Protein AF-A0A9J6GR61-F1 (afdb_monomer_lite)

Foldseek 3Di:
DPPPDDPFDDFLDDPPDDFPPQDFDPDFPDKWKKKKWKFKFWQDPVRDTHTFAWDDDPRDALATEGEAEAPTWIKIKMKIKTADDPVWAFDWWPWKKKFQKDFDPDRDPPRDSLLIDTFAWDTKDWDDDPPDNITIIMTMTTDDQVSSVDVCSNDFADPPIKIKMKMKIFTDTPPDPGTDIDMDIHIYGYHYNPDDPPPPCPPPRPPPPCVVPVPVPPVVRSIGMDMDMDTDTHRDPPPDVVVVVVVPDPPPCVVPDDPCVVVCVPDDPDPCVVVVVVVVVVVVVVVVVVVVVVVVVVVVCVVVVVPPDDDDDPPPVPPPPDDDDDDDDDDDDDDDDDDDDDDDDDDDDPDDPCCVVPPDDDDPVRVVVVVVVVVVVVVPDPPDDDDDDDDDDDDDDDPPVVVVVVVVVVVVVVVVPD

Organism: Haemaphysalis longicornis (NCBI:txid44386)

Sequence (418 aa):
MFPRTLPISQPVRSPKFDILQCPSTTHIYAKHDVLVWFEICELTPNGEYTPAVVDHSDDAPCRGTYSLHQGIQRRIRLTLVHDQTPNVCWKDVREVVVGRVRSTPECEEEDNDSSVLSLGIFPGSYLEMAGDDRTFYHFEAAWDSSLHSSPLLNRVTPYGERVYMTISAYLEMENSAQPAIITKDLCLIIYGRDARLAPRLSPNARSLRHLFTGAYKNADANHVTGVYEMILKRAADSGSPGVQRRQRRVLDTSSTYVRGEENLHGWQPRGDSLIFDHQWELEKLTRLEEVEKVRHLLLLREKLGLGSGGPPQHQDYLQVGEGGLQPGGPGSGREKAQLPSPAAATPTRGVVDESVYAPWEMTPRERELATRTLGLILSHIPSKPPPTGPGSAKVRFRATAILSVVASMQNIAGLLAK

pLDDT: mean 70.73, std 22.82, range [26.39, 97.94]

Radius of gyration: 34.01 Å; chains: 1; bounding box: 91×70×86 Å

Secondary structure (DSSP, 8-state):
----PPPPPPPPPPSS-------EEEEEEEEEEEEEEEEEEEEPTTS-EEEPPEE--TTSTT--EEEEETT--EEEEEEEEE---TT--EEEEEEEEEEEEESSSSPPTT--GGG-EE-EEEEEEEEP-TT--SEEEEEEEEE-GGGG--HHHHSPPPTT--EEEEEEEEEEETT-SS-EEEEEEEEEEEEPTT--------TT--TTSTTTS----GGGGSSEEEEEEEEEEEEPP---HHHHHHT------TTS--TTGGGGTT-----THHHHHHHHHHHHHHHHHHHHHHHHHHHHHHHTT-TTS-SPPTTGGGSSS--------------------------------GGGGSPP---HHHHHHHHHHHHHHHHHS--------S--------TTHHHHHHHHHHHHHHHS--

InterPro domains:
  IPR022164 Kinesin-like [PF12473] (48-195)

Structure (mmCIF, N/CA/C/O backbone):
data_AF-A0A9J6GR61-F1
#
_entry.id   AF-A0A9J6GR61-F1
#
loop_
_atom_site.group_PDB
_atom_site.id
_atom_site.type_symbol
_atom_site.label_atom_id
_atom_site.label_alt_id
_atom_site.label_comp_id
_atom_site.label_asym_id
_atom_site.label_entity_id
_atom_site.label_seq_id
_atom_site.pdbx_PDB_ins_code
_atom_site.Cartn_x
_atom_site.Cartn_y
_atom_site.Cartn_z
_atom_site.occupancy
_atom_site.B_iso_or_equiv
_atom_site.auth_seq_id
_atom_site.auth_comp_id
_atom_site.auth_asym_id
_atom_site.auth_atom_id
_atom_site.pdbx_PDB_model_num
ATOM 1 N N . MET A 1 1 ? -5.544 -26.024 1.548 1.00 32.97 1 MET A N 1
ATOM 2 C CA . MET A 1 1 ? -4.174 -25.535 1.812 1.00 32.97 1 MET A CA 1
ATOM 3 C C . MET A 1 1 ? -4.239 -24.025 1.679 1.00 32.97 1 MET A C 1
ATOM 5 O O . MET A 1 1 ? -4.499 -23.563 0.578 1.00 32.97 1 MET A O 1
ATOM 9 N N . PHE A 1 2 ? -4.157 -23.271 2.776 1.00 32.00 2 PHE A N 1
ATOM 10 C CA . PHE A 1 2 ? -4.109 -21.809 2.681 1.00 32.00 2 PHE A CA 1
ATOM 11 C C . PHE A 1 2 ? -2.797 -21.406 1.989 1.00 32.00 2 PHE A C 1
ATOM 13 O O . PHE A 1 2 ? -1.770 -22.043 2.259 1.00 32.00 2 PHE A O 1
ATOM 20 N N . PRO A 1 3 ? -2.806 -20.426 1.067 1.00 38.19 3 PRO A N 1
ATOM 21 C CA . PRO A 1 3 ? -1.584 -19.993 0.405 1.00 38.19 3 PRO A CA 1
ATOM 22 C C . PRO A 1 3 ? -0.590 -19.506 1.461 1.00 38.19 3 PRO A C 1
ATOM 24 O O . PRO A 1 3 ? -0.979 -18.870 2.440 1.00 38.19 3 PRO A O 1
ATOM 27 N N . ARG A 1 4 ? 0.701 -19.809 1.276 1.00 40.19 4 ARG A N 1
ATOM 28 C CA . ARG A 1 4 ? 1.770 -19.242 2.106 1.00 40.19 4 ARG A CA 1
ATOM 29 C C . ARG A 1 4 ? 1.772 -17.725 1.896 1.00 40.19 4 ARG A C 1
ATOM 31 O O . ARG A 1 4 ? 2.342 -17.222 0.926 1.00 40.19 4 ARG A O 1
ATOM 38 N N . THR A 1 5 ? 1.077 -16.996 2.762 1.00 50.00 5 THR A N 1
ATOM 39 C CA . THR A 1 5 ? 1.150 -15.539 2.831 1.00 50.00 5 THR A CA 1
ATOM 40 C C . THR A 1 5 ? 2.597 -15.193 3.156 1.00 50.00 5 THR A C 1
ATOM 42 O O . THR A 1 5 ? 3.135 -15.697 4.142 1.00 50.00 5 THR A O 1
ATOM 45 N N . LEU A 1 6 ? 3.257 -14.401 2.304 1.00 51.31 6 LEU A N 1
ATOM 46 C CA . LEU A 1 6 ? 4.533 -13.804 2.691 1.00 51.31 6 LEU A CA 1
ATOM 47 C C . LEU A 1 6 ? 4.279 -13.043 4.003 1.00 51.31 6 LEU A C 1
ATOM 49 O O . LEU A 1 6 ? 3.223 -12.408 4.108 1.00 51.31 6 LEU A O 1
ATOM 53 N N . PRO A 1 7 ? 5.167 -13.148 5.005 1.00 57.25 7 PRO A N 1
ATOM 54 C CA . PRO A 1 7 ? 5.042 -12.337 6.206 1.00 57.25 7 PRO A CA 1
ATOM 55 C C . PRO A 1 7 ? 4.948 -10.867 5.784 1.00 57.25 7 PRO A C 1
ATOM 57 O O . PRO A 1 7 ? 5.700 -10.421 4.919 1.00 57.25 7 PRO A O 1
ATOM 60 N N . ILE A 1 8 ? 3.969 -10.142 6.331 1.00 64.94 8 ILE A N 1
ATOM 61 C CA . ILE A 1 8 ? 3.795 -8.716 6.044 1.00 64.94 8 ILE A CA 1
ATOM 62 C C . ILE A 1 8 ? 5.072 -8.012 6.501 1.00 64.94 8 ILE A C 1
ATOM 64 O O . ILE A 1 8 ? 5.431 -8.099 7.676 1.00 64.94 8 ILE A O 1
ATOM 68 N N . SER A 1 9 ? 5.760 -7.345 5.572 1.00 73.31 9 SER A N 1
ATOM 69 C CA . SER A 1 9 ? 6.937 -6.544 5.897 1.00 73.31 9 SER A CA 1
ATOM 70 C C . SER A 1 9 ? 6.589 -5.525 6.979 1.00 73.31 9 SER A C 1
ATOM 72 O O . SER A 1 9 ? 5.529 -4.895 6.935 1.00 73.31 9 SER A O 1
ATOM 74 N N . GLN A 1 10 ? 7.482 -5.356 7.957 1.00 82.38 10 GLN A N 1
ATOM 75 C CA . GLN A 1 10 ? 7.307 -4.322 8.974 1.00 82.38 10 GLN A CA 1
ATOM 76 C C . GLN A 1 10 ? 7.174 -2.949 8.300 1.00 82.38 10 GLN A C 1
ATOM 78 O O . GLN A 1 10 ? 7.786 -2.729 7.249 1.00 82.38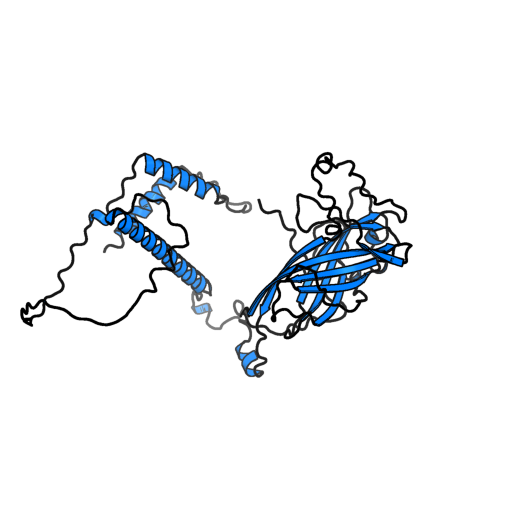 10 GLN A O 1
ATOM 83 N N . PRO A 1 11 ? 6.433 -1.994 8.882 1.00 82.69 11 PRO A N 1
ATOM 84 C CA . PRO A 1 11 ? 6.351 -0.655 8.320 1.00 82.69 11 PRO A CA 1
ATOM 85 C C . PRO A 1 11 ? 7.719 -0.025 8.049 1.00 82.69 11 PRO A C 1
ATOM 87 O O . PRO A 1 11 ? 8.661 -0.192 8.828 1.00 82.69 11 PRO A O 1
ATOM 90 N N . VAL A 1 12 ? 7.854 0.665 6.915 1.00 82.50 12 VAL A N 1
ATOM 91 C CA . VAL A 1 12 ? 9.042 1.475 6.604 1.00 82.50 12 VAL A CA 1
ATOM 92 C C . VAL A 1 12 ? 9.038 2.661 7.550 1.00 82.50 12 VAL A C 1
ATOM 94 O O . VAL A 1 12 ? 8.057 3.397 7.571 1.00 82.50 12 VAL A O 1
ATOM 97 N N . ARG A 1 13 ? 10.104 2.832 8.341 1.00 83.25 13 ARG A N 1
ATOM 98 C CA . ARG A 1 13 ? 10.177 3.914 9.327 1.00 83.25 13 ARG A CA 1
ATOM 99 C C . ARG A 1 13 ? 10.128 5.271 8.628 1.00 83.25 13 ARG A C 1
ATOM 101 O O . ARG A 1 13 ? 10.772 5.472 7.600 1.00 83.25 13 ARG A O 1
ATOM 108 N N . SER A 1 14 ? 9.377 6.193 9.217 1.00 80.25 14 SER A N 1
ATOM 109 C CA . SER A 1 14 ? 9.333 7.583 8.779 1.00 80.25 14 SER A CA 1
ATOM 110 C C . SER A 1 14 ? 10.717 8.235 8.912 1.00 80.25 14 SER A C 1
ATOM 112 O O . SER A 1 14 ? 11.301 8.189 9.996 1.00 80.25 14 SER A O 1
ATOM 114 N N . PRO A 1 15 ? 11.239 8.883 7.856 1.00 75.06 15 PRO A N 1
ATOM 115 C CA . PRO A 1 15 ? 12.428 9.725 7.962 1.00 75.06 15 PRO A CA 1
ATOM 116 C C . PRO A 1 15 ? 12.127 11.115 8.552 1.00 75.06 15 PRO A C 1
ATOM 118 O O . PRO A 1 15 ? 13.057 11.833 8.914 1.00 75.06 15 PRO A O 1
ATOM 121 N N . LYS A 1 16 ? 10.852 11.531 8.613 1.00 74.69 16 LYS A N 1
ATOM 122 C CA . LYS A 1 16 ? 10.443 12.887 9.022 1.00 74.69 16 LYS A CA 1
ATOM 123 C C . LYS A 1 16 ? 9.966 12.971 10.469 1.00 74.69 16 LYS A C 1
ATOM 125 O O . LYS A 1 16 ? 10.110 14.024 11.088 1.00 74.69 16 LYS A O 1
ATOM 130 N N . PHE A 1 17 ? 9.383 11.902 11.001 1.00 68.00 17 PHE A N 1
ATOM 131 C CA . PHE A 1 17 ? 8.716 11.923 12.296 1.00 68.00 17 PHE A CA 1
ATOM 132 C C . PHE A 1 17 ? 9.019 10.659 13.085 1.00 68.00 17 PHE A C 1
ATOM 134 O O . PHE A 1 17 ? 8.868 9.545 12.593 1.00 68.00 17 PHE A O 1
ATOM 141 N N . ASP A 1 18 ? 9.377 10.833 14.351 1.00 62.75 18 ASP A N 1
ATOM 142 C CA . ASP A 1 18 ? 9.447 9.710 15.274 1.00 62.75 18 ASP A CA 1
ATOM 143 C C . ASP A 1 18 ? 8.021 9.339 15.710 1.00 62.75 18 ASP A C 1
ATOM 145 O O . ASP A 1 18 ? 7.206 10.214 16.029 1.00 62.75 18 ASP A O 1
ATOM 149 N N . ILE A 1 19 ? 7.677 8.049 15.691 1.00 57.97 19 ILE A N 1
ATOM 150 C CA . ILE A 1 19 ? 6.323 7.610 16.053 1.00 57.97 19 ILE A CA 1
ATOM 151 C C . ILE A 1 19 ? 6.155 7.821 17.558 1.00 57.97 19 ILE A C 1
ATOM 153 O O . ILE A 1 19 ? 6.687 7.060 18.368 1.00 57.97 19 ILE A O 1
ATOM 157 N N . LEU A 1 20 ? 5.382 8.839 17.944 1.00 54.84 20 LEU A N 1
ATOM 158 C CA . LEU A 1 20 ? 4.975 9.039 19.331 1.00 54.84 20 LEU A CA 1
ATOM 159 C C . LEU A 1 20 ? 4.129 7.841 19.780 1.00 54.84 20 LEU A C 1
ATOM 161 O O . LEU A 1 20 ? 2.928 7.766 19.513 1.00 54.84 20 LEU A O 1
ATOM 165 N N . GLN A 1 21 ? 4.753 6.892 20.478 1.00 59.53 21 GLN A N 1
ATOM 166 C CA . GLN A 1 21 ? 4.041 5.806 21.141 1.00 59.53 21 GLN A CA 1
ATOM 167 C C . GLN A 1 21 ? 3.237 6.380 22.311 1.00 59.53 21 GLN A C 1
ATOM 169 O O . GLN A 1 21 ? 3.721 6.506 23.435 1.00 59.53 21 GLN A O 1
ATOM 174 N N . CYS A 1 22 ? 1.983 6.740 22.045 1.00 61.38 22 CYS A N 1
ATOM 175 C CA . CYS A 1 22 ? 1.019 7.017 23.101 1.00 61.38 22 CYS A CA 1
ATOM 176 C C . CYS A 1 22 ? 0.633 5.689 23.782 1.00 61.38 22 CYS A C 1
ATOM 178 O O . CYS A 1 22 ? 0.224 4.763 23.077 1.00 61.38 22 CYS A O 1
ATOM 180 N N . PRO A 1 23 ? 0.767 5.542 25.111 1.00 65.19 23 PRO A N 1
ATOM 181 C CA . PRO A 1 23 ? 0.370 4.315 25.788 1.00 65.19 23 PRO A CA 1
ATOM 182 C C . PRO A 1 23 ? -1.126 4.052 25.571 1.00 65.19 23 PRO A C 1
ATOM 184 O O . PRO A 1 23 ? -1.973 4.905 25.825 1.00 65.19 23 PRO A O 1
ATOM 187 N N . SER A 1 24 ? -1.457 2.855 25.096 1.00 67.44 24 SER A N 1
ATOM 188 C CA . SER A 1 24 ? -2.833 2.372 24.974 1.00 67.44 24 SER A CA 1
ATOM 189 C C . SER A 1 24 ? -3.108 1.320 26.039 1.00 67.44 24 SER A C 1
ATOM 191 O O . SER A 1 24 ? -2.214 0.561 26.417 1.00 67.44 24 SER A O 1
ATOM 193 N N . THR A 1 25 ? -4.357 1.206 26.474 1.00 72.88 25 THR A N 1
ATOM 194 C CA . THR A 1 25 ? -4.782 0.076 27.309 1.00 72.88 25 THR A CA 1
ATOM 195 C C . THR A 1 25 ? -4.743 -1.242 26.518 1.00 72.88 25 THR A C 1
ATOM 197 O O . THR A 1 25 ? -4.713 -1.248 25.286 1.00 72.88 25 THR A O 1
ATOM 200 N N . THR A 1 26 ? -4.768 -2.383 27.211 1.00 76.38 26 THR A N 1
ATOM 201 C CA . THR A 1 26 ? -4.955 -3.700 26.572 1.00 76.38 26 THR A CA 1
ATOM 202 C C . THR A 1 26 ? -6.375 -3.897 26.033 1.00 76.38 26 THR A C 1
ATOM 204 O O . THR A 1 26 ? -6.607 -4.815 25.249 1.00 76.38 26 THR A O 1
ATOM 207 N N . HIS A 1 27 ? -7.320 -3.034 26.418 1.00 77.44 27 HIS A N 1
ATOM 208 C CA . HIS A 1 27 ? -8.719 -3.127 26.029 1.00 77.44 27 HIS A CA 1
ATOM 209 C C . HIS A 1 27 ? -8.923 -2.709 24.565 1.00 77.44 27 HIS A C 1
ATOM 211 O O . HIS A 1 27 ? -8.758 -1.539 24.197 1.00 77.44 27 HIS A O 1
ATOM 217 N N . ILE A 1 28 ? -9.345 -3.668 23.740 1.00 86.94 28 ILE A N 1
ATOM 218 C CA . ILE A 1 28 ? -9.756 -3.431 22.354 1.00 86.94 28 ILE A CA 1
ATOM 219 C C . ILE A 1 28 ? -11.121 -2.741 22.371 1.00 86.94 28 ILE A C 1
ATOM 221 O O . ILE A 1 28 ? -12.077 -3.256 22.941 1.00 86.94 28 ILE A O 1
ATOM 225 N N . TYR A 1 29 ? -11.197 -1.551 21.784 1.00 87.06 29 TYR A N 1
ATOM 226 C CA . TYR A 1 29 ? -12.439 -0.799 21.641 1.00 87.06 29 TYR A CA 1
ATOM 227 C C . TYR A 1 29 ? -13.251 -1.289 20.440 1.00 87.06 29 TYR A C 1
ATOM 229 O O . TYR A 1 29 ? -14.443 -1.539 20.579 1.00 87.06 29 TYR A O 1
ATOM 237 N N . ALA A 1 30 ? -12.599 -1.448 19.286 1.00 90.06 30 ALA A N 1
ATOM 238 C CA . ALA A 1 30 ? -13.232 -1.923 18.062 1.00 90.06 30 ALA A CA 1
ATOM 239 C C . ALA A 1 30 ? -12.209 -2.575 17.122 1.00 90.06 30 ALA A C 1
ATOM 241 O O . ALA A 1 30 ? -11.002 -2.332 17.224 1.00 90.06 30 ALA A O 1
ATOM 242 N N . LYS A 1 31 ? -12.720 -3.397 16.205 1.00 93.44 31 LYS A N 1
ATOM 243 C CA . LYS A 1 31 ? -11.977 -4.028 15.114 1.00 93.44 31 LYS A CA 1
ATOM 244 C C . LYS A 1 31 ? -12.704 -3.749 13.808 1.00 93.44 31 LYS A C 1
ATOM 246 O O . LYS A 1 31 ? -13.929 -3.842 13.779 1.00 93.44 31 LYS A O 1
ATOM 251 N N . HIS A 1 32 ? -11.959 -3.407 12.767 1.00 93.62 32 HIS A N 1
ATOM 252 C CA . HIS A 1 32 ? -12.509 -3.093 11.454 1.00 93.62 32 HIS A CA 1
ATOM 253 C C . HIS A 1 32 ? -11.644 -3.714 10.365 1.00 93.62 32 HIS A C 1
ATOM 255 O O . HIS A 1 32 ? -10.423 -3.570 10.400 1.00 93.62 32 HIS A O 1
ATOM 261 N N . ASP A 1 33 ? -12.275 -4.360 9.392 1.00 94.75 33 ASP A N 1
ATOM 262 C CA . ASP A 1 33 ? -11.588 -4.809 8.189 1.00 94.75 33 ASP A CA 1
ATOM 263 C C . ASP A 1 33 ? -11.468 -3.640 7.206 1.00 94.75 33 ASP A C 1
ATOM 265 O O . ASP A 1 33 ? -12.429 -2.914 6.945 1.00 94.75 33 ASP A O 1
ATOM 269 N N . VAL A 1 34 ? -10.265 -3.444 6.674 1.00 95.94 34 VAL A N 1
ATOM 270 C CA . VAL A 1 34 ? -9.948 -2.396 5.705 1.00 95.94 34 VAL A CA 1
ATOM 271 C C . VAL A 1 34 ? -9.336 -3.046 4.475 1.00 95.94 34 VAL A C 1
ATOM 273 O O . VAL A 1 34 ? -8.263 -3.651 4.531 1.00 95.94 34 VAL A O 1
ATOM 276 N N . LEU A 1 35 ? -10.016 -2.906 3.343 1.00 95.19 35 LEU A N 1
ATOM 277 C CA . LEU A 1 35 ? -9.493 -3.247 2.030 1.00 95.19 35 LEU A CA 1
ATOM 278 C C . LEU A 1 35 ? -8.764 -2.027 1.466 1.00 95.19 35 LEU A C 1
ATOM 280 O O . LEU A 1 35 ? -9.290 -0.923 1.471 1.00 95.19 35 LEU A O 1
ATOM 284 N N . VAL A 1 36 ? -7.554 -2.218 0.958 1.00 96.19 36 VAL A N 1
ATOM 285 C CA . VAL A 1 36 ? -6.744 -1.145 0.380 1.00 96.19 36 VAL A CA 1
ATOM 286 C C . VAL A 1 36 ? -6.377 -1.513 -1.041 1.00 96.19 36 VAL A C 1
ATOM 288 O O . VAL A 1 36 ? -5.870 -2.610 -1.287 1.00 96.19 36 VAL A O 1
ATOM 291 N N . TRP A 1 37 ? -6.620 -0.601 -1.971 1.00 95.69 37 TRP A N 1
ATOM 292 C CA . TRP A 1 37 ? -6.165 -0.696 -3.352 1.00 95.69 37 TRP A CA 1
ATOM 293 C C . TRP A 1 37 ? -4.891 0.121 -3.501 1.00 95.69 37 TRP A C 1
ATOM 295 O O . TRP A 1 37 ? -4.827 1.265 -3.058 1.00 95.69 37 TRP A O 1
ATOM 305 N N . PHE A 1 38 ? -3.880 -0.479 -4.114 1.00 96.75 38 PHE A N 1
ATOM 306 C CA . PHE A 1 38 ? -2.606 0.143 -4.430 1.00 96.75 38 PHE A CA 1
ATOM 307 C C . PHE A 1 38 ? -2.511 0.273 -5.947 1.00 96.75 38 PHE A C 1
ATOM 309 O O . PHE A 1 38 ? -2.535 -0.722 -6.672 1.00 96.75 38 PHE A O 1
ATOM 316 N N . GLU A 1 39 ? -2.377 1.492 -6.439 1.00 96.25 39 GLU A N 1
ATOM 317 C CA . GLU A 1 39 ? -2.258 1.804 -7.859 1.00 96.25 39 GLU A CA 1
ATOM 318 C C . GLU A 1 39 ? -0.959 2.564 -8.105 1.00 96.25 39 GLU A C 1
ATOM 320 O O . GLU A 1 39 ? -0.602 3.467 -7.351 1.00 96.25 39 GLU A O 1
ATOM 325 N N . ILE A 1 40 ? -0.256 2.221 -9.184 1.00 97.31 40 ILE A N 1
ATOM 326 C CA . ILE A 1 40 ? 0.845 3.033 -9.704 1.00 97.31 40 ILE A CA 1
ATOM 327 C C . ILE A 1 40 ? 0.369 3.593 -11.034 1.00 97.31 40 ILE A C 1
ATOM 329 O O . ILE A 1 40 ? 0.168 2.839 -11.978 1.00 97.31 40 ILE A O 1
ATOM 333 N N . CYS A 1 41 ? 0.182 4.902 -11.109 1.00 96.25 41 CYS A N 1
ATOM 334 C CA . CYS A 1 41 ? -0.274 5.589 -12.305 1.00 96.25 41 CYS A CA 1
ATOM 335 C C . CYS A 1 41 ? 0.914 6.215 -13.038 1.00 96.25 41 CYS A C 1
ATOM 337 O O . CYS A 1 41 ? 1.716 6.922 -12.425 1.00 96.25 41 CYS A O 1
ATOM 339 N N . GLU A 1 42 ? 1.007 6.002 -14.346 1.00 95.50 42 GLU A N 1
ATOM 340 C CA . GLU A 1 42 ? 2.023 6.612 -15.205 1.00 95.50 42 GLU A CA 1
ATOM 341 C C . GLU A 1 42 ? 1.432 7.775 -16.003 1.00 95.50 42 GLU A C 1
ATOM 343 O O . GLU A 1 42 ? 0.274 7.734 -16.426 1.00 95.50 42 GLU A O 1
ATOM 348 N N . LEU A 1 43 ? 2.232 8.825 -16.197 1.00 95.31 43 LEU A N 1
ATOM 349 C CA . LEU A 1 43 ? 1.848 9.973 -17.008 1.00 95.31 43 LEU A CA 1
ATOM 350 C C . LEU A 1 43 ? 1.822 9.593 -18.492 1.00 95.31 43 LEU A C 1
ATOM 352 O O . LEU A 1 43 ? 2.843 9.232 -19.081 1.00 95.31 43 LEU A O 1
ATOM 356 N N . THR A 1 44 ? 0.654 9.725 -19.105 1.00 91.38 44 THR A N 1
ATOM 357 C CA . THR A 1 44 ? 0.459 9.500 -20.537 1.00 91.38 44 THR A CA 1
ATOM 358 C C . THR A 1 44 ? 0.835 10.739 -21.359 1.00 91.38 44 THR A C 1
ATOM 360 O O . THR A 1 44 ? 0.854 11.855 -20.831 1.00 91.38 44 THR A O 1
ATOM 363 N N . PRO A 1 45 ? 1.070 10.599 -22.680 1.00 89.62 45 PRO A N 1
ATOM 364 C CA . PRO A 1 45 ? 1.297 11.741 -23.574 1.00 89.62 45 PRO A CA 1
ATOM 365 C C . PRO A 1 45 ? 0.153 12.765 -23.598 1.00 89.62 45 PRO A C 1
ATOM 367 O O . PRO A 1 45 ? 0.375 13.915 -23.965 1.00 89.62 45 PRO A O 1
ATOM 370 N N . ASN A 1 46 ? -1.052 12.361 -23.185 1.00 91.69 46 ASN A N 1
ATOM 371 C CA . ASN A 1 46 ? -2.223 13.231 -23.098 1.00 91.69 46 ASN A CA 1
ATOM 372 C C . ASN A 1 46 ? -2.204 14.129 -21.846 1.00 91.69 46 ASN A C 1
ATOM 374 O O . ASN A 1 46 ? -3.095 14.954 -21.677 1.00 91.69 46 ASN A O 1
ATOM 378 N N . GLY A 1 47 ? -1.208 13.974 -20.966 1.00 92.50 47 GLY A N 1
ATOM 379 C CA . GLY A 1 47 ? -1.091 14.731 -19.719 1.00 92.50 47 GLY A CA 1
ATOM 380 C C . GLY A 1 47 ? -1.870 14.134 -18.544 1.00 92.50 47 GLY A C 1
ATOM 381 O O . GLY A 1 47 ? -1.885 14.721 -17.464 1.00 92.50 47 GLY A O 1
ATOM 382 N N . GLU A 1 48 ? -2.485 12.965 -18.724 1.00 93.38 48 GLU A N 1
ATOM 383 C CA . GLU A 1 48 ? -3.274 12.285 -17.696 1.00 93.38 48 GLU A CA 1
ATOM 384 C C . GLU A 1 48 ? -2.499 11.126 -17.068 1.00 93.38 48 GLU A C 1
ATOM 386 O O . GLU A 1 48 ? -1.759 10.417 -17.756 1.00 93.38 48 GLU A O 1
ATOM 391 N N . TYR A 1 49 ? -2.690 10.912 -15.766 1.00 94.75 49 TYR A N 1
ATOM 392 C CA . TYR A 1 49 ? -2.121 9.777 -15.040 1.00 94.75 49 TYR A CA 1
ATOM 393 C C . TYR A 1 49 ? -3.061 8.573 -15.115 1.00 94.75 49 TYR A C 1
ATOM 395 O O . TYR A 1 49 ? -4.160 8.612 -14.561 1.00 94.75 49 TYR A O 1
ATOM 403 N N . THR A 1 50 ? -2.613 7.488 -15.745 1.00 92.50 50 THR A N 1
ATOM 404 C CA . THR A 1 50 ? -3.400 6.254 -15.904 1.00 92.50 50 THR A CA 1
ATOM 405 C C . THR A 1 50 ? -2.770 5.088 -15.141 1.00 92.50 50 THR A C 1
ATOM 407 O O . THR A 1 50 ? -1.544 4.951 -15.209 1.00 92.50 50 THR A O 1
ATOM 410 N N . PRO A 1 51 ? -3.554 4.228 -14.459 1.00 93.88 51 PRO A N 1
ATOM 411 C CA . PRO A 1 51 ? -3.031 3.051 -13.765 1.00 93.88 51 PRO A CA 1
ATOM 412 C C . PRO A 1 51 ? -2.212 2.140 -14.687 1.00 93.88 51 PRO A C 1
ATOM 414 O O . PRO A 1 51 ? -2.636 1.816 -15.799 1.00 93.88 51 PRO A O 1
ATOM 417 N N . ALA A 1 52 ? -1.035 1.732 -14.220 1.00 92.50 52 ALA A N 1
ATOM 418 C CA . ALA A 1 52 ? -0.163 0.801 -14.914 1.00 92.50 52 ALA A CA 1
ATOM 419 C C . ALA A 1 52 ? -0.756 -0.611 -14.918 1.00 92.50 52 ALA A C 1
ATOM 421 O O . ALA A 1 52 ? -1.463 -1.013 -13.995 1.00 92.50 52 ALA A O 1
ATOM 422 N N . VAL A 1 53 ? -0.423 -1.385 -15.950 1.00 90.75 53 VAL A N 1
ATOM 423 C CA . VAL A 1 53 ? -0.911 -2.760 -16.097 1.00 90.75 53 VAL A CA 1
ATOM 424 C C . VAL A 1 53 ? -0.360 -3.635 -14.974 1.00 90.75 53 VAL A C 1
ATOM 426 O O . VAL A 1 53 ? 0.853 -3.649 -14.730 1.00 90.75 53 VAL A O 1
ATOM 429 N N . VAL A 1 54 ? -1.245 -4.402 -14.337 1.00 90.12 54 VAL A N 1
ATOM 430 C CA . VAL A 1 54 ? -0.886 -5.381 -13.307 1.00 90.12 54 VAL A CA 1
ATOM 431 C C . VAL A 1 54 ? -1.143 -6.793 -13.825 1.00 90.12 54 VAL A C 1
ATOM 433 O O . VAL A 1 54 ? -2.254 -7.139 -14.215 1.00 90.12 54 VAL A O 1
ATOM 436 N N . ASP A 1 55 ? -0.103 -7.625 -13.822 1.00 87.31 55 ASP A N 1
ATOM 437 C CA . ASP A 1 55 ? -0.228 -9.059 -14.092 1.00 87.31 55 ASP A CA 1
ATOM 438 C C . ASP A 1 55 ? -0.520 -9.805 -12.782 1.00 87.31 55 ASP A C 1
ATOM 440 O O . ASP A 1 55 ? 0.332 -9.865 -11.882 1.00 87.31 55 ASP A O 1
ATOM 444 N N . HIS A 1 56 ? -1.739 -10.330 -12.659 1.00 83.88 56 HIS A N 1
ATOM 445 C CA . HIS A 1 56 ? -2.218 -11.063 -11.490 1.00 83.88 56 HIS A CA 1
ATOM 446 C C . HIS A 1 56 ? -2.049 -12.570 -11.679 1.00 83.88 56 HIS A C 1
ATOM 448 O O . HIS A 1 56 ? -2.450 -13.136 -12.693 1.00 83.88 56 HIS A O 1
ATOM 454 N N . SER A 1 57 ? -1.501 -13.242 -10.667 1.00 72.12 57 SER A N 1
ATOM 455 C CA . SER A 1 57 ? -1.458 -14.704 -10.627 1.00 72.12 57 SER A CA 1
ATOM 456 C C . SER A 1 57 ? -2.716 -15.265 -9.966 1.00 72.12 57 SER A C 1
ATOM 458 O O . SER A 1 57 ? -3.001 -14.899 -8.824 1.00 72.12 57 SER A O 1
ATOM 460 N N . ASP A 1 58 ? -3.379 -16.232 -10.604 1.00 66.94 58 ASP A N 1
ATOM 461 C CA . ASP A 1 58 ? -4.521 -16.958 -10.017 1.00 66.94 58 ASP A CA 1
ATOM 462 C C . ASP A 1 58 ? -4.154 -17.699 -8.713 1.00 66.94 58 ASP A C 1
ATOM 464 O O . ASP A 1 58 ? -5.003 -17.936 -7.855 1.00 66.94 58 ASP A O 1
ATOM 468 N N . ASP A 1 59 ? -2.874 -18.040 -8.539 1.00 66.75 59 ASP A N 1
ATOM 469 C CA . ASP A 1 59 ? -2.385 -18.859 -7.425 1.00 66.75 59 ASP A CA 1
ATOM 470 C C . ASP A 1 59 ? -2.193 -18.081 -6.107 1.00 66.75 59 ASP A C 1
ATOM 472 O O . ASP A 1 59 ? -2.027 -18.689 -5.044 1.00 66.75 59 ASP A O 1
ATOM 476 N N . ALA A 1 60 ? -2.178 -16.743 -6.147 1.00 69.44 60 ALA A N 1
ATOM 477 C CA . ALA A 1 60 ? -1.894 -15.911 -4.978 1.00 69.44 60 ALA A CA 1
ATOM 478 C C . ALA A 1 60 ? -2.749 -14.629 -4.959 1.00 69.44 60 ALA A C 1
ATOM 480 O O . ALA A 1 60 ? -2.392 -13.648 -5.620 1.00 69.44 60 ALA A O 1
ATOM 481 N N . PRO A 1 61 ? -3.840 -14.587 -4.166 1.00 71.56 61 PRO A N 1
ATOM 482 C CA . PRO A 1 61 ? -4.667 -13.391 -4.049 1.00 71.56 61 PRO A CA 1
ATOM 483 C C . PRO A 1 61 ? -3.867 -12.229 -3.451 1.00 71.56 61 PRO A C 1
ATOM 485 O O . PRO A 1 61 ? -2.894 -12.433 -2.716 1.00 71.56 61 PRO A O 1
ATOM 488 N N . CYS A 1 62 ? -4.281 -10.998 -3.766 1.00 79.62 62 CYS A N 1
ATOM 489 C CA . CYS A 1 62 ? -3.640 -9.768 -3.287 1.00 79.62 62 CYS A CA 1
ATOM 490 C C . CYS A 1 62 ? -2.169 -9.614 -3.733 1.00 79.62 62 CYS A C 1
ATOM 492 O O . CYS A 1 62 ? -1.427 -8.802 -3.170 1.00 79.62 62 CYS A O 1
ATOM 494 N N . ARG A 1 63 ? -1.719 -10.395 -4.724 1.00 83.25 63 ARG A N 1
ATOM 495 C CA . ARG A 1 63 ? -0.432 -10.222 -5.403 1.00 83.25 63 ARG A CA 1
ATOM 496 C C . ARG A 1 63 ? -0.664 -9.842 -6.857 1.00 83.25 63 ARG A C 1
ATOM 498 O O . ARG A 1 63 ? -1.622 -10.275 -7.493 1.00 83.25 63 ARG A O 1
ATOM 505 N N . GLY A 1 64 ? 0.241 -9.029 -7.370 1.00 88.50 64 GLY A N 1
ATOM 506 C CA . GLY A 1 64 ? 0.265 -8.619 -8.761 1.00 88.50 64 GLY A CA 1
ATOM 507 C C . GLY A 1 64 ? 1.623 -8.028 -9.097 1.00 88.50 64 GLY A C 1
ATOM 508 O O . GLY A 1 64 ? 2.379 -7.637 -8.203 1.00 88.50 64 GLY A O 1
ATOM 509 N N . THR A 1 65 ? 1.940 -8.022 -10.385 1.00 92.12 65 THR A N 1
ATOM 510 C CA . THR A 1 65 ? 3.207 -7.515 -10.911 1.00 92.12 65 THR A CA 1
ATOM 511 C C . THR A 1 65 ? 2.933 -6.290 -11.759 1.00 92.12 65 THR A C 1
ATOM 513 O O . THR A 1 65 ? 2.349 -6.415 -12.833 1.00 92.12 65 THR A O 1
ATOM 516 N N . TYR A 1 66 ? 3.356 -5.115 -11.301 1.00 94.81 66 TYR A N 1
ATOM 517 C CA . TYR A 1 66 ? 3.225 -3.897 -12.092 1.00 94.81 66 TYR A CA 1
ATOM 518 C C . TYR A 1 66 ? 4.226 -3.908 -13.238 1.00 94.81 66 TYR A C 1
ATOM 520 O O . TYR A 1 66 ? 5.416 -4.166 -13.042 1.00 94.81 66 TYR A O 1
ATOM 528 N N . SER A 1 67 ? 3.743 -3.575 -14.426 1.00 93.75 67 SER A N 1
ATOM 529 C CA . SER A 1 67 ? 4.571 -3.356 -15.606 1.00 93.75 67 SER A CA 1
ATOM 530 C C . SER A 1 67 ? 4.725 -1.852 -15.823 1.00 93.75 67 SER A C 1
ATOM 532 O O . SER A 1 67 ? 3.762 -1.185 -16.189 1.00 93.75 67 SER A O 1
ATOM 534 N N . LEU A 1 68 ? 5.921 -1.320 -15.561 1.00 95.50 68 LEU A N 1
ATOM 535 C CA . LEU A 1 68 ? 6.208 0.120 -15.577 1.00 95.50 68 LEU A CA 1
ATOM 536 C C . LEU A 1 68 ? 7.152 0.487 -16.725 1.00 95.50 68 LEU A C 1
ATOM 538 O O . LEU A 1 68 ? 8.071 -0.270 -17.031 1.00 95.50 68 LEU A O 1
ATOM 542 N N . HIS A 1 69 ? 6.994 1.665 -17.324 1.00 94.56 69 HIS A N 1
ATOM 543 C CA . HIS A 1 69 ? 7.884 2.168 -18.376 1.00 94.56 69 HIS A CA 1
ATOM 544 C C . HIS A 1 69 ? 9.005 3.023 -17.796 1.00 94.56 69 HIS A C 1
ATOM 546 O O . HIS A 1 69 ? 8.757 3.987 -17.077 1.00 94.56 69 HIS A O 1
ATOM 552 N N . GLN A 1 70 ? 10.258 2.734 -18.137 1.00 93.56 70 GLN A N 1
ATOM 553 C CA . GLN A 1 70 ? 11.405 3.504 -17.661 1.00 93.56 70 GLN A CA 1
ATOM 554 C C . GLN A 1 70 ? 11.311 4.996 -18.042 1.00 93.56 70 GLN A C 1
ATOM 556 O O . GLN A 1 70 ? 10.988 5.350 -19.176 1.00 93.56 70 GLN A O 1
ATOM 561 N N . GLY A 1 71 ? 11.665 5.877 -17.100 1.00 91.19 71 GLY A N 1
ATOM 562 C CA . GLY A 1 71 ? 11.773 7.320 -17.347 1.00 91.19 71 GLY A CA 1
ATOM 563 C C . GLY A 1 71 ? 10.439 8.059 -17.501 1.00 91.19 71 GLY A C 1
ATOM 564 O O . GLY A 1 71 ? 10.430 9.164 -18.043 1.00 91.19 71 GLY A O 1
ATOM 565 N N . ILE A 1 72 ? 9.330 7.461 -17.054 1.00 93.31 72 ILE A N 1
ATOM 566 C CA . ILE A 1 72 ? 8.008 8.094 -17.012 1.00 93.31 72 ILE A CA 1
ATOM 567 C C . ILE A 1 72 ? 7.700 8.580 -15.590 1.00 93.31 72 ILE A C 1
ATOM 569 O O . ILE A 1 72 ? 8.029 7.909 -14.611 1.00 93.31 72 ILE A O 1
ATOM 573 N N . GLN A 1 73 ? 7.077 9.759 -15.481 1.00 95.44 73 GLN A N 1
ATOM 574 C CA . GLN A 1 73 ? 6.620 10.320 -14.208 1.00 95.44 73 GLN A CA 1
ATOM 575 C C . GLN A 1 73 ? 5.450 9.505 -13.650 1.00 95.44 73 GLN A C 1
ATOM 577 O O . GLN A 1 73 ? 4.562 9.100 -14.405 1.00 95.44 73 GLN A O 1
ATOM 582 N N . ARG A 1 74 ? 5.428 9.287 -12.328 1.00 96.62 74 ARG A N 1
ATOM 583 C CA . ARG A 1 74 ? 4.439 8.415 -11.686 1.00 96.62 74 ARG A CA 1
ATOM 584 C C . ARG A 1 74 ? 3.778 9.042 -10.472 1.00 96.62 74 ARG A C 1
ATOM 586 O O . ARG A 1 74 ? 4.328 9.926 -9.812 1.00 96.62 74 ARG A O 1
ATOM 593 N N . ARG A 1 75 ? 2.593 8.530 -10.160 1.00 97.38 75 ARG A N 1
ATOM 594 C CA . ARG A 1 75 ? 1.897 8.745 -8.893 1.00 97.38 75 ARG A CA 1
ATOM 595 C C . ARG A 1 75 ? 1.494 7.404 -8.317 1.00 97.38 75 ARG A C 1
ATOM 597 O O . ARG A 1 75 ? 1.099 6.517 -9.063 1.00 97.38 75 ARG A O 1
ATOM 604 N N . ILE A 1 76 ? 1.587 7.261 -7.006 1.00 97.81 76 ILE A N 1
ATOM 605 C CA . ILE A 1 76 ? 1.013 6.123 -6.301 1.00 97.81 76 ILE A CA 1
ATOM 606 C C . ILE A 1 76 ? -0.322 6.582 -5.727 1.00 97.81 76 ILE A C 1
ATOM 608 O O . ILE A 1 76 ? -0.362 7.580 -5.008 1.00 97.81 76 ILE A O 1
ATOM 612 N N . ARG A 1 77 ? -1.404 5.885 -6.064 1.00 97.38 77 ARG A N 1
ATOM 613 C CA . ARG A 1 77 ? -2.748 6.149 -5.547 1.00 97.38 77 ARG A CA 1
ATOM 614 C C . ARG A 1 77 ? -3.147 5.020 -4.607 1.00 97.38 77 ARG A C 1
ATOM 616 O O . ARG A 1 77 ? -2.961 3.847 -4.930 1.00 97.38 77 ARG A O 1
ATOM 623 N N . LEU A 1 78 ? -3.642 5.385 -3.429 1.00 97.56 78 LEU A N 1
ATOM 624 C CA . LEU A 1 78 ? -4.204 4.443 -2.467 1.00 97.56 78 LEU A CA 1
ATOM 625 C C . LEU A 1 78 ? -5.685 4.748 -2.289 1.00 97.56 78 LEU A C 1
ATOM 627 O O . LEU A 1 78 ? -6.049 5.909 -2.110 1.00 97.56 78 LEU A O 1
ATOM 631 N N . THR A 1 79 ? -6.503 3.699 -2.283 1.00 96.94 79 THR A N 1
ATOM 632 C CA . THR A 1 79 ? -7.938 3.780 -1.985 1.00 96.94 79 THR A CA 1
ATOM 633 C C . THR A 1 79 ? -8.248 2.826 -0.844 1.00 96.94 79 THR A C 1
ATOM 635 O O . THR A 1 79 ? -8.043 1.621 -0.965 1.00 96.94 79 THR A O 1
ATOM 638 N N . LEU A 1 80 ? -8.702 3.369 0.278 1.00 97.38 80 LEU A N 1
ATOM 639 C CA . LEU A 1 80 ? -9.074 2.638 1.476 1.00 97.38 80 LEU A CA 1
ATOM 640 C C . LEU A 1 80 ? -10.581 2.453 1.484 1.00 97.38 80 LEU A C 1
ATOM 642 O O . LEU A 1 80 ? -11.325 3.417 1.324 1.00 97.38 80 LEU A O 1
ATOM 646 N N . VAL A 1 81 ? -11.004 1.218 1.700 1.00 96.19 81 VAL A N 1
ATOM 647 C CA . VAL A 1 81 ? -12.395 0.794 1.658 1.00 96.19 81 VAL A CA 1
ATOM 648 C C . VAL A 1 81 ? -12.709 0.067 2.954 1.00 96.19 81 VAL A C 1
ATOM 650 O O . VAL A 1 81 ? -12.033 -0.899 3.311 1.00 96.19 81 VAL A O 1
ATOM 653 N N . HIS A 1 82 ? -13.726 0.531 3.664 1.00 95.62 82 HIS A N 1
ATOM 654 C CA . HIS A 1 82 ? -14.218 -0.108 4.881 1.00 95.62 82 HIS A CA 1
ATOM 655 C C . HIS A 1 82 ? -15.722 0.106 5.019 1.00 95.62 82 HIS A C 1
ATOM 657 O O . HIS A 1 82 ? -16.284 1.020 4.415 1.00 95.62 82 HIS A O 1
ATOM 663 N N . ASP A 1 83 ? -16.369 -0.715 5.840 1.00 95.12 83 ASP A N 1
ATOM 664 C CA . ASP A 1 83 ? -17.790 -0.553 6.145 1.00 95.12 83 ASP A CA 1
ATOM 665 C C . ASP A 1 83 ? -18.060 0.820 6.768 1.00 95.12 83 ASP A C 1
ATOM 667 O O . ASP A 1 83 ? -17.224 1.370 7.497 1.00 95.12 83 ASP A O 1
ATOM 671 N N . GLN A 1 84 ? -19.239 1.380 6.506 1.00 92.25 84 GLN A N 1
ATOM 672 C CA . GLN A 1 84 ? -19.618 2.672 7.059 1.00 92.25 84 GLN A CA 1
ATOM 673 C C . GLN A 1 84 ? -19.718 2.587 8.592 1.00 92.25 84 GLN A C 1
ATOM 675 O O . GLN A 1 84 ? -20.582 1.914 9.151 1.00 92.25 84 GLN A O 1
ATOM 680 N N . THR A 1 85 ? -18.820 3.282 9.293 1.00 92.00 85 THR A N 1
ATOM 681 C CA . THR A 1 85 ? -18.781 3.313 10.761 1.00 92.00 85 THR A CA 1
ATOM 682 C C . THR A 1 85 ? -18.310 4.676 11.272 1.00 92.00 85 THR A C 1
ATOM 684 O O . THR A 1 85 ? -17.391 5.254 10.693 1.00 92.00 85 THR A O 1
ATOM 687 N N . PRO A 1 86 ? -18.867 5.187 12.385 1.00 90.12 86 PRO A N 1
ATOM 688 C CA . PRO A 1 86 ? -18.377 6.412 13.022 1.00 90.12 86 PRO A CA 1
ATOM 689 C C . PRO A 1 86 ? -17.016 6.235 13.721 1.00 90.12 86 PRO A C 1
ATOM 691 O O . PRO A 1 86 ? -16.424 7.214 14.165 1.00 90.12 86 PRO A O 1
ATOM 694 N N . ASN A 1 87 ? -16.523 4.999 13.862 1.00 90.62 87 ASN A N 1
ATOM 695 C CA . ASN A 1 87 ? -15.252 4.717 14.535 1.00 90.62 87 ASN A CA 1
ATOM 696 C C . ASN A 1 87 ? -14.031 4.918 13.625 1.00 90.62 87 ASN A C 1
ATOM 698 O O . ASN A 1 87 ? -12.914 5.041 14.125 1.00 90.62 87 ASN A O 1
ATOM 702 N N . VAL A 1 88 ? -14.228 4.897 12.303 1.00 93.75 88 VAL A N 1
ATOM 703 C CA . VAL A 1 88 ? -13.157 5.006 11.307 1.00 93.75 88 VAL A CA 1
ATOM 704 C C . VAL A 1 88 ? -13.426 6.239 10.456 1.00 93.75 88 VAL A C 1
ATOM 706 O O . VAL A 1 88 ? -14.148 6.185 9.464 1.00 93.75 88 VAL A O 1
ATOM 709 N N . CYS A 1 89 ? -12.821 7.350 10.869 1.00 94.25 89 CYS A N 1
ATOM 710 C CA . CYS A 1 89 ? -12.863 8.619 10.154 1.00 94.25 89 CYS A CA 1
ATOM 711 C C . CYS A 1 89 ? -11.431 9.031 9.804 1.00 94.25 89 CYS A C 1
ATOM 713 O O . CYS A 1 89 ? -10.653 9.421 10.679 1.00 94.25 89 CYS A O 1
ATOM 715 N N . TRP A 1 90 ? -11.068 8.922 8.530 1.00 95.50 90 TRP A N 1
ATOM 716 C CA . TRP A 1 90 ? -9.800 9.411 7.993 1.00 95.50 90 TRP A CA 1
ATOM 717 C C . TRP A 1 90 ? -9.806 10.934 7.947 1.00 95.50 90 TRP A C 1
ATOM 719 O O . TRP A 1 90 ? -10.725 11.542 7.394 1.00 95.50 90 TRP A O 1
ATOM 729 N N . LYS A 1 91 ? -8.778 11.541 8.533 1.00 94.00 91 LYS A N 1
ATOM 730 C CA . LYS A 1 91 ? -8.647 12.993 8.626 1.00 94.00 91 LYS A CA 1
ATOM 731 C C . LYS A 1 91 ? -7.637 13.529 7.622 1.00 94.00 91 LYS A C 1
ATOM 733 O O . LYS A 1 91 ? -7.947 14.466 6.896 1.00 94.00 91 LYS A O 1
ATOM 738 N N . ASP A 1 92 ? -6.439 12.949 7.595 1.00 93.88 92 ASP A N 1
ATOM 739 C CA . ASP A 1 92 ? -5.362 13.389 6.708 1.00 93.88 92 ASP A CA 1
ATOM 740 C C . ASP A 1 92 ? -4.327 12.278 6.473 1.00 93.88 92 ASP A C 1
ATOM 742 O O . ASP A 1 92 ? -4.253 11.296 7.217 1.00 93.88 92 ASP A O 1
ATOM 746 N N . VAL A 1 93 ? -3.488 12.449 5.458 1.00 95.31 93 VAL A N 1
ATOM 747 C CA . VAL A 1 93 ? -2.360 11.570 5.148 1.00 95.31 93 VAL A CA 1
ATOM 748 C C . VAL A 1 93 ? -1.086 12.262 5.613 1.00 95.31 93 VAL A C 1
ATOM 750 O O . VAL A 1 93 ? -0.599 13.193 4.977 1.00 95.31 93 VAL A O 1
ATOM 753 N N . ARG A 1 94 ? -0.518 11.804 6.732 1.00 92.94 94 ARG A N 1
ATOM 754 C CA . ARG A 1 94 ? 0.676 12.433 7.317 1.00 92.94 94 ARG A CA 1
ATOM 755 C C . ARG A 1 94 ? 1.915 12.201 6.476 1.00 92.94 94 ARG A C 1
ATOM 757 O O . ARG A 1 94 ? 2.739 13.098 6.313 1.00 92.94 94 ARG A O 1
ATOM 764 N N . GLU A 1 95 ? 2.077 10.972 6.001 1.00 94.69 95 GLU A N 1
ATOM 765 C CA . GLU A 1 95 ? 3.256 10.592 5.243 1.00 94.69 95 GLU A CA 1
ATOM 766 C C . GLU A 1 95 ? 3.022 9.340 4.402 1.00 94.69 95 GLU A C 1
ATOM 768 O O . GLU A 1 95 ? 2.347 8.405 4.827 1.00 94.69 95 GLU A O 1
ATOM 773 N N . VAL A 1 96 ? 3.643 9.295 3.226 1.00 96.44 96 VAL A N 1
ATOM 774 C CA . VAL A 1 96 ? 3.781 8.078 2.429 1.00 96.44 96 VAL A CA 1
ATOM 775 C C . VAL A 1 96 ? 5.263 7.842 2.218 1.00 96.44 96 VAL A C 1
ATOM 777 O O . VAL A 1 96 ? 5.961 8.700 1.679 1.00 96.44 96 VAL A O 1
ATOM 780 N N . VAL A 1 97 ? 5.737 6.684 2.654 1.00 95.12 97 VAL A N 1
ATOM 781 C CA . VAL A 1 97 ? 7.143 6.304 2.611 1.00 95.12 97 VAL A CA 1
ATOM 782 C C . VAL A 1 97 ? 7.313 5.107 1.691 1.00 95.12 97 VAL A C 1
ATOM 784 O O . VAL A 1 97 ? 6.563 4.137 1.776 1.00 95.12 97 VAL A O 1
ATOM 787 N N . VAL A 1 98 ? 8.314 5.162 0.821 1.00 95.00 98 VAL A N 1
ATOM 788 C CA . VAL A 1 98 ? 8.711 4.051 -0.045 1.00 95.00 98 VAL A CA 1
ATOM 789 C C . VAL A 1 98 ? 10.173 3.722 0.208 1.00 95.00 98 VAL A C 1
ATOM 791 O O . VAL A 1 98 ? 11.003 4.623 0.275 1.00 95.00 98 VAL A O 1
ATOM 794 N N . GLY A 1 99 ? 10.512 2.442 0.314 1.00 91.69 99 GLY A N 1
ATOM 795 C CA . GLY A 1 99 ? 11.894 2.003 0.491 1.00 91.69 99 GLY A CA 1
ATOM 796 C C . GLY A 1 99 ? 12.049 0.492 0.374 1.00 91.69 99 GLY A C 1
ATOM 797 O O . GLY A 1 99 ? 11.179 -0.184 -0.178 1.00 91.69 99 GLY A O 1
ATOM 798 N N . ARG A 1 100 ? 13.162 -0.032 0.904 1.00 89.31 100 ARG A N 1
ATOM 799 C CA . ARG A 1 100 ? 13.506 -1.469 0.891 1.00 89.31 100 ARG A CA 1
ATOM 800 C C . ARG A 1 100 ? 13.444 -2.076 -0.511 1.00 89.31 100 ARG A C 1
ATOM 802 O O . ARG A 1 100 ? 12.779 -3.083 -0.756 1.00 89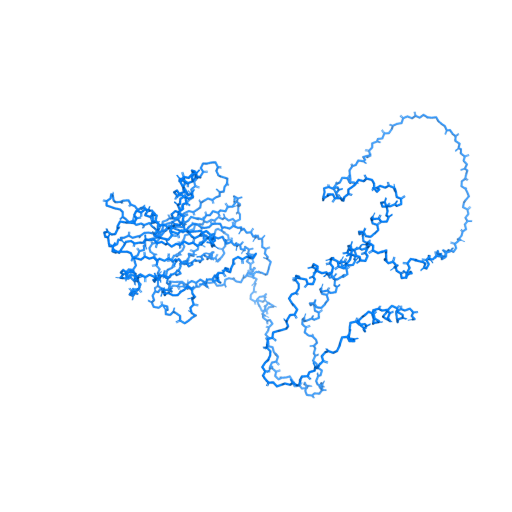.31 100 ARG A O 1
ATOM 809 N N . VAL A 1 101 ? 14.091 -1.392 -1.453 1.00 91.75 101 VAL A N 1
ATOM 810 C CA . VAL A 1 101 ? 14.150 -1.817 -2.852 1.00 91.75 101 VAL A CA 1
ATOM 811 C C . VAL A 1 101 ? 15.074 -3.029 -2.971 1.00 91.75 101 VAL A C 1
ATOM 813 O O . VAL A 1 101 ? 16.253 -2.931 -2.644 1.00 91.75 101 VAL A O 1
ATOM 816 N N . ARG A 1 102 ? 14.555 -4.149 -3.477 1.00 90.94 102 ARG A N 1
ATOM 817 C CA . ARG A 1 102 ? 15.228 -5.459 -3.456 1.00 90.94 102 ARG A CA 1
ATOM 818 C C . ARG A 1 102 ? 14.866 -6.332 -4.660 1.00 90.94 102 ARG A C 1
ATOM 820 O O . ARG A 1 102 ? 13.902 -6.048 -5.368 1.00 90.94 102 ARG A O 1
ATOM 827 N N . SER A 1 103 ? 15.642 -7.389 -4.907 1.00 90.44 103 SER A N 1
ATOM 828 C CA . SER A 1 103 ? 15.440 -8.315 -6.045 1.00 90.44 103 SER A CA 1
ATOM 829 C C . SER A 1 103 ? 14.729 -9.619 -5.665 1.00 90.44 103 SER A C 1
ATOM 831 O O . SER A 1 103 ? 14.214 -10.327 -6.530 1.00 90.44 103 SER A O 1
ATOM 833 N N . THR A 1 104 ? 14.698 -9.955 -4.378 1.00 88.25 104 THR A N 1
ATOM 834 C CA . THR A 1 104 ? 14.045 -11.148 -3.821 1.00 88.25 104 THR A CA 1
ATOM 835 C C . THR A 1 104 ? 12.747 -10.762 -3.113 1.00 88.25 104 THR A C 1
ATOM 837 O O . THR A 1 104 ? 12.630 -9.622 -2.670 1.00 88.25 104 THR A O 1
ATOM 840 N N . PRO A 1 105 ? 11.748 -11.663 -3.018 1.00 82.69 105 PRO A N 1
ATOM 841 C CA . PRO A 1 105 ? 10.486 -11.411 -2.319 1.00 82.69 105 PRO A CA 1
ATOM 842 C C . PRO A 1 105 ? 10.604 -11.448 -0.788 1.00 82.69 105 PRO A C 1
ATOM 844 O O . PRO A 1 105 ? 9.722 -10.907 -0.118 1.00 82.69 105 PRO A O 1
ATOM 847 N N . GLU A 1 106 ? 11.693 -11.961 -0.226 1.00 80.62 106 GLU A N 1
ATOM 848 C CA . GLU A 1 106 ? 12.047 -11.836 1.190 1.00 80.62 106 GLU A CA 1
ATOM 849 C C . GLU A 1 106 ? 12.653 -10.454 1.494 1.00 80.62 106 GLU A C 1
ATOM 851 O O . GLU A 1 106 ? 13.451 -9.942 0.712 1.00 80.62 106 GLU A O 1
ATOM 856 N N . CYS A 1 107 ? 12.241 -9.833 2.603 1.00 67.62 107 CYS A N 1
ATOM 857 C CA . CYS A 1 107 ? 12.859 -8.614 3.129 1.00 67.62 107 CYS A CA 1
ATOM 858 C C . CYS A 1 107 ? 13.899 -9.026 4.174 1.00 67.62 107 CYS A C 1
ATOM 860 O O . CYS A 1 107 ? 13.529 -9.687 5.147 1.00 67.62 107 CYS A O 1
ATOM 862 N N . GLU A 1 108 ? 15.164 -8.656 3.993 1.00 67.06 108 GLU A N 1
ATOM 863 C CA . GLU A 1 108 ? 16.194 -8.883 5.008 1.00 67.06 108 GLU A CA 1
ATOM 864 C C . GLU A 1 108 ? 16.185 -7.691 5.982 1.00 67.06 108 GLU A C 1
ATOM 866 O O . GLU A 1 108 ? 16.024 -6.541 5.577 1.00 67.06 108 GLU A O 1
ATOM 871 N N . GLU A 1 109 ? 16.275 -7.941 7.295 1.00 58.19 109 GLU A N 1
ATOM 872 C CA . GLU A 1 109 ? 16.148 -6.880 8.316 1.00 58.19 109 GLU A CA 1
ATOM 873 C C . GLU A 1 109 ? 17.297 -5.851 8.268 1.00 58.19 109 GLU A C 1
ATOM 875 O O . GLU A 1 109 ? 17.170 -4.763 8.828 1.00 58.19 109 GLU A O 1
ATOM 880 N N . GLU A 1 110 ? 18.392 -6.167 7.569 1.00 55.62 110 GLU A N 1
ATOM 881 C CA . GLU A 1 110 ? 19.573 -5.311 7.398 1.00 55.62 110 GLU A CA 1
ATOM 882 C C . GLU A 1 110 ? 19.510 -4.405 6.146 1.00 55.62 110 GLU A C 1
ATOM 884 O O . GLU A 1 110 ? 20.465 -3.677 5.859 1.00 55.62 110 GLU A O 1
ATOM 889 N N . ASP A 1 111 ? 18.393 -4.402 5.405 1.00 54.31 111 ASP A N 1
ATOM 890 C CA . ASP A 1 111 ? 18.250 -3.668 4.141 1.00 54.31 111 ASP A CA 1
ATOM 891 C C . ASP A 1 111 ? 18.215 -2.134 4.322 1.00 54.31 111 ASP A C 1
ATOM 893 O O . ASP A 1 111 ? 17.170 -1.499 4.441 1.00 54.31 111 ASP A O 1
ATOM 897 N N . ASN A 1 112 ? 19.413 -1.548 4.299 1.00 57.72 112 ASN A N 1
ATOM 898 C CA . ASN A 1 112 ? 19.808 -0.209 3.850 1.00 57.72 112 ASN A CA 1
ATOM 899 C C . ASN A 1 112 ? 18.698 0.876 3.795 1.00 57.72 112 ASN A C 1
ATOM 901 O O . ASN A 1 112 ? 18.165 1.211 2.727 1.00 57.72 112 ASN A O 1
ATOM 905 N N . ASP A 1 113 ? 18.461 1.524 4.944 1.00 65.31 113 ASP A N 1
ATOM 906 C CA . ASP A 1 113 ? 17.594 2.706 5.115 1.00 65.31 113 ASP A CA 1
ATOM 907 C C . ASP A 1 113 ? 17.947 3.887 4.176 1.00 65.31 113 ASP A C 1
ATOM 909 O O . ASP A 1 113 ? 17.154 4.814 4.016 1.00 65.31 113 ASP A O 1
ATOM 913 N N . SER A 1 114 ? 19.107 3.872 3.503 1.00 66.44 114 SER A N 1
ATOM 914 C CA . SER A 1 114 ? 19.540 4.953 2.598 1.00 66.44 114 SER A CA 1
ATOM 915 C C . SER A 1 114 ? 18.674 5.132 1.344 1.00 66.44 114 SER A C 1
ATOM 917 O O . SER A 1 114 ? 18.727 6.188 0.718 1.00 66.44 114 SER A O 1
ATOM 919 N N . SER A 1 115 ? 17.864 4.132 0.980 1.00 79.81 115 SER A N 1
ATOM 920 C CA . SER A 1 115 ? 16.959 4.186 -0.182 1.00 79.81 115 SER A CA 1
ATOM 921 C C . SER A 1 115 ? 15.513 4.554 0.175 1.00 79.81 115 SER A C 1
ATOM 923 O O . SER A 1 115 ? 14.627 4.497 -0.683 1.00 79.81 115 SER A O 1
ATOM 925 N N . VAL A 1 116 ? 15.251 4.913 1.435 1.00 89.50 116 VAL A N 1
ATOM 926 C CA . VAL A 1 116 ? 13.918 5.265 1.931 1.00 89.50 116 VAL A CA 1
ATOM 927 C C . VAL A 1 116 ? 13.588 6.719 1.591 1.00 89.50 116 VAL A C 1
ATOM 929 O O . VAL A 1 116 ? 14.341 7.634 1.912 1.00 89.50 116 VAL A O 1
ATOM 932 N N . LEU A 1 117 ? 12.429 6.945 0.972 1.00 92.19 117 LEU A N 1
ATOM 933 C CA . LEU A 1 117 ? 11.951 8.266 0.577 1.00 92.19 117 LEU A CA 1
ATOM 934 C C . LEU A 1 117 ? 10.554 8.545 1.105 1.00 92.19 117 LEU A C 1
ATOM 936 O O . LEU A 1 117 ? 9.651 7.718 0.996 1.00 92.19 117 LEU A O 1
ATOM 940 N N . SER A 1 118 ? 10.373 9.771 1.583 1.00 94.75 118 SER A N 1
ATOM 941 C CA . SER A 1 118 ? 9.070 10.347 1.896 1.00 94.75 118 SER A CA 1
ATOM 942 C C . SER A 1 118 ? 8.529 11.083 0.673 1.00 94.75 118 SER A C 1
ATOM 944 O O . SER A 1 118 ? 9.174 12.001 0.163 1.00 94.75 118 SER A O 1
ATOM 946 N N . LEU A 1 119 ? 7.360 10.673 0.189 1.00 95.75 119 LEU A N 1
ATOM 947 C CA . LEU A 1 119 ? 6.777 11.172 -1.053 1.00 95.75 119 LEU A CA 1
ATOM 948 C C . LEU A 1 119 ? 6.047 12.510 -0.864 1.00 95.75 119 LEU A C 1
ATOM 950 O O . LEU A 1 119 ? 5.631 12.873 0.238 1.00 95.75 119 LEU A O 1
ATOM 954 N N . GLY A 1 120 ? 5.876 13.248 -1.965 1.00 95.38 120 GLY A N 1
ATOM 955 C CA . GLY A 1 120 ? 5.036 14.446 -2.006 1.00 95.38 120 GLY A CA 1
ATOM 956 C C . GLY A 1 120 ? 3.564 14.061 -2.128 1.00 95.38 120 GLY A C 1
ATOM 957 O O . GLY A 1 120 ? 3.165 13.513 -3.153 1.00 95.38 120 GLY A O 1
ATOM 958 N N . ILE A 1 121 ? 2.773 14.321 -1.090 1.00 96.19 121 ILE A N 1
ATOM 959 C CA . ILE A 1 121 ? 1.380 13.870 -0.983 1.00 96.19 121 ILE A CA 1
ATOM 960 C C . ILE A 1 121 ? 0.426 14.918 -1.567 1.00 96.19 121 ILE A C 1
ATOM 962 O O . ILE A 1 121 ? 0.600 16.118 -1.355 1.00 96.19 121 ILE A O 1
ATOM 966 N N . PHE A 1 122 ? -0.594 14.453 -2.281 1.00 95.75 122 PHE A N 1
ATOM 967 C CA . PHE A 1 122 ? -1.760 15.242 -2.663 1.00 95.75 122 PHE A CA 1
ATOM 968 C C . PHE A 1 122 ? -2.872 15.035 -1.622 1.00 95.75 122 PHE A C 1
ATOM 970 O O . PHE A 1 122 ? -3.010 13.916 -1.123 1.00 95.75 122 PHE A O 1
ATOM 977 N N . PRO A 1 123 ? -3.673 16.068 -1.297 1.00 91.88 123 PRO A N 1
ATOM 978 C CA . PRO A 1 123 ? -4.738 15.952 -0.305 1.00 91.88 123 PRO A CA 1
ATOM 979 C C . PRO A 1 123 ? -5.676 14.777 -0.591 1.00 91.88 123 PRO A C 1
ATOM 981 O O . PRO A 1 123 ? -6.119 14.595 -1.728 1.00 91.88 123 PRO A O 1
ATOM 984 N N . GLY A 1 124 ? -5.966 13.988 0.443 1.00 94.00 124 GLY A N 1
ATOM 985 C CA . GLY A 1 124 ? -6.924 12.893 0.351 1.00 94.00 124 GLY A CA 1
ATOM 986 C C . GLY A 1 124 ? -8.368 13.386 0.350 1.00 94.00 124 GLY A C 1
ATOM 987 O O . GLY A 1 124 ? -8.672 14.461 0.869 1.00 94.00 124 GLY A O 1
ATOM 988 N N . SER A 1 125 ? -9.269 12.593 -0.222 1.00 95.38 125 SER A N 1
ATOM 989 C CA . SER A 1 125 ? -10.697 12.896 -0.241 1.00 95.38 125 SER A CA 1
ATOM 990 C C . SER A 1 125 ? -11.553 11.635 -0.141 1.00 95.38 125 SER A C 1
ATOM 992 O O . SER A 1 125 ? -11.072 10.521 -0.357 1.00 95.38 125 SER A O 1
ATOM 994 N N . TYR A 1 126 ? -12.819 11.808 0.229 1.00 95.00 126 TYR A N 1
ATOM 995 C CA . TYR A 1 126 ? -13.794 10.722 0.236 1.00 95.00 126 TYR A CA 1
ATOM 996 C C . TYR A 1 126 ? -14.449 10.599 -1.138 1.00 95.00 126 TYR A C 1
ATOM 998 O O . TYR A 1 126 ? -14.816 11.606 -1.742 1.00 95.00 126 TYR A O 1
ATOM 1006 N N . LEU A 1 127 ? -14.596 9.365 -1.619 1.00 90.75 127 LEU A N 1
ATOM 1007 C CA . LEU A 1 127 ? -15.289 9.054 -2.866 1.00 90.75 127 LEU A CA 1
ATOM 1008 C C . LEU A 1 127 ? -16.680 8.507 -2.569 1.00 90.75 127 LEU A C 1
ATOM 1010 O O . LEU A 1 127 ? -16.854 7.670 -1.684 1.00 90.75 127 LEU A O 1
ATOM 1014 N N . GLU A 1 128 ? -17.653 8.932 -3.367 1.00 86.81 128 GLU A N 1
ATOM 1015 C CA . GLU A 1 128 ? -18.968 8.302 -3.418 1.00 86.81 128 GLU A CA 1
ATOM 1016 C C . GLU A 1 128 ? -18.982 7.267 -4.545 1.00 86.81 128 GLU A C 1
ATOM 1018 O O . GLU A 1 128 ? -18.799 7.601 -5.718 1.00 86.81 128 GLU A O 1
ATOM 1023 N N . MET A 1 129 ? -19.202 6.001 -4.192 1.00 82.56 129 MET A N 1
ATOM 1024 C CA . MET A 1 129 ? -19.317 4.906 -5.152 1.00 82.56 129 MET A CA 1
ATOM 1025 C C . MET A 1 129 ? -20.789 4.534 -5.313 1.00 82.56 129 MET A C 1
ATOM 1027 O O . MET A 1 129 ? -21.435 4.046 -4.390 1.00 82.56 129 MET A O 1
ATOM 1031 N N . ALA A 1 130 ? -21.347 4.793 -6.496 1.00 80.75 130 ALA A N 1
ATOM 1032 C CA . ALA A 1 130 ? -22.766 4.573 -6.751 1.00 80.75 130 ALA A CA 1
ATOM 1033 C C . ALA A 1 130 ? -23.152 3.094 -6.561 1.00 80.75 130 ALA A C 1
ATOM 1035 O O . ALA A 1 130 ? -22.679 2.223 -7.290 1.00 80.75 130 ALA A O 1
ATOM 1036 N N . GLY A 1 131 ? -24.056 2.829 -5.614 1.00 82.25 131 GLY A N 1
ATOM 1037 C CA . GLY A 1 131 ? -24.546 1.480 -5.314 1.00 82.25 131 GLY A CA 1
ATOM 1038 C C . GLY A 1 131 ? -23.659 0.666 -4.368 1.00 82.25 131 GLY A C 1
ATOM 1039 O O . GLY A 1 131 ? -23.935 -0.517 -4.183 1.00 82.25 131 GLY A O 1
ATOM 1040 N N . ASP A 1 132 ? -22.635 1.281 -3.775 1.00 86.56 132 ASP A N 1
ATOM 1041 C CA . ASP A 1 132 ? -21.807 0.700 -2.720 1.00 86.56 132 ASP A CA 1
ATOM 1042 C C . ASP A 1 132 ? -22.031 1.488 -1.420 1.00 86.56 132 ASP A C 1
ATOM 1044 O O . ASP A 1 132 ? -21.990 2.717 -1.422 1.00 86.56 132 ASP A O 1
ATOM 1048 N N . ASP A 1 133 ? -22.324 0.792 -0.325 1.00 90.50 133 ASP A N 1
ATOM 1049 C CA . ASP A 1 133 ? -22.586 1.375 0.997 1.00 90.50 133 ASP A CA 1
ATOM 1050 C C . ASP A 1 133 ? -21.315 1.530 1.846 1.00 90.50 133 ASP A C 1
ATOM 1052 O O . ASP A 1 133 ? -21.359 2.046 2.965 1.00 90.50 133 ASP A O 1
ATOM 1056 N N . ARG A 1 134 ? -20.165 1.109 1.315 1.00 94.31 134 ARG A N 1
ATOM 1057 C CA . ARG A 1 134 ? -18.869 1.244 1.977 1.00 94.31 134 ARG A CA 1
ATOM 1058 C C . ARG A 1 134 ? -18.316 2.657 1.843 1.00 94.31 134 ARG A C 1
ATOM 1060 O O . ARG A 1 134 ? -18.594 3.393 0.898 1.00 94.31 134 ARG A O 1
ATOM 1067 N N . THR A 1 135 ? -17.455 3.019 2.784 1.00 95.00 135 THR A N 1
ATOM 1068 C CA . THR A 1 135 ? -16.714 4.277 2.760 1.00 95.00 135 THR A CA 1
ATOM 1069 C C . THR A 1 135 ? -15.440 4.112 1.940 1.00 95.00 135 THR A C 1
ATOM 1071 O O . THR A 1 135 ? -14.642 3.215 2.214 1.00 95.00 135 THR A O 1
ATOM 1074 N N . PHE A 1 136 ? -15.216 5.016 0.984 1.00 96.19 136 PHE A N 1
ATOM 1075 C CA . PHE A 1 136 ? -14.005 5.071 0.167 1.00 96.19 136 PHE A CA 1
ATOM 1076 C C . PHE A 1 136 ? -13.221 6.340 0.494 1.00 96.19 136 PHE A C 1
ATOM 1078 O O . PHE A 1 136 ? -13.718 7.445 0.291 1.00 96.19 136 PHE A O 1
ATOM 1085 N N . TYR A 1 137 ? -11.987 6.199 0.971 1.00 97.25 137 TYR A N 1
ATOM 1086 C CA . TYR A 1 137 ? -11.061 7.313 1.176 1.00 97.25 137 TYR A CA 1
ATOM 1087 C C . TYR A 1 137 ? -9.840 7.122 0.287 1.00 97.25 137 TYR A C 1
ATOM 1089 O O . TYR A 1 137 ? -9.169 6.095 0.377 1.00 97.25 137 TYR A O 1
ATOM 1097 N N . HIS A 1 138 ? -9.548 8.084 -0.582 1.00 96.12 138 HIS A N 1
ATOM 1098 C CA . HIS A 1 138 ? -8.458 7.964 -1.544 1.00 96.12 138 HIS A CA 1
ATOM 1099 C C . HIS A 1 138 ? -7.497 9.148 -1.475 1.00 96.12 138 HIS A C 1
ATOM 1101 O O . HIS A 1 138 ? -7.884 10.267 -1.144 1.00 96.12 138 HIS A O 1
ATOM 1107 N N . PHE A 1 139 ? -6.240 8.908 -1.833 1.00 97.88 139 PHE A N 1
ATOM 1108 C CA . PHE A 1 139 ? -5.225 9.948 -1.977 1.00 97.88 139 PHE A CA 1
ATOM 1109 C C . PHE A 1 139 ? -4.149 9.532 -2.979 1.00 97.88 139 PHE A C 1
ATOM 1111 O O . PHE A 1 139 ? -4.026 8.360 -3.343 1.00 97.88 139 PHE A O 1
ATOM 1118 N N . GLU A 1 140 ? -3.346 10.502 -3.414 1.00 97.69 140 GLU A N 1
ATOM 1119 C CA . GLU A 1 140 ? -2.227 10.283 -4.330 1.00 97.69 140 GLU A CA 1
ATOM 1120 C C . GLU A 1 140 ? -0.916 10.787 -3.724 1.00 97.69 140 GLU A C 1
ATOM 1122 O O . GLU A 1 140 ? -0.895 11.730 -2.936 1.00 97.69 140 GLU A O 1
ATOM 1127 N N . ALA A 1 141 ? 0.200 10.203 -4.144 1.00 97.94 141 ALA A N 1
ATOM 1128 C CA . ALA A 1 141 ? 1.536 10.691 -3.838 1.00 97.94 141 ALA A CA 1
ATOM 1129 C C . ALA A 1 141 ? 2.409 10.678 -5.097 1.00 97.94 141 ALA A C 1
ATOM 1131 O O . ALA A 1 141 ? 2.426 9.700 -5.845 1.00 97.94 141 ALA A O 1
ATOM 1132 N N . ALA A 1 142 ? 3.141 11.763 -5.347 1.00 97.50 142 ALA A N 1
ATOM 1133 C CA . ALA A 1 142 ? 4.102 11.846 -6.440 1.00 97.50 142 ALA A CA 1
ATOM 1134 C C . ALA A 1 142 ? 5.286 10.909 -6.167 1.00 97.50 142 ALA A C 1
ATOM 1136 O O . ALA A 1 142 ? 5.912 10.992 -5.108 1.00 97.50 142 ALA A O 1
ATOM 1137 N N . TRP A 1 143 ? 5.606 10.043 -7.131 1.00 96.62 143 TRP A N 1
ATOM 1138 C CA . TRP A 1 143 ? 6.692 9.078 -7.005 1.00 96.62 143 TRP A CA 1
ATOM 1139 C C . TRP A 1 143 ? 7.689 9.202 -8.156 1.00 96.62 143 TRP A C 1
ATOM 1141 O O . TRP A 1 143 ? 7.340 9.064 -9.330 1.00 96.62 143 TRP A O 1
ATOM 1151 N N . ASP A 1 144 ? 8.948 9.433 -7.793 1.00 92.75 144 ASP A N 1
ATOM 1152 C CA . ASP A 1 144 ? 10.087 9.420 -8.702 1.00 92.75 144 ASP A CA 1
ATOM 1153 C C . ASP A 1 144 ? 11.012 8.266 -8.316 1.00 92.75 144 ASP A C 1
ATOM 1155 O O . ASP A 1 144 ? 11.667 8.275 -7.272 1.00 92.75 144 ASP A O 1
ATOM 1159 N N . SER A 1 145 ? 11.056 7.258 -9.185 1.00 91.56 145 SER A N 1
ATOM 1160 C CA . SER A 1 145 ? 11.841 6.051 -8.961 1.00 91.56 145 SER A CA 1
ATOM 1161 C C . SER A 1 145 ? 13.351 6.329 -8.916 1.00 91.56 145 SER A C 1
ATOM 1163 O O . SER A 1 145 ? 14.086 5.570 -8.286 1.00 91.56 145 SER A O 1
ATOM 1165 N N . SER A 1 146 ? 13.814 7.422 -9.539 1.00 89.31 146 SER A N 1
ATOM 1166 C CA . SER A 1 146 ? 15.236 7.772 -9.629 1.00 89.31 146 SER A CA 1
ATOM 1167 C C . SER A 1 146 ? 15.840 8.268 -8.322 1.00 89.31 146 SER A C 1
ATOM 1169 O O . SER A 1 146 ? 17.020 8.021 -8.058 1.00 89.31 146 SER A O 1
ATOM 1171 N N . LEU A 1 147 ? 15.016 8.865 -7.459 1.00 91.38 147 LEU A N 1
ATOM 1172 C CA . LEU A 1 147 ? 15.442 9.401 -6.171 1.00 91.38 147 LEU A CA 1
ATOM 1173 C C . LEU A 1 147 ? 15.858 8.307 -5.179 1.00 91.38 147 LEU A C 1
ATOM 1175 O O . LEU A 1 147 ? 16.608 8.582 -4.246 1.00 91.38 147 LEU A O 1
ATOM 1179 N N . HIS A 1 148 ? 15.418 7.058 -5.378 1.00 89.31 148 HIS A N 1
ATOM 1180 C CA . HIS A 1 148 ? 15.776 5.943 -4.492 1.00 89.31 148 HIS A CA 1
ATOM 1181 C C . HIS A 1 148 ? 17.256 5.554 -4.588 1.00 89.31 148 HIS A C 1
ATOM 1183 O O . HIS A 1 148 ? 17.712 4.715 -3.815 1.00 89.31 148 HIS A O 1
ATOM 1189 N N . SER A 1 149 ? 17.999 6.108 -5.559 1.00 86.50 149 SER A N 1
ATOM 1190 C CA . SER A 1 149 ? 19.413 5.794 -5.814 1.00 86.50 149 SER A CA 1
ATOM 1191 C C . SER A 1 149 ? 19.691 4.291 -5.988 1.00 86.50 149 SER A C 1
ATOM 1193 O O . SER A 1 149 ? 20.819 3.833 -5.823 1.00 86.50 149 SER A O 1
ATOM 1195 N N . SER A 1 150 ? 18.664 3.514 -6.356 1.00 88.94 150 SER A N 1
ATOM 1196 C CA . SER A 1 150 ? 18.761 2.072 -6.562 1.00 88.94 150 SER A CA 1
ATOM 1197 C C . SER A 1 150 ? 18.897 1.750 -8.051 1.00 88.94 150 SER A C 1
ATOM 1199 O O . SER A 1 150 ? 18.037 2.141 -8.849 1.00 88.94 150 SER A O 1
ATOM 1201 N N . PRO A 1 151 ? 19.924 0.984 -8.463 1.00 89.50 151 PRO A N 1
ATOM 1202 C CA . PRO A 1 151 ? 20.075 0.575 -9.856 1.00 89.50 151 PRO A CA 1
ATOM 1203 C C . PRO A 1 151 ? 18.920 -0.316 -10.326 1.00 89.50 151 PRO A C 1
ATOM 1205 O O . PRO A 1 151 ? 18.661 -0.364 -11.524 1.00 89.50 151 PRO A O 1
ATOM 1208 N N . LEU A 1 152 ? 18.209 -0.986 -9.408 1.00 92.12 152 LEU A N 1
ATOM 1209 C CA . LEU A 1 152 ? 17.063 -1.845 -9.722 1.00 92.12 152 LEU A CA 1
ATOM 1210 C C . LEU A 1 152 ? 15.887 -1.054 -10.304 1.00 92.12 152 LEU A C 1
ATOM 1212 O O . LEU A 1 152 ? 15.204 -1.553 -11.192 1.00 92.12 152 LEU A O 1
ATOM 1216 N N . LEU A 1 153 ? 15.685 0.184 -9.842 1.00 92.38 153 LEU A N 1
ATOM 1217 C CA . LEU A 1 153 ? 14.615 1.067 -10.313 1.00 92.38 153 LEU A CA 1
ATOM 1218 C C . LEU A 1 153 ? 15.024 1.946 -11.507 1.00 92.38 153 LEU A C 1
ATOM 1220 O O . LEU A 1 153 ? 14.170 2.502 -12.197 1.00 92.38 153 LEU A O 1
ATOM 1224 N N . ASN A 1 154 ? 16.328 2.065 -11.760 1.00 91.44 154 ASN A N 1
ATOM 1225 C CA . ASN A 1 154 ? 16.891 2.983 -12.753 1.00 91.44 154 ASN A CA 1
ATOM 1226 C C . ASN A 1 154 ? 17.276 2.316 -14.076 1.00 91.44 154 ASN A C 1
ATOM 1228 O O . ASN A 1 154 ? 17.765 2.991 -14.984 1.00 91.44 154 ASN A O 1
ATOM 1232 N N . ARG A 1 155 ? 17.028 1.012 -14.221 1.00 92.56 155 ARG A N 1
ATOM 1233 C CA . ARG A 1 155 ? 17.311 0.240 -15.436 1.00 92.56 155 ARG A CA 1
ATOM 1234 C C . ARG A 1 155 ? 16.123 -0.631 -15.830 1.00 92.56 155 ARG A C 1
ATOM 1236 O O . ARG A 1 155 ? 15.275 -0.942 -15.001 1.00 92.56 155 ARG A O 1
ATOM 1243 N N . VAL A 1 156 ? 16.106 -1.068 -17.087 1.00 95.31 156 VAL A N 1
ATOM 1244 C CA . VAL A 1 156 ? 15.192 -2.124 -17.543 1.00 95.31 156 VAL A CA 1
ATOM 1245 C C . VAL A 1 156 ? 15.476 -3.405 -16.758 1.00 95.31 156 VAL A C 1
ATOM 1247 O O . VAL A 1 156 ? 16.629 -3.829 -16.657 1.00 95.31 156 VAL A O 1
ATOM 1250 N N . THR A 1 157 ? 14.435 -4.014 -16.196 1.00 95.75 157 THR A N 1
ATOM 1251 C CA . THR A 1 157 ? 14.553 -5.254 -15.428 1.00 95.75 157 THR A CA 1
ATOM 1252 C C . THR A 1 157 ? 14.937 -6.407 -16.367 1.00 95.75 157 THR A C 1
ATOM 1254 O O . THR A 1 157 ? 14.253 -6.617 -17.373 1.00 95.75 157 THR A O 1
ATOM 1257 N N . PRO A 1 158 ? 16.021 -7.156 -16.084 1.00 94.31 158 PRO A N 1
ATOM 1258 C CA . PRO A 1 158 ? 16.404 -8.317 -16.881 1.00 94.31 158 PRO A CA 1
ATOM 1259 C C . PRO A 1 158 ? 15.306 -9.383 -16.941 1.00 94.31 158 PRO A C 1
ATOM 1261 O O . PRO A 1 158 ? 14.471 -9.506 -16.045 1.00 94.31 158 PRO A O 1
ATOM 1264 N N . TYR A 1 159 ? 15.315 -10.189 -18.003 1.00 90.31 159 TYR A N 1
ATOM 1265 C CA . TYR A 1 159 ? 14.328 -11.252 -18.173 1.00 90.31 159 TYR A CA 1
ATOM 1266 C C . TYR A 1 159 ? 14.391 -12.268 -17.022 1.00 90.31 159 TYR A C 1
ATOM 1268 O O . TYR A 1 159 ? 15.456 -12.798 -16.716 1.00 90.31 159 TYR A O 1
ATOM 1276 N N . GLY A 1 160 ? 13.238 -12.563 -16.417 1.00 87.19 160 GLY A N 1
ATOM 1277 C CA . GLY A 1 160 ? 13.117 -13.495 -15.290 1.00 87.19 160 GLY A CA 1
ATOM 1278 C C . GLY A 1 160 ? 13.389 -12.876 -13.915 1.00 87.19 160 GLY A C 1
ATOM 1279 O O . GLY A 1 160 ? 13.069 -13.504 -12.908 1.00 87.19 160 GLY A O 1
ATOM 1280 N N . GLU A 1 161 ? 13.904 -11.646 -13.858 1.00 92.56 161 GLU A N 1
ATOM 1281 C CA . GLU A 1 161 ? 14.078 -10.894 -12.616 1.00 92.56 161 GLU A CA 1
ATOM 1282 C C . GLU A 1 161 ? 12.844 -10.040 -12.299 1.00 92.56 161 GLU A C 1
ATOM 1284 O O . GLU A 1 161 ? 12.026 -9.721 -13.166 1.00 92.56 161 GLU A O 1
ATOM 1289 N N . ARG A 1 162 ? 12.702 -9.676 -11.024 1.00 93.44 162 ARG A N 1
ATOM 1290 C CA . ARG A 1 162 ? 11.640 -8.808 -10.508 1.00 93.44 162 ARG A CA 1
ATOM 1291 C C . ARG A 1 162 ? 12.246 -7.853 -9.494 1.00 93.44 162 ARG A C 1
ATOM 1293 O O . ARG A 1 162 ? 13.217 -8.198 -8.826 1.00 93.44 162 ARG A O 1
ATOM 1300 N N . VAL A 1 163 ? 11.656 -6.674 -9.372 1.00 94.44 163 VAL A N 1
ATOM 1301 C CA . VAL A 1 163 ? 12.020 -5.698 -8.345 1.00 94.44 163 VAL A CA 1
ATOM 1302 C C . VAL A 1 163 ? 10.895 -5.646 -7.326 1.00 94.44 163 VAL A C 1
ATOM 1304 O O . VAL A 1 163 ? 9.723 -5.619 -7.691 1.00 94.44 163 VAL A O 1
ATOM 1307 N N . TYR A 1 164 ? 11.241 -5.633 -6.051 1.00 93.69 164 TYR A N 1
ATOM 1308 C CA . TYR A 1 164 ? 10.304 -5.473 -4.954 1.00 93.69 164 TYR A CA 1
ATOM 1309 C C . TYR A 1 164 ? 10.619 -4.182 -4.214 1.00 93.69 164 TYR A C 1
ATOM 1311 O O . TYR A 1 164 ? 11.777 -3.779 -4.117 1.00 93.69 164 TYR A O 1
ATOM 1319 N N . MET A 1 165 ? 9.586 -3.532 -3.698 1.00 93.38 165 MET A N 1
ATOM 1320 C CA . MET A 1 165 ? 9.727 -2.391 -2.799 1.00 93.38 165 MET A CA 1
ATOM 1321 C C . MET A 1 165 ? 8.595 -2.387 -1.783 1.00 93.38 165 MET A C 1
ATOM 1323 O O . MET A 1 165 ? 7.502 -2.881 -2.067 1.00 93.38 165 MET A O 1
ATOM 1327 N N . THR A 1 166 ? 8.838 -1.793 -0.622 1.00 93.88 166 THR A N 1
ATOM 1328 C CA . THR A 1 166 ? 7.831 -1.644 0.425 1.00 93.88 166 THR A CA 1
ATOM 1329 C C . THR A 1 166 ? 7.313 -0.212 0.442 1.00 93.88 166 THR A C 1
ATOM 1331 O O . THR A 1 166 ? 8.092 0.740 0.512 1.00 93.88 166 THR A O 1
ATOM 1334 N N . ILE A 1 167 ? 5.991 -0.057 0.425 1.00 95.44 167 ILE A N 1
ATOM 1335 C CA . ILE A 1 167 ? 5.300 1.206 0.687 1.00 95.44 167 ILE A CA 1
ATOM 1336 C C . ILE A 1 167 ? 4.679 1.173 2.083 1.00 95.44 167 ILE A C 1
ATOM 1338 O O . ILE A 1 167 ? 4.167 0.141 2.516 1.00 95.44 167 ILE A O 1
ATOM 1342 N N . SER A 1 168 ? 4.739 2.285 2.811 1.00 95.44 168 SER A N 1
ATOM 1343 C CA . SER A 1 168 ? 4.057 2.487 4.092 1.00 95.44 168 SER A CA 1
ATOM 1344 C C . SER A 1 168 ? 3.370 3.848 4.126 1.00 95.44 168 SER A C 1
ATOM 1346 O O . SER A 1 168 ? 4.019 4.873 3.946 1.00 95.44 168 SER A O 1
ATOM 1348 N N . ALA A 1 169 ? 2.058 3.857 4.349 1.00 96.31 169 ALA A N 1
ATOM 1349 C CA . ALA A 1 169 ? 1.258 5.066 4.497 1.00 96.31 169 ALA A CA 1
ATOM 1350 C C . ALA A 1 169 ? 0.901 5.285 5.971 1.00 96.31 169 ALA A C 1
ATOM 1352 O O . ALA A 1 169 ? 0.366 4.388 6.620 1.00 96.31 169 ALA A O 1
ATOM 1353 N N . TYR A 1 170 ? 1.194 6.482 6.474 1.00 94.94 170 TYR A N 1
ATOM 1354 C CA . TYR A 1 170 ? 0.892 6.958 7.818 1.00 94.94 170 TYR A CA 1
ATOM 1355 C C . TYR A 1 170 ? -0.322 7.881 7.760 1.00 94.94 170 TYR A C 1
ATOM 1357 O O . TYR A 1 170 ? -0.260 8.980 7.207 1.00 94.94 170 TYR A O 1
ATOM 1365 N N . LEU A 1 171 ? -1.428 7.432 8.339 1.00 94.94 171 LEU A N 1
ATOM 1366 C CA . LEU A 1 171 ? -2.745 8.037 8.183 1.00 94.94 171 LEU A CA 1
ATOM 1367 C C . LEU A 1 171 ? -3.233 8.585 9.515 1.00 94.94 171 LEU A C 1
ATOM 1369 O O . LEU A 1 171 ? -3.231 7.886 10.528 1.00 94.94 171 LEU A O 1
ATOM 1373 N N . GLU A 1 172 ? -3.658 9.840 9.520 1.00 93.50 172 GLU A N 1
ATOM 1374 C CA . GLU A 1 172 ? -4.317 10.446 10.665 1.00 93.50 172 GLU A CA 1
ATOM 1375 C C . GLU A 1 172 ? -5.799 10.084 10.665 1.00 93.50 172 GLU A C 1
ATOM 1377 O O . GLU A 1 172 ? -6.497 10.225 9.660 1.00 93.50 172 GLU A O 1
ATOM 1382 N N . MET A 1 173 ? -6.278 9.647 11.824 1.00 92.81 173 MET A N 1
ATOM 1383 C CA . MET A 1 173 ? -7.684 9.356 12.062 1.00 92.81 173 MET A CA 1
ATOM 1384 C C . MET A 1 173 ? -8.230 10.305 13.118 1.00 92.81 173 MET A C 1
ATOM 1386 O O . MET A 1 173 ? -7.516 10.691 14.049 1.00 92.81 173 MET A O 1
ATOM 1390 N N . GLU A 1 174 ? -9.507 10.653 13.011 1.00 91.25 174 GLU A N 1
ATOM 1391 C CA . GLU A 1 174 ? -10.185 11.357 14.093 1.00 91.25 174 GLU A CA 1
ATOM 1392 C C . GLU A 1 174 ? -10.199 10.499 15.361 1.00 91.25 174 GLU A C 1
ATOM 1394 O O . GLU A 1 174 ? -10.284 9.272 15.310 1.00 91.25 174 GLU A O 1
ATOM 1399 N N . ASN A 1 175 ? -10.105 11.150 16.521 1.00 85.88 175 ASN A N 1
ATOM 1400 C CA . ASN A 1 175 ? -10.132 10.498 17.835 1.00 85.88 175 ASN A CA 1
ATOM 1401 C C . ASN A 1 175 ? -9.024 9.453 18.074 1.00 85.88 175 ASN A C 1
ATOM 1403 O O . ASN A 1 175 ? -9.094 8.696 19.043 1.00 85.88 175 ASN A O 1
ATOM 1407 N N . SER A 1 176 ? -7.971 9.441 17.249 1.00 87.38 176 SER A N 1
ATOM 1408 C CA . SER A 1 176 ? -6.778 8.629 17.473 1.00 87.38 176 SER A CA 1
ATOM 1409 C C . SER A 1 176 ? -5.564 9.502 17.775 1.00 87.38 176 SER A C 1
ATOM 1411 O O . SER A 1 176 ? -5.244 10.437 17.046 1.00 87.38 176 SER A O 1
ATOM 1413 N N . ALA A 1 177 ? -4.845 9.168 18.849 1.00 82.75 177 ALA A N 1
ATOM 1414 C CA . ALA A 1 177 ? -3.575 9.815 19.185 1.00 82.75 177 ALA A CA 1
ATOM 1415 C C . ALA A 1 177 ? -2.404 9.306 18.324 1.00 82.75 177 ALA A C 1
ATOM 1417 O O . ALA A 1 177 ? -1.392 9.994 18.194 1.00 82.75 177 ALA A O 1
ATOM 1418 N N . GLN A 1 178 ? -2.528 8.100 17.757 1.00 84.88 178 GLN A N 1
ATOM 1419 C CA . GLN A 1 178 ? -1.514 7.483 16.901 1.00 84.88 178 GLN A CA 1
ATOM 1420 C C . GLN A 1 178 ? -2.014 7.379 15.453 1.00 84.88 178 GLN A C 1
ATOM 1422 O O . GLN A 1 178 ? -3.199 7.106 15.239 1.00 84.88 178 GLN A O 1
ATOM 1427 N N . PRO A 1 179 ? -1.136 7.559 14.453 1.00 89.56 179 PRO A N 1
ATOM 1428 C CA . PRO A 1 179 ? -1.510 7.319 13.069 1.00 89.56 179 PRO A CA 1
ATOM 1429 C C . PRO A 1 179 ? -1.740 5.823 12.816 1.00 89.56 179 PRO A C 1
ATOM 1431 O O . PRO A 1 179 ? -1.014 4.978 13.342 1.00 89.56 179 PRO A O 1
ATOM 1434 N N . ALA A 1 180 ? -2.715 5.499 11.971 1.00 92.38 180 ALA A N 1
ATOM 1435 C CA . ALA A 1 180 ? -2.835 4.167 11.393 1.00 92.38 180 ALA A CA 1
ATOM 1436 C C . ALA A 1 180 ? -1.747 3.979 10.329 1.00 92.38 180 ALA A C 1
ATOM 1438 O O . ALA A 1 180 ? -1.460 4.898 9.561 1.00 92.38 180 ALA A O 1
ATOM 1439 N N . ILE A 1 181 ? -1.128 2.799 10.289 1.00 93.12 181 ILE A N 1
ATOM 1440 C CA . ILE A 1 181 ? -0.022 2.515 9.372 1.00 93.12 181 ILE A CA 1
ATOM 1441 C C . ILE A 1 181 ? -0.410 1.355 8.467 1.00 93.12 181 ILE A C 1
ATOM 1443 O O . ILE A 1 181 ? -0.715 0.264 8.947 1.00 93.12 181 ILE A O 1
ATOM 1447 N N . ILE A 1 182 ? -0.385 1.595 7.160 1.00 95.00 182 ILE A N 1
ATOM 1448 C CA . ILE A 1 182 ? -0.701 0.597 6.138 1.00 95.00 182 ILE A CA 1
ATOM 1449 C C . ILE A 1 182 ? 0.560 0.307 5.344 1.00 95.00 182 ILE A C 1
ATOM 1451 O O . ILE A 1 182 ? 1.122 1.211 4.731 1.00 95.00 182 ILE A O 1
ATOM 1455 N N . THR A 1 183 ? 0.980 -0.957 5.324 1.00 94.50 183 THR A N 1
ATOM 1456 C CA . THR A 1 183 ? 2.219 -1.386 4.666 1.00 94.50 183 THR A CA 1
ATOM 1457 C C . THR A 1 183 ? 1.952 -2.470 3.638 1.00 94.50 183 THR A C 1
ATOM 1459 O O . THR A 1 183 ? 1.187 -3.407 3.886 1.00 94.50 183 THR A O 1
ATOM 1462 N N . LYS A 1 184 ? 2.594 -2.358 2.475 1.00 94.00 184 LYS A N 1
ATOM 1463 C CA . LYS A 1 184 ? 2.474 -3.326 1.387 1.00 94.00 184 LYS A CA 1
ATOM 1464 C C . LYS A 1 184 ? 3.791 -3.468 0.638 1.00 94.00 184 LYS A C 1
ATOM 1466 O O . LYS A 1 184 ? 4.449 -2.476 0.343 1.00 94.00 184 LYS A O 1
ATOM 1471 N N . ASP A 1 185 ? 4.134 -4.701 0.286 1.00 92.94 185 ASP A N 1
ATOM 1472 C CA . ASP A 1 185 ? 5.187 -4.972 -0.690 1.00 92.94 185 ASP A CA 1
ATOM 1473 C C . ASP A 1 185 ? 4.596 -5.008 -2.099 1.00 92.94 185 ASP A C 1
ATOM 1475 O O . ASP A 1 185 ? 3.617 -5.718 -2.359 1.00 92.94 185 ASP A O 1
ATOM 1479 N N . LEU A 1 186 ? 5.204 -4.247 -3.004 1.00 94.06 186 LEU A N 1
ATOM 1480 C CA . LEU A 1 186 ? 4.841 -4.169 -4.413 1.00 94.06 186 LEU A CA 1
ATOM 1481 C C . LEU A 1 186 ? 5.899 -4.884 -5.253 1.00 94.06 186 LEU A C 1
ATOM 1483 O O . LEU A 1 186 ? 7.093 -4.767 -4.985 1.00 94.06 186 LEU A O 1
ATOM 1487 N N . CYS A 1 187 ? 5.454 -5.620 -6.273 1.00 94.19 187 CYS A N 1
ATOM 1488 C CA . CYS A 1 187 ? 6.315 -6.319 -7.224 1.00 94.19 187 CYS A CA 1
ATOM 1489 C C . CYS A 1 187 ? 6.250 -5.619 -8.581 1.00 94.19 187 CYS A C 1
ATOM 1491 O O . CYS A 1 187 ? 5.162 -5.377 -9.101 1.00 94.19 187 CYS A O 1
ATOM 1493 N N . LEU A 1 188 ? 7.406 -5.301 -9.151 1.00 94.88 188 LEU A N 1
ATOM 1494 C CA . LEU A 1 188 ? 7.557 -4.446 -10.319 1.00 94.88 188 LEU A CA 1
ATOM 1495 C C . LEU A 1 188 ? 8.446 -5.119 -11.373 1.00 94.88 188 LEU A C 1
ATOM 1497 O O . LEU A 1 188 ? 9.416 -5.809 -11.048 1.00 94.88 188 LEU A O 1
ATOM 1501 N N . ILE A 1 189 ? 8.149 -4.840 -12.639 1.00 95.56 189 ILE A N 1
ATOM 1502 C CA . ILE A 1 189 ? 9.030 -5.064 -13.787 1.00 95.56 189 ILE A CA 1
ATOM 1503 C C . ILE A 1 189 ? 9.110 -3.749 -14.562 1.00 95.56 189 ILE A C 1
ATOM 1505 O O . ILE A 1 189 ? 8.086 -3.190 -14.960 1.00 95.56 189 ILE A O 1
ATOM 1509 N N . ILE A 1 190 ? 10.329 -3.255 -14.777 1.00 95.75 190 ILE A N 1
ATOM 1510 C CA . ILE A 1 190 ? 10.592 -2.027 -15.526 1.00 95.75 190 ILE A CA 1
ATOM 1511 C C . ILE A 1 190 ? 10.947 -2.390 -16.958 1.00 95.75 190 ILE A C 1
ATOM 1513 O O . ILE A 1 190 ? 11.956 -3.041 -17.222 1.00 95.75 190 ILE A O 1
ATOM 1517 N N . TYR A 1 191 ? 10.134 -1.924 -17.890 1.00 94.81 191 TYR A N 1
ATOM 1518 C CA . TYR A 1 191 ? 10.341 -2.068 -19.318 1.00 94.81 191 TYR A CA 1
ATOM 1519 C C . TYR A 1 191 ? 10.996 -0.822 -19.908 1.00 94.81 191 TYR A C 1
ATOM 1521 O O . TYR A 1 191 ? 10.979 0.258 -19.316 1.00 94.81 191 TYR A O 1
ATOM 1529 N N . GLY A 1 192 ? 11.564 -0.963 -21.107 1.00 93.50 192 GLY A N 1
ATOM 1530 C CA . GLY A 1 192 ? 12.032 0.191 -21.873 1.00 93.50 192 GLY A CA 1
ATOM 1531 C C . GLY A 1 192 ? 10.897 1.190 -22.124 1.00 93.50 192 GLY A C 1
ATOM 1532 O O . GLY A 1 192 ? 9.732 0.806 -22.205 1.00 93.50 192 GLY A O 1
ATOM 1533 N N . ARG A 1 193 ? 11.244 2.471 -22.264 1.00 90.25 193 ARG A N 1
ATOM 1534 C CA . ARG A 1 193 ? 10.281 3.579 -22.384 1.00 90.25 193 ARG A CA 1
ATOM 1535 C C . ARG A 1 193 ? 9.220 3.376 -23.474 1.00 90.25 193 ARG A C 1
ATOM 1537 O O . ARG A 1 193 ? 8.059 3.682 -23.246 1.00 90.25 193 ARG A O 1
ATOM 1544 N N . ASP A 1 194 ? 9.614 2.822 -24.619 1.00 87.44 194 ASP A N 1
ATOM 1545 C CA . ASP A 1 194 ? 8.737 2.607 -25.781 1.00 87.44 194 ASP A CA 1
ATOM 1546 C C . ASP A 1 194 ? 8.179 1.174 -25.864 1.00 87.44 194 ASP A C 1
ATOM 1548 O O . ASP A 1 194 ? 7.668 0.739 -26.904 1.00 87.44 194 ASP A O 1
ATOM 1552 N N . ALA A 1 195 ? 8.313 0.391 -24.788 1.00 86.81 195 ALA A N 1
ATOM 1553 C CA . ALA A 1 195 ? 7.795 -0.965 -24.746 1.00 86.81 195 ALA A CA 1
ATOM 1554 C C . ALA A 1 195 ? 6.270 -0.948 -24.858 1.00 86.81 195 ALA A C 1
ATOM 1556 O O . ALA A 1 195 ? 5.571 -0.301 -24.092 1.00 86.81 195 ALA A O 1
ATOM 1557 N N . ARG A 1 196 ? 5.719 -1.707 -25.803 1.00 82.62 196 ARG A N 1
ATOM 1558 C CA . ARG A 1 196 ? 4.266 -1.850 -25.908 1.00 82.62 196 ARG A CA 1
ATOM 1559 C C . ARG A 1 196 ? 3.788 -2.875 -24.886 1.00 82.62 196 ARG A C 1
ATOM 1561 O O . ARG A 1 196 ? 3.758 -4.065 -25.195 1.00 82.62 196 ARG A O 1
ATOM 1568 N N . LEU A 1 197 ? 3.369 -2.401 -23.714 1.00 73.56 197 LEU A N 1
ATOM 1569 C CA . LEU A 1 197 ? 2.767 -3.203 -22.636 1.00 73.56 197 LEU A CA 1
ATOM 1570 C C . LEU A 1 197 ? 1.309 -3.600 -22.910 1.00 73.56 197 LEU A C 1
ATOM 1572 O O . LEU A 1 197 ? 0.536 -3.826 -21.982 1.00 73.56 197 LEU A O 1
ATOM 1576 N N . ALA A 1 198 ? 0.918 -3.688 -24.188 1.00 58.25 198 ALA A N 1
ATOM 1577 C CA . ALA A 1 198 ? -0.369 -4.262 -24.560 1.00 58.25 198 ALA A CA 1
ATOM 1578 C C . ALA A 1 198 ? -0.531 -5.624 -23.865 1.00 58.25 198 ALA A C 1
ATOM 1580 O O . ALA A 1 198 ? 0.485 -6.309 -23.693 1.00 58.25 198 ALA A O 1
ATOM 1581 N N . PRO A 1 199 ? -1.763 -6.047 -23.521 1.00 50.75 199 PRO A N 1
ATOM 1582 C CA . PRO A 1 199 ? -2.033 -7.365 -22.963 1.00 50.75 199 PRO A CA 1
ATOM 1583 C C . PRO A 1 199 ? -1.781 -8.413 -24.050 1.00 50.75 199 PRO A C 1
ATOM 1585 O O . PRO A 1 199 ? -2.681 -8.992 -24.653 1.00 50.75 199 PRO A O 1
ATOM 1588 N N . ARG A 1 200 ? -0.506 -8.627 -24.366 1.00 43.22 200 ARG A N 1
ATOM 1589 C CA . ARG A 1 200 ? -0.043 -9.787 -25.086 1.00 43.22 200 ARG A CA 1
ATOM 1590 C C . ARG A 1 200 ? -0.281 -10.916 -24.114 1.00 43.22 200 ARG A C 1
ATOM 1592 O O . ARG A 1 200 ? 0.374 -10.980 -23.078 1.00 43.22 200 ARG A O 1
ATOM 1599 N N . LEU A 1 201 ? -1.252 -11.760 -24.458 1.00 45.31 201 LEU A N 1
ATOM 1600 C CA . LEU A 1 201 ? -1.264 -13.173 -24.110 1.00 45.31 201 LEU A CA 1
ATOM 1601 C C . LEU A 1 201 ? 0.187 -13.597 -23.873 1.00 45.31 201 LEU A C 1
ATOM 1603 O O . LEU A 1 201 ? 0.982 -13.641 -24.815 1.00 45.31 201 LEU A O 1
ATOM 1607 N N . SER A 1 202 ? 0.550 -13.750 -22.600 1.00 40.28 202 SER A N 1
ATOM 1608 C CA . SER A 1 202 ? 1.887 -14.170 -22.204 1.00 40.28 202 SER A CA 1
ATOM 1609 C C . SER A 1 202 ? 2.272 -15.393 -23.050 1.00 40.28 202 SER A C 1
ATOM 1611 O O . SER A 1 202 ? 1.406 -16.225 -23.329 1.00 40.28 202 SER A O 1
ATOM 1613 N N . PRO A 1 203 ? 3.537 -15.567 -23.462 1.00 42.41 203 PRO A N 1
ATOM 1614 C CA . PRO A 1 203 ? 3.955 -16.793 -24.143 1.00 42.41 203 PRO A CA 1
ATOM 1615 C C . PRO A 1 203 ? 3.752 -18.047 -23.266 1.00 42.41 203 PRO A C 1
ATOM 1617 O O . PRO A 1 203 ? 3.761 -19.158 -23.785 1.00 42.41 203 PRO A O 1
ATOM 1620 N N . ASN A 1 204 ? 3.485 -17.870 -21.962 1.00 42.78 204 ASN A N 1
ATOM 1621 C CA . ASN A 1 204 ? 3.092 -18.922 -21.022 1.00 42.78 204 ASN A CA 1
ATOM 1622 C C . ASN A 1 204 ? 1.589 -18.918 -20.673 1.00 42.78 204 ASN A C 1
ATOM 1624 O O . ASN A 1 204 ? 1.142 -19.699 -19.829 1.00 42.78 204 ASN A O 1
ATOM 1628 N N . ALA A 1 205 ? 0.782 -18.069 -21.312 1.00 42.28 205 ALA A N 1
ATOM 1629 C CA . ALA A 1 205 ? -0.658 -18.048 -21.125 1.00 42.28 205 ALA A CA 1
ATOM 1630 C C . ALA A 1 205 ? -1.284 -19.249 -21.843 1.00 42.28 205 ALA A C 1
ATOM 1632 O O . ALA A 1 205 ? -1.527 -19.233 -23.049 1.00 42.28 205 ALA A O 1
ATOM 1633 N N . ARG A 1 206 ? -1.670 -20.267 -21.069 1.00 47.53 206 ARG A N 1
ATOM 1634 C CA . ARG A 1 206 ? -2.700 -21.252 -21.450 1.00 47.53 206 ARG A CA 1
ATOM 1635 C C . ARG A 1 206 ? -4.091 -20.586 -21.546 1.00 47.53 206 ARG A C 1
ATOM 1637 O O . ARG A 1 206 ? -5.075 -21.091 -21.016 1.00 47.53 206 ARG A O 1
ATOM 1644 N N . SER A 1 207 ? -4.179 -19.433 -22.208 1.00 45.44 207 SER A N 1
ATOM 1645 C CA . SER A 1 207 ? -5.338 -18.535 -22.233 1.00 45.44 207 SER A CA 1
ATOM 1646 C C . SER A 1 207 ? -6.087 -18.612 -23.567 1.00 45.44 207 SER A C 1
ATOM 1648 O O . SER A 1 207 ? -6.358 -17.622 -24.235 1.00 45.44 207 SER A O 1
ATOM 1650 N N . LEU A 1 208 ? -6.459 -19.835 -23.948 1.00 44.84 208 LEU A N 1
ATOM 1651 C CA . LEU A 1 208 ? -7.634 -20.066 -24.800 1.00 44.84 208 LEU A CA 1
ATOM 1652 C C . LEU A 1 208 ? -8.917 -20.208 -23.957 1.00 44.84 208 LEU A C 1
ATOM 1654 O O . LEU A 1 208 ? -10.007 -20.300 -24.510 1.00 44.84 208 LEU A O 1
ATOM 1658 N N . ARG A 1 209 ? -8.809 -20.186 -22.616 1.00 48.72 209 ARG A N 1
ATOM 1659 C CA . ARG A 1 209 ? -9.966 -20.198 -21.702 1.00 48.72 209 ARG A CA 1
ATOM 1660 C C . ARG A 1 209 ? -10.635 -18.833 -21.536 1.00 48.72 209 ARG A C 1
ATOM 1662 O O . ARG A 1 209 ? -11.856 -18.792 -21.454 1.00 48.72 209 ARG A O 1
ATOM 1669 N N . HIS A 1 210 ? -9.886 -17.730 -21.568 1.00 49.66 210 HIS A N 1
ATOM 1670 C CA . HIS A 1 210 ? -10.451 -16.393 -21.326 1.00 49.66 210 HIS A CA 1
ATOM 1671 C C . HIS A 1 210 ? -11.192 -15.784 -22.526 1.00 49.66 210 HIS A C 1
ATOM 1673 O O . HIS A 1 210 ? -11.749 -14.698 -22.407 1.00 49.66 210 HIS A O 1
ATOM 1679 N N . LEU A 1 211 ? -11.244 -16.481 -23.666 1.00 50.59 211 LEU A N 1
ATOM 1680 C CA . LEU A 1 211 ? -12.025 -16.054 -24.831 1.00 50.59 211 LEU A CA 1
ATOM 1681 C C . LEU A 1 211 ? -13.483 -16.549 -24.800 1.00 50.59 211 LEU A C 1
ATOM 1683 O O . LEU A 1 211 ? -14.314 -15.997 -25.512 1.00 50.59 211 LEU A O 1
ATOM 1687 N N . PHE A 1 212 ? -13.820 -17.535 -23.957 1.00 47.91 212 PHE A N 1
ATOM 1688 C CA . PHE A 1 212 ? -15.183 -18.091 -23.859 1.00 47.91 212 PHE A CA 1
ATOM 1689 C C . PHE A 1 212 ? -15.923 -17.712 -22.570 1.00 47.91 212 PHE A C 1
ATOM 1691 O O . PHE A 1 212 ? -17.124 -17.939 -22.451 1.00 47.91 212 PHE A O 1
ATOM 1698 N N . THR A 1 213 ? -15.230 -17.098 -21.614 1.00 45.19 213 THR A N 1
ATOM 1699 C CA . THR A 1 213 ? -15.801 -16.565 -20.374 1.00 45.19 213 THR A CA 1
ATOM 1700 C C . THR A 1 213 ? -15.635 -15.052 -20.411 1.00 45.19 213 THR A C 1
ATOM 1702 O O . THR A 1 213 ? -14.537 -14.564 -20.161 1.00 45.19 213 THR A O 1
ATOM 1705 N N . GLY A 1 214 ? -16.680 -14.313 -20.789 1.00 37.78 214 GLY A N 1
ATOM 1706 C CA . GLY A 1 214 ? -16.669 -12.852 -20.940 1.00 37.78 214 GLY A CA 1
ATOM 1707 C C . GLY A 1 214 ? -16.343 -12.080 -19.654 1.00 37.78 214 GLY A C 1
ATOM 1708 O O . GLY A 1 214 ? -17.213 -11.433 -19.086 1.00 37.78 214 GLY A O 1
ATOM 1709 N N . ALA A 1 215 ? -15.085 -12.118 -19.219 1.00 39.00 215 ALA A N 1
ATOM 1710 C CA . ALA A 1 215 ? -14.567 -11.473 -18.015 1.00 39.00 215 ALA A CA 1
ATOM 1711 C C . ALA A 1 215 ? -13.593 -10.324 -18.336 1.00 39.00 215 ALA A C 1
ATOM 1713 O O . ALA A 1 215 ? -12.779 -9.937 -17.503 1.00 39.00 215 ALA A O 1
ATOM 1714 N N . TYR A 1 216 ? -13.679 -9.733 -19.533 1.00 42.62 216 TYR A N 1
ATOM 1715 C CA . TYR A 1 216 ? -12.985 -8.480 -19.856 1.00 42.62 216 TYR A CA 1
ATOM 1716 C C . TYR A 1 216 ? -13.774 -7.275 -19.311 1.00 42.62 216 TYR A C 1
ATOM 1718 O O . TYR A 1 216 ? -14.242 -6.412 -20.049 1.00 42.62 216 TYR A O 1
ATOM 1726 N N . LYS A 1 217 ? -13.959 -7.258 -17.987 1.00 39.22 217 LYS A N 1
ATOM 1727 C CA . LYS A 1 217 ? -14.511 -6.134 -17.218 1.00 39.22 217 LYS A CA 1
ATOM 1728 C C . LYS A 1 217 ? -13.636 -5.742 -16.024 1.00 39.22 217 LYS A C 1
ATOM 1730 O O . LYS A 1 217 ? -14.121 -5.086 -15.120 1.00 39.22 217 LYS A O 1
ATOM 1735 N N . ASN A 1 218 ? -12.349 -6.073 -16.018 1.00 46.06 218 ASN A N 1
ATOM 1736 C CA . ASN A 1 218 ? -11.493 -5.712 -14.890 1.00 46.06 218 ASN A CA 1
ATOM 1737 C C . ASN A 1 218 ? -10.580 -4.525 -15.229 1.00 46.06 218 ASN A C 1
ATOM 1739 O O . ASN A 1 218 ? -9.360 -4.644 -15.207 1.00 46.06 218 ASN A O 1
ATOM 1743 N N . ALA A 1 219 ? -11.164 -3.359 -15.526 1.00 41.50 219 ALA A N 1
ATOM 1744 C CA . ALA A 1 219 ? -10.452 -2.104 -15.242 1.00 41.50 219 ALA A CA 1
ATOM 1745 C C . ALA A 1 219 ? -10.138 -2.013 -13.729 1.00 41.50 219 ALA A C 1
ATOM 1747 O O . ALA A 1 219 ? -9.085 -1.512 -13.345 1.00 41.50 219 ALA A O 1
ATOM 1748 N N . ASP A 1 220 ? -10.964 -2.675 -12.909 1.00 52.53 220 ASP A N 1
ATOM 1749 C CA . ASP A 1 220 ? -10.742 -3.012 -11.497 1.00 52.53 220 ASP A CA 1
ATOM 1750 C C . ASP A 1 220 ? -9.582 -4.010 -11.245 1.00 52.53 220 ASP A C 1
ATOM 1752 O O . ASP A 1 220 ? -9.484 -4.557 -10.154 1.00 52.53 220 ASP A O 1
ATOM 1756 N N . ALA A 1 221 ? -8.702 -4.295 -12.217 1.00 64.31 221 ALA A N 1
ATOM 1757 C CA . ALA A 1 221 ? -7.523 -5.163 -12.031 1.00 64.31 221 ALA A CA 1
ATOM 1758 C C . ALA A 1 221 ? -6.180 -4.492 -12.356 1.00 64.31 221 ALA A C 1
ATOM 1760 O O . ALA A 1 221 ? -5.166 -5.171 -12.408 1.00 64.31 221 ALA A O 1
ATOM 1761 N N . ASN A 1 222 ? -6.121 -3.171 -12.548 1.00 87.69 222 ASN A N 1
ATOM 1762 C CA . ASN A 1 222 ? -4.834 -2.459 -12.649 1.00 87.69 222 ASN A CA 1
ATOM 1763 C C . ASN A 1 222 ? -4.366 -1.910 -11.292 1.00 87.69 222 ASN A C 1
ATOM 1765 O O . ASN A 1 222 ? -3.726 -0.863 -11.196 1.00 87.69 222 ASN A O 1
ATOM 1769 N N . HIS A 1 223 ? -4.693 -2.639 -10.229 1.00 91.12 223 HIS A N 1
ATOM 1770 C CA . HIS A 1 223 ? -4.305 -2.336 -8.865 1.00 91.12 223 HIS A CA 1
ATOM 1771 C C . HIS A 1 223 ? -4.014 -3.633 -8.114 1.00 91.12 223 HIS A C 1
ATOM 1773 O O . HIS A 1 223 ? -4.574 -4.685 -8.406 1.00 91.12 223 HIS A O 1
ATOM 1779 N N . VAL A 1 224 ? -3.152 -3.569 -7.106 1.00 92.31 224 VAL A N 1
ATOM 1780 C CA . VAL A 1 224 ? -2.953 -4.677 -6.168 1.00 92.31 224 VAL A CA 1
ATOM 1781 C C . VAL A 1 224 ? -3.740 -4.372 -4.908 1.00 92.31 224 VAL A C 1
ATOM 1783 O O . VAL A 1 224 ? -3.770 -3.233 -4.459 1.00 92.31 224 VAL A O 1
ATOM 1786 N N . THR A 1 225 ? -4.373 -5.379 -4.319 1.00 92.31 225 THR A N 1
ATOM 1787 C CA . THR A 1 225 ? -5.140 -5.215 -3.083 1.00 92.31 225 THR A CA 1
ATOM 1788 C C . THR A 1 225 ? -4.358 -5.662 -1.844 1.00 92.31 225 THR A C 1
ATOM 1790 O O . THR A 1 225 ? -3.391 -6.431 -1.910 1.00 92.31 225 THR A O 1
ATOM 1793 N N . GLY A 1 226 ? -4.777 -5.177 -0.681 1.00 91.31 226 GLY A N 1
ATOM 1794 C CA . GLY A 1 226 ? -4.396 -5.688 0.631 1.00 91.31 226 GLY A CA 1
ATOM 1795 C C . GLY A 1 226 ? -5.593 -5.630 1.573 1.00 91.31 226 GLY A C 1
ATOM 1796 O O . GLY A 1 226 ? -6.359 -4.676 1.518 1.00 91.31 226 GLY A O 1
ATOM 1797 N N . VAL A 1 227 ? -5.765 -6.652 2.407 1.00 92.25 227 VAL A N 1
ATOM 1798 C CA . VAL A 1 227 ? -6.816 -6.692 3.434 1.00 92.25 227 VAL A CA 1
ATOM 1799 C C . VAL A 1 227 ? -6.134 -6.616 4.790 1.00 92.25 227 VAL A C 1
ATOM 1801 O O . VAL A 1 227 ? -5.191 -7.368 5.045 1.00 92.25 227 VAL A O 1
ATOM 1804 N N . TYR A 1 228 ? -6.589 -5.692 5.627 1.00 92.88 228 TYR A N 1
ATOM 1805 C CA . TYR A 1 228 ? -5.988 -5.367 6.913 1.00 92.88 228 TYR A CA 1
ATOM 1806 C C . TYR A 1 228 ? -7.053 -5.399 8.007 1.00 92.88 228 TYR A C 1
ATOM 1808 O O . TYR A 1 228 ? -8.152 -4.900 7.798 1.00 92.88 228 TYR A O 1
ATOM 1816 N N . GLU A 1 229 ? -6.709 -5.924 9.183 1.00 92.88 229 GLU A N 1
ATOM 1817 C CA . GLU A 1 229 ? -7.520 -5.756 10.393 1.00 92.88 229 GLU A CA 1
ATOM 1818 C C . GLU A 1 229 ? -6.987 -4.538 11.162 1.00 92.88 229 GLU A C 1
ATOM 1820 O O . GLU A 1 229 ? -5.863 -4.541 11.671 1.00 92.88 229 GLU A O 1
ATOM 1825 N N . MET A 1 230 ? -7.788 -3.480 11.249 1.00 91.56 230 MET A N 1
ATOM 1826 C CA . MET A 1 230 ? -7.515 -2.329 12.099 1.00 91.56 230 MET A CA 1
ATOM 1827 C C . MET A 1 230 ? -8.047 -2.587 13.509 1.00 91.56 230 MET A C 1
ATOM 1829 O O . MET A 1 230 ? -9.226 -2.882 13.694 1.00 91.56 230 MET A O 1
ATOM 1833 N N . ILE A 1 231 ? -7.192 -2.404 14.518 1.00 90.38 231 ILE A N 1
ATOM 1834 C CA . ILE A 1 231 ? -7.551 -2.571 15.931 1.00 90.38 231 ILE A CA 1
ATOM 1835 C C . ILE A 1 231 ? -7.473 -1.219 16.637 1.00 90.38 231 ILE A C 1
ATOM 1837 O O . ILE A 1 231 ? -6.386 -0.695 16.883 1.00 90.38 231 ILE A O 1
ATOM 1841 N N . LEU A 1 232 ? -8.628 -0.687 17.025 1.00 89.31 232 LEU A N 1
ATOM 1842 C CA . LEU A 1 232 ? -8.730 0.527 17.825 1.00 89.31 232 LEU A CA 1
ATOM 1843 C C . LEU A 1 232 ? -8.685 0.152 19.307 1.00 89.31 232 LEU A C 1
ATOM 1845 O O . LEU A 1 232 ? -9.471 -0.670 19.782 1.00 89.31 232 LEU A O 1
ATOM 1849 N N . LYS A 1 233 ? -7.764 0.757 20.058 1.00 86.94 233 LYS A N 1
ATOM 1850 C CA . LYS A 1 233 ? -7.616 0.561 21.508 1.00 86.94 233 LYS A CA 1
ATOM 1851 C C . LYS A 1 233 ? -7.940 1.852 22.233 1.00 86.94 233 LYS A C 1
ATOM 1853 O O . LYS A 1 233 ? -7.654 2.935 21.730 1.00 86.94 233 LYS A O 1
ATOM 1858 N N . ARG A 1 234 ? -8.486 1.746 23.447 1.00 83.69 234 ARG A N 1
ATOM 1859 C CA . ARG A 1 234 ? -8.659 2.942 24.278 1.00 83.69 234 ARG A CA 1
ATOM 1860 C C . ARG A 1 234 ? -7.292 3.499 24.653 1.00 83.69 234 ARG A C 1
ATOM 1862 O O . ARG A 1 234 ? -6.442 2.749 25.152 1.00 83.69 234 ARG A O 1
ATOM 1869 N N . ALA A 1 235 ? -7.111 4.798 24.425 1.00 78.00 235 ALA A N 1
ATOM 1870 C CA . ALA A 1 235 ? -5.971 5.531 24.950 1.00 78.00 235 ALA A CA 1
ATOM 1871 C C . ALA A 1 235 ? -5.887 5.277 26.460 1.00 78.00 235 ALA A C 1
ATOM 1873 O O . ALA A 1 235 ? -6.913 5.256 27.144 1.00 78.00 235 ALA A O 1
ATOM 1874 N N . ALA A 1 236 ? -4.687 5.004 26.971 1.00 69.44 236 ALA A N 1
ATOM 1875 C CA . ALA A 1 236 ? -4.515 4.998 28.411 1.00 69.44 236 ALA A CA 1
ATOM 1876 C C . ALA A 1 236 ? -4.727 6.437 28.872 1.00 69.44 236 ALA A C 1
ATOM 1878 O O . ALA A 1 236 ? -4.071 7.342 28.350 1.00 69.44 236 ALA A O 1
ATOM 1879 N N . ASP A 1 237 ? -5.641 6.646 29.820 1.00 61.88 237 ASP A N 1
ATOM 1880 C CA . ASP A 1 237 ? -5.759 7.946 30.462 1.00 61.88 237 ASP A CA 1
ATOM 1881 C C . ASP A 1 237 ? -4.356 8.352 30.904 1.00 61.88 237 ASP A C 1
ATOM 1883 O O . ASP A 1 237 ? -3.652 7.585 31.575 1.00 61.88 237 ASP A O 1
ATOM 1887 N N . SER A 1 238 ? -3.932 9.554 30.518 1.00 54.28 238 SER A N 1
ATOM 1888 C CA . SER A 1 238 ? -2.788 10.224 31.122 1.00 54.28 238 SER A CA 1
ATOM 1889 C C . SER A 1 238 ? -3.161 10.578 32.563 1.00 54.28 238 SER A C 1
ATOM 1891 O O . SER A 1 238 ? -3.296 11.743 32.933 1.00 54.28 238 SER A O 1
ATOM 1893 N N . GLY A 1 239 ? -3.406 9.552 33.378 1.00 54.09 239 GLY A N 1
ATOM 1894 C CA . GLY A 1 239 ? -3.491 9.665 34.812 1.00 54.09 239 GLY A CA 1
ATOM 1895 C C . GLY A 1 239 ? -2.189 10.275 35.301 1.00 54.09 239 GLY A C 1
ATOM 1896 O O . GLY A 1 239 ? -1.130 10.100 34.690 1.00 54.09 239 GLY A O 1
ATOM 1897 N N . SER A 1 240 ? -2.293 11.019 36.396 1.00 48.81 240 SER A N 1
ATOM 1898 C CA . SER A 1 240 ? -1.180 11.694 37.055 1.00 48.81 240 SER A CA 1
ATOM 1899 C C . SER A 1 240 ? 0.090 10.823 37.091 1.00 48.81 240 SER A C 1
ATOM 1901 O O . SER A 1 240 ? -0.009 9.594 37.145 1.00 48.81 240 SER A O 1
ATOM 1903 N N . PRO A 1 241 ? 1.299 11.412 37.139 1.00 53.75 241 PRO A N 1
ATOM 1904 C CA . PRO A 1 241 ? 2.564 10.663 37.180 1.00 53.75 241 PRO A CA 1
ATOM 1905 C C . PRO A 1 241 ? 2.611 9.515 38.219 1.00 53.75 241 PRO A C 1
ATOM 1907 O O . PRO A 1 241 ? 3.385 8.565 38.081 1.00 53.75 241 PRO A O 1
ATOM 1910 N N . GLY A 1 242 ? 1.758 9.567 39.253 1.00 55.16 242 GLY A N 1
ATOM 1911 C CA . GLY A 1 242 ? 1.531 8.492 40.224 1.00 55.16 242 GLY A CA 1
ATOM 1912 C C . GLY A 1 242 ? 0.826 7.237 39.679 1.00 55.16 242 GLY A C 1
ATOM 1913 O O . GLY A 1 242 ? 1.179 6.133 40.089 1.00 55.16 242 GLY A O 1
ATOM 1914 N N . VAL A 1 243 ? -0.108 7.363 38.730 1.00 51.53 243 VAL A N 1
ATOM 1915 C CA . VAL A 1 243 ? -0.783 6.235 38.054 1.00 51.53 243 VAL A CA 1
ATOM 1916 C C . VAL A 1 243 ? 0.175 5.534 37.088 1.00 51.53 243 VAL A C 1
ATOM 1918 O O . VAL A 1 243 ? 0.265 4.308 37.099 1.00 51.53 243 VAL A O 1
ATOM 1921 N N . GLN A 1 244 ? 0.992 6.295 36.354 1.00 51.75 244 GLN A N 1
ATOM 1922 C CA . GLN A 1 244 ? 2.070 5.750 35.515 1.00 51.75 244 GLN A CA 1
ATOM 1923 C C . GLN A 1 244 ? 3.165 5.046 36.338 1.00 51.75 244 GLN A C 1
ATOM 1925 O O . GLN A 1 244 ? 3.705 4.033 35.898 1.00 51.75 244 GLN A O 1
ATOM 1930 N N . ARG A 1 245 ? 3.468 5.517 37.562 1.00 53.25 245 ARG A N 1
ATOM 1931 C CA . ARG A 1 245 ? 4.329 4.780 38.512 1.00 53.25 245 ARG A CA 1
ATOM 1932 C C . ARG A 1 245 ? 3.705 3.466 38.973 1.00 53.25 245 ARG A C 1
ATOM 1934 O O . ARG A 1 245 ? 4.439 2.501 39.148 1.00 53.25 245 ARG A O 1
ATOM 1941 N N . ARG A 1 246 ? 2.384 3.417 39.167 1.00 53.62 246 ARG A N 1
ATOM 1942 C CA . ARG A 1 246 ? 1.667 2.191 39.563 1.00 53.62 246 ARG A CA 1
ATOM 1943 C C . ARG A 1 246 ? 1.526 1.185 38.419 1.00 53.62 246 ARG A C 1
ATOM 1945 O O . ARG A 1 246 ? 1.436 -0.004 38.683 1.00 53.62 246 ARG A O 1
ATOM 1952 N N . GLN A 1 247 ? 1.548 1.660 37.173 1.00 51.19 247 GLN A N 1
ATOM 1953 C CA . GLN A 1 247 ? 1.570 0.839 35.958 1.00 51.19 247 GLN A CA 1
ATOM 1954 C C . GLN A 1 247 ? 2.986 0.521 35.452 1.00 51.19 247 GLN A C 1
ATOM 1956 O O . GLN A 1 247 ? 3.129 -0.067 34.378 1.00 51.19 247 GLN A O 1
ATOM 1961 N N . ARG A 1 248 ? 4.056 0.892 36.177 1.00 52.41 248 ARG A N 1
ATOM 1962 C CA . ARG A 1 248 ? 5.414 0.534 35.752 1.00 52.41 248 ARG A CA 1
ATOM 1963 C C . ARG A 1 248 ? 5.535 -0.985 35.696 1.00 52.41 248 ARG A C 1
ATOM 1965 O O . ARG A 1 248 ? 5.473 -1.636 36.731 1.00 52.41 248 ARG A O 1
ATOM 1972 N N . ARG A 1 249 ? 5.718 -1.462 34.458 1.00 54.19 249 ARG A N 1
ATOM 1973 C CA . ARG A 1 249 ? 6.471 -2.640 34.014 1.00 54.19 249 ARG A CA 1
ATOM 1974 C C . ARG A 1 249 ? 6.708 -3.660 35.122 1.00 54.19 249 ARG A C 1
ATOM 1976 O O . ARG A 1 249 ? 7.475 -3.382 36.041 1.00 54.19 249 ARG A O 1
ATOM 1983 N N . VAL A 1 250 ? 6.175 -4.865 34.929 1.00 54.09 250 VAL A N 1
ATOM 1984 C CA . VAL A 1 250 ? 6.835 -6.079 35.420 1.00 54.09 250 VAL A CA 1
ATOM 1985 C C . VAL A 1 250 ? 8.276 -5.998 34.914 1.00 54.09 250 VAL A C 1
ATOM 1987 O O . VAL A 1 250 ? 8.555 -6.225 33.740 1.00 54.09 250 VAL A O 1
ATOM 1990 N N . LEU A 1 251 ? 9.161 -5.477 35.759 1.00 51.56 251 LEU A N 1
ATOM 1991 C CA . LEU A 1 251 ? 10.588 -5.499 35.531 1.00 51.56 251 LEU A CA 1
ATOM 1992 C C . LEU A 1 251 ? 10.967 -6.953 35.740 1.00 51.56 251 LEU A C 1
ATOM 1994 O O . LEU A 1 251 ? 10.655 -7.513 36.789 1.00 51.56 251 LEU A O 1
ATOM 1998 N N . ASP A 1 252 ? 11.580 -7.562 34.735 1.00 50.19 252 ASP A N 1
ATOM 1999 C CA . ASP A 1 252 ? 12.141 -8.892 34.886 1.00 50.19 252 ASP A CA 1
ATOM 2000 C C . ASP A 1 252 ? 13.279 -8.817 35.913 1.00 50.19 252 ASP A C 1
ATOM 2002 O O . ASP A 1 252 ? 14.388 -8.369 35.626 1.00 50.19 252 ASP A O 1
ATOM 2006 N N . THR A 1 253 ? 12.956 -9.166 37.156 1.00 57.47 253 THR A N 1
ATOM 2007 C CA . THR A 1 253 ? 13.908 -9.256 38.260 1.00 57.47 253 THR A CA 1
ATOM 2008 C C . THR A 1 253 ? 14.480 -10.663 38.387 1.00 57.47 253 THR A C 1
ATOM 2010 O O . THR A 1 253 ? 15.128 -10.936 39.393 1.00 57.47 253 THR A O 1
ATOM 2013 N N . SER A 1 254 ? 14.268 -11.557 37.410 1.00 58.62 254 SER A N 1
ATOM 2014 C CA . SER A 1 254 ? 14.739 -12.948 37.474 1.00 58.62 254 SER A CA 1
ATOM 2015 C C . SER A 1 254 ? 16.254 -13.067 37.673 1.00 58.62 254 SER A C 1
ATOM 2017 O O . SER A 1 254 ? 16.715 -14.044 38.252 1.00 58.62 254 SER A O 1
ATOM 2019 N N . SER A 1 255 ? 17.032 -12.062 37.254 1.00 57.22 255 SER A N 1
ATOM 2020 C CA . SER A 1 255 ? 18.489 -12.011 37.428 1.00 57.22 255 SER A CA 1
ATOM 2021 C C . SER A 1 255 ? 18.954 -11.095 38.570 1.00 57.22 255 SER A C 1
ATOM 2023 O O . SER A 1 255 ? 20.146 -10.799 38.672 1.00 57.22 255 SER A O 1
ATOM 2025 N N . THR A 1 256 ? 18.043 -10.564 39.393 1.00 68.69 256 THR A N 1
ATOM 2026 C CA . THR A 1 256 ? 18.408 -9.668 40.502 1.00 68.69 256 THR A CA 1
ATOM 2027 C C . THR A 1 256 ? 18.708 -10.497 41.744 1.00 68.69 256 THR A C 1
ATOM 2029 O O . THR A 1 256 ? 17.821 -11.173 42.247 1.00 68.69 256 THR A O 1
ATOM 2032 N N . TYR A 1 257 ? 19.938 -10.423 42.262 1.00 73.25 257 TYR A N 1
ATOM 2033 C CA . TYR A 1 257 ? 20.313 -11.120 43.498 1.00 73.25 257 TYR A CA 1
ATOM 2034 C C . TYR A 1 257 ? 19.414 -10.691 44.669 1.00 73.25 257 TYR A C 1
ATOM 2036 O O . TYR A 1 257 ? 19.377 -9.508 45.027 1.00 73.25 257 TYR A O 1
ATOM 2044 N N . VAL A 1 258 ? 18.730 -11.654 45.294 1.00 71.88 258 VAL A N 1
ATOM 2045 C CA . VAL A 1 258 ? 17.935 -11.443 46.507 1.00 71.88 258 VAL A CA 1
ATOM 2046 C C . VAL A 1 258 ? 18.666 -12.065 47.696 1.00 71.88 258 VAL A C 1
ATOM 2048 O O . VAL A 1 258 ? 18.850 -13.275 47.777 1.00 71.88 258 VAL A O 1
ATOM 2051 N N . ARG A 1 259 ? 19.082 -11.232 48.656 1.00 78.00 259 ARG A N 1
ATOM 2052 C CA . ARG A 1 259 ? 19.760 -11.681 49.883 1.00 78.00 259 ARG A CA 1
ATOM 2053 C C . ARG A 1 259 ? 18.880 -12.688 50.640 1.00 78.00 259 ARG A C 1
ATOM 2055 O O . ARG A 1 259 ? 17.813 -12.306 51.117 1.00 78.00 259 ARG A O 1
ATOM 2062 N N . GLY A 1 260 ? 19.341 -13.931 50.790 1.00 77.81 260 GLY A N 1
ATOM 2063 C CA . GLY A 1 260 ? 18.609 -15.016 51.451 1.00 77.81 260 GLY A CA 1
ATOM 2064 C C . GLY A 1 260 ? 17.937 -16.017 50.503 1.00 77.81 260 GLY A C 1
ATOM 2065 O O . GLY A 1 260 ? 17.408 -17.016 50.993 1.00 77.81 260 GLY A O 1
ATOM 2066 N N . GLU A 1 261 ? 17.982 -15.803 49.182 1.00 74.12 261 GLU A N 1
ATOM 2067 C CA . GLU A 1 261 ? 17.546 -16.771 48.160 1.00 74.12 261 GLU A CA 1
ATOM 2068 C C . GLU A 1 261 ? 18.332 -18.088 48.247 1.00 74.12 261 GLU A C 1
ATOM 2070 O O . GLU A 1 261 ? 17.783 -19.169 48.038 1.00 74.12 261 GLU A O 1
ATOM 2075 N N . GLU A 1 262 ? 19.595 -18.024 48.676 1.00 80.25 262 GLU A N 1
ATOM 2076 C CA . GLU A 1 262 ? 20.446 -19.191 48.906 1.00 80.25 262 GLU A CA 1
ATOM 2077 C C . GLU A 1 262 ? 19.881 -20.185 49.944 1.00 80.25 262 GLU A C 1
ATOM 2079 O O . GLU A 1 262 ? 20.235 -21.364 49.921 1.00 80.25 262 GLU A O 1
ATOM 2084 N N . ASN A 1 263 ? 18.961 -19.747 50.814 1.00 81.19 263 ASN A N 1
ATOM 2085 C CA . ASN A 1 263 ? 18.319 -20.594 51.827 1.00 81.19 263 ASN A CA 1
ATOM 2086 C C . ASN A 1 263 ? 17.097 -21.364 51.296 1.00 81.19 263 ASN A C 1
ATOM 2088 O O . ASN A 1 263 ? 16.538 -22.195 52.009 1.00 81.19 263 ASN A O 1
ATOM 2092 N N . LEU A 1 264 ? 16.651 -21.086 50.066 1.00 75.69 264 LEU A N 1
ATOM 2093 C CA . LEU A 1 264 ? 15.424 -21.652 49.497 1.00 75.69 264 LEU A CA 1
ATOM 2094 C C . LEU A 1 264 ? 15.631 -23.018 48.819 1.00 75.69 264 LEU A C 1
ATOM 2096 O O . LEU A 1 264 ? 14.662 -23.607 48.353 1.00 75.69 264 LEU A O 1
ATOM 2100 N N . HIS A 1 265 ? 16.860 -23.550 48.769 1.00 75.19 265 HIS A N 1
ATOM 2101 C CA . HIS A 1 265 ? 17.181 -24.895 48.252 1.00 75.19 265 HIS A CA 1
ATOM 2102 C C . HIS A 1 265 ? 16.527 -25.244 46.893 1.00 75.19 265 HIS A C 1
ATOM 2104 O O . HIS A 1 265 ? 16.101 -26.377 46.671 1.00 75.19 265 HIS A O 1
ATOM 2110 N N . GLY A 1 266 ? 16.438 -24.279 45.971 1.00 70.62 266 GLY A N 1
ATOM 2111 C CA . GLY A 1 266 ? 15.831 -24.480 44.647 1.00 70.62 266 GLY A CA 1
ATOM 2112 C C . GLY A 1 266 ? 14.307 -24.313 44.598 1.00 70.62 266 GLY A C 1
ATOM 2113 O O . GLY A 1 266 ? 13.705 -24.562 43.554 1.00 70.62 266 GLY A O 1
ATOM 2114 N N . TRP A 1 267 ? 13.672 -23.872 45.687 1.00 71.44 267 TRP A N 1
ATOM 2115 C CA . TRP A 1 267 ? 12.281 -23.430 45.667 1.00 71.44 267 TRP A CA 1
ATOM 2116 C C . TRP A 1 267 ? 12.160 -22.156 44.824 1.00 71.44 267 TRP A C 1
ATOM 2118 O O . TRP A 1 267 ? 12.743 -21.124 45.149 1.00 71.44 267 TRP A O 1
ATOM 2128 N N . GLN A 1 268 ? 11.393 -22.241 43.739 1.00 65.69 268 GLN A N 1
ATOM 2129 C CA . GLN A 1 268 ? 11.012 -21.103 42.910 1.00 65.69 268 GLN A CA 1
ATOM 2130 C C . GLN A 1 268 ? 9.488 -20.937 42.965 1.00 65.69 268 GLN A C 1
ATOM 2132 O O . GLN A 1 268 ? 8.766 -21.940 42.891 1.00 65.69 268 GLN A O 1
ATOM 2137 N N . PRO A 1 269 ? 8.966 -19.704 43.081 1.00 64.00 269 PRO A N 1
ATOM 2138 C CA . PRO A 1 269 ? 7.539 -19.469 42.929 1.00 64.00 269 PRO A CA 1
ATOM 2139 C C . PRO A 1 269 ? 7.099 -19.909 41.525 1.00 64.00 269 PRO A C 1
ATOM 2141 O O . PRO A 1 269 ? 7.758 -19.614 40.528 1.00 64.00 269 PRO A O 1
ATOM 2144 N N . ARG A 1 270 ? 5.980 -20.637 41.439 1.00 64.50 270 ARG A N 1
ATOM 2145 C CA . ARG A 1 270 ? 5.349 -20.974 40.153 1.00 64.50 270 ARG A CA 1
ATOM 2146 C C . ARG A 1 270 ? 4.946 -19.662 39.464 1.00 64.50 270 ARG A C 1
ATOM 2148 O O . ARG A 1 270 ? 4.320 -18.820 40.104 1.00 64.50 270 ARG A O 1
ATOM 2155 N N . GLY A 1 271 ? 5.337 -19.490 38.201 1.00 69.50 271 GLY A N 1
ATOM 2156 C CA . GLY A 1 271 ? 5.057 -18.282 37.421 1.00 69.50 271 GLY A CA 1
ATOM 2157 C C . GLY A 1 271 ? 3.587 -18.127 37.018 1.00 69.50 271 GLY A C 1
ATOM 2158 O O . GLY A 1 271 ? 2.703 -18.854 37.474 1.00 69.50 271 GLY A O 1
ATOM 2159 N N . ASP A 1 272 ? 3.338 -17.197 36.099 1.00 73.31 272 ASP A N 1
ATOM 2160 C CA . ASP A 1 272 ? 2.042 -16.989 35.438 1.00 73.31 272 ASP A CA 1
ATOM 2161 C C . ASP A 1 272 ? 1.547 -18.215 34.649 1.00 73.31 272 ASP A C 1
ATOM 2163 O O . ASP A 1 272 ? 0.364 -18.294 34.321 1.00 73.31 272 ASP A O 1
ATOM 2167 N N . SER A 1 273 ? 2.404 -19.220 34.434 1.00 71.88 273 SER A N 1
ATOM 2168 C CA . SER A 1 273 ? 2.026 -20.553 33.953 1.00 71.88 273 SER A CA 1
ATOM 2169 C C . SER A 1 273 ? 0.843 -21.154 34.714 1.00 71.88 273 SER A C 1
ATOM 2171 O O . SER A 1 273 ? -0.008 -21.778 34.093 1.00 71.88 273 SER A O 1
ATOM 2173 N N . LEU A 1 274 ? 0.711 -20.885 36.019 1.00 77.50 274 LEU A N 1
ATOM 2174 C CA . LEU A 1 274 ? -0.423 -21.360 36.817 1.00 77.50 274 LEU A CA 1
ATOM 2175 C C . LEU A 1 274 ? -1.765 -20.750 36.370 1.00 77.50 274 LEU A C 1
ATOM 2177 O O . LEU A 1 274 ? -2.809 -21.386 36.496 1.00 77.50 274 LEU A O 1
ATOM 2181 N N . ILE A 1 275 ? -1.744 -19.522 35.842 1.00 75.56 275 ILE A N 1
ATOM 2182 C CA . ILE A 1 275 ? -2.932 -18.848 35.301 1.00 75.56 275 ILE A CA 1
ATOM 2183 C C . ILE A 1 275 ? -3.346 -19.532 34.000 1.00 75.56 275 ILE A C 1
ATOM 2185 O O . ILE A 1 275 ? -4.523 -19.822 33.813 1.00 75.56 275 ILE A O 1
ATOM 2189 N N . PHE A 1 276 ? -2.384 -19.832 33.124 1.00 71.25 276 PHE A N 1
ATOM 2190 C CA . PHE A 1 276 ? -2.646 -20.547 31.875 1.00 71.25 276 PHE A CA 1
ATOM 2191 C C . PHE A 1 276 ? -3.122 -21.984 32.123 1.00 71.25 276 PHE A C 1
ATOM 2193 O O . PHE A 1 276 ? -4.075 -22.420 31.479 1.00 71.25 276 PHE A O 1
ATOM 2200 N N . ASP A 1 277 ? -2.529 -22.681 33.095 1.00 79.25 277 ASP A N 1
ATOM 2201 C CA . ASP A 1 277 ? -2.961 -24.015 33.525 1.00 79.25 277 ASP A CA 1
ATOM 2202 C C . ASP A 1 277 ? -4.403 -23.979 34.057 1.00 79.25 277 ASP A C 1
ATOM 2204 O O . ASP A 1 277 ? -5.234 -24.797 33.663 1.00 79.25 277 ASP A O 1
ATOM 2208 N N . HIS A 1 278 ? -4.739 -22.983 34.885 1.00 85.00 278 HIS A N 1
ATOM 2209 C CA . HIS A 1 278 ? -6.097 -22.805 35.395 1.00 85.00 278 HIS A CA 1
ATOM 2210 C C . HIS A 1 278 ? -7.102 -22.462 34.285 1.00 85.00 278 HIS A C 1
ATOM 2212 O O . HIS A 1 278 ? -8.200 -23.016 34.243 1.00 85.00 278 HIS A O 1
ATOM 2218 N N . GLN A 1 279 ? -6.730 -21.582 33.352 1.00 85.44 279 GLN A N 1
ATOM 2219 C CA . GLN A 1 279 ? -7.567 -21.219 32.207 1.00 85.44 279 GLN A CA 1
ATOM 2220 C C . GLN A 1 279 ? -7.862 -22.447 31.331 1.00 85.44 279 GLN A C 1
ATOM 2222 O O . GLN A 1 279 ? -8.998 -22.655 30.905 1.00 85.44 279 GLN A O 1
ATOM 2227 N N . TRP A 1 280 ? -6.845 -23.282 31.103 1.00 85.19 280 TRP A N 1
ATOM 2228 C CA . T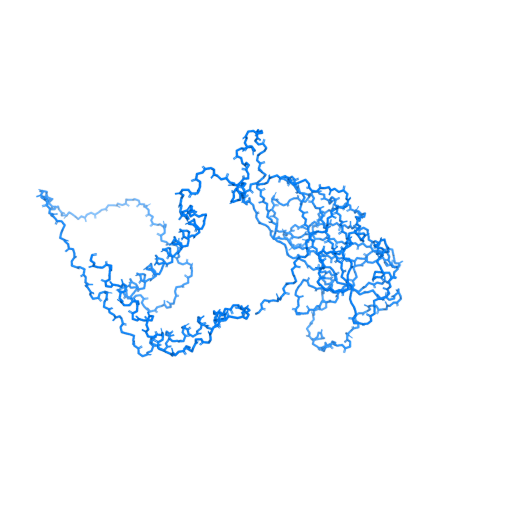RP A 1 280 ? -6.970 -24.542 30.380 1.00 85.19 280 TRP A CA 1
ATOM 2229 C C . TRP A 1 280 ? -7.874 -25.543 31.112 1.00 85.19 280 TRP A C 1
ATOM 2231 O O . TRP A 1 280 ? -8.698 -26.212 30.485 1.00 85.19 280 TRP A O 1
ATOM 2241 N N . GLU A 1 281 ? -7.763 -25.640 32.439 1.00 87.81 281 GLU A N 1
ATOM 2242 C CA . GLU A 1 281 ? -8.660 -26.465 33.254 1.00 87.81 281 GLU A CA 1
ATOM 2243 C C . GLU A 1 281 ? -10.116 -25.995 33.173 1.00 87.81 281 GLU A C 1
ATOM 2245 O O . GLU A 1 281 ? -11.010 -26.830 33.016 1.00 87.81 281 GLU A O 1
ATOM 2250 N N . LEU A 1 282 ? -10.365 -24.683 33.209 1.00 88.94 282 LEU A N 1
ATOM 2251 C CA . LEU A 1 282 ? -11.705 -24.123 33.024 1.00 88.94 282 LEU A CA 1
ATOM 2252 C C . LEU A 1 282 ? -12.265 -24.455 31.637 1.00 88.94 282 LEU A C 1
ATOM 2254 O O . LEU A 1 282 ? -13.387 -24.938 31.533 1.00 88.94 282 LEU A O 1
ATOM 2258 N N . GLU A 1 283 ? -11.479 -24.272 30.574 1.00 87.69 283 GLU A N 1
ATOM 2259 C CA . GLU A 1 283 ? -11.905 -24.603 29.209 1.00 87.69 283 GLU A CA 1
ATOM 2260 C C . GLU A 1 283 ? -12.206 -26.104 29.054 1.00 87.69 283 GLU A C 1
ATOM 2262 O O . GLU A 1 283 ? -13.173 -26.500 28.396 1.00 87.69 283 GLU A O 1
ATOM 2267 N N . LYS A 1 284 ? -11.414 -26.960 29.708 1.00 89.56 284 LYS A N 1
ATOM 2268 C CA . LYS A 1 284 ? -11.659 -28.403 29.769 1.00 89.56 284 LYS A CA 1
ATOM 2269 C C . LYS A 1 284 ? -12.978 -28.727 30.478 1.00 89.56 284 LYS A C 1
ATOM 2271 O O . LYS A 1 284 ? -13.711 -29.584 29.985 1.00 89.56 284 LYS A O 1
ATOM 2276 N N . 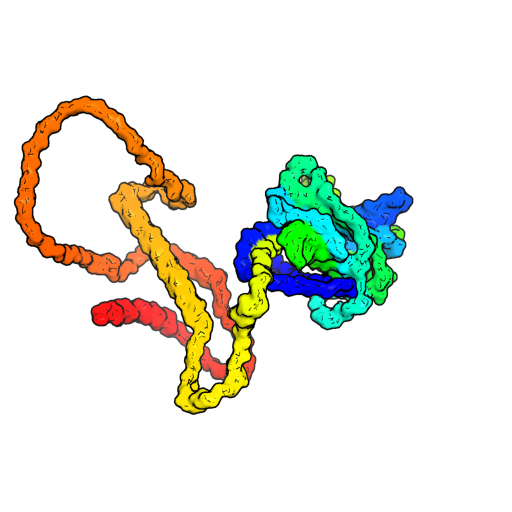LEU A 1 285 ? -13.282 -28.077 31.603 1.00 92.19 285 LEU A N 1
ATOM 2277 C CA . LEU A 1 285 ? -14.545 -28.269 32.323 1.00 92.19 285 LEU A CA 1
ATOM 2278 C C . LEU A 1 285 ? -15.745 -27.826 31.483 1.00 92.19 285 LEU A C 1
ATOM 2280 O O . LEU A 1 285 ? -16.707 -28.582 31.377 1.00 92.19 285 LEU A O 1
ATOM 2284 N N . THR A 1 286 ? -15.657 -26.679 30.807 1.00 90.50 286 THR A N 1
ATOM 2285 C CA . THR A 1 286 ? -16.717 -26.201 29.905 1.00 90.50 286 THR A CA 1
ATOM 2286 C C . THR A 1 286 ? -16.986 -27.194 28.774 1.00 90.50 286 THR A C 1
ATOM 2288 O O . THR A 1 286 ? -18.137 -27.521 28.497 1.00 90.50 286 THR A O 1
ATOM 2291 N N . ARG A 1 287 ? -15.937 -27.762 28.159 1.00 85.94 287 ARG A N 1
ATOM 2292 C CA . ARG A 1 287 ? -16.094 -28.804 27.126 1.00 85.94 287 ARG A CA 1
ATOM 2293 C C . ARG A 1 287 ? -16.767 -30.066 27.663 1.00 85.94 287 ARG A C 1
ATOM 2295 O O . ARG A 1 287 ? -17.576 -30.669 26.963 1.00 85.94 287 ARG A O 1
ATOM 2302 N N . LEU A 1 288 ? -16.428 -30.489 28.882 1.00 90.94 288 LEU A N 1
ATOM 2303 C CA . LEU A 1 288 ? -17.081 -31.637 29.519 1.00 90.94 288 LEU A CA 1
ATOM 2304 C C . LEU A 1 288 ? -18.563 -31.349 29.775 1.00 90.94 288 LEU A C 1
ATOM 2306 O O . LEU A 1 288 ? -19.404 -32.182 29.445 1.00 90.94 288 LEU A O 1
ATOM 2310 N N . GLU A 1 289 ? -18.883 -30.156 30.274 1.00 93.94 289 GLU A N 1
ATOM 2311 C CA . GLU A 1 289 ? -20.260 -29.711 30.489 1.00 93.94 289 GLU A CA 1
ATOM 2312 C C . GLU A 1 289 ? -21.065 -29.699 29.178 1.00 93.94 289 GLU A C 1
ATOM 2314 O O . GLU A 1 289 ? -22.190 -30.191 29.135 1.00 93.94 289 GLU A O 1
ATOM 2319 N N . GLU A 1 290 ? -20.500 -29.187 28.083 1.00 86.75 290 GLU A N 1
ATOM 2320 C CA . GLU A 1 290 ? -21.141 -29.196 26.761 1.00 86.75 290 GLU A CA 1
ATOM 2321 C C . GLU A 1 290 ? -21.419 -30.617 26.259 1.00 86.75 290 GLU A C 1
ATOM 2323 O O . GLU A 1 290 ? -22.518 -30.907 25.777 1.00 86.75 290 GLU A O 1
ATOM 2328 N N . VAL A 1 291 ? -20.456 -31.530 26.414 1.00 92.25 291 VAL A N 1
ATOM 2329 C CA . VAL A 1 291 ? -20.629 -32.941 26.047 1.00 92.25 291 VAL A CA 1
ATOM 2330 C C . VAL A 1 291 ? -21.729 -33.592 26.887 1.00 92.25 291 VAL A C 1
ATOM 2332 O O . VAL A 1 291 ? -22.565 -34.320 26.348 1.00 92.25 291 VAL A O 1
ATOM 2335 N N . GLU A 1 292 ? -21.782 -33.312 28.190 1.00 91.56 292 GLU A N 1
ATOM 2336 C CA . GLU A 1 292 ? -22.831 -33.829 29.069 1.00 91.56 292 GLU A CA 1
ATOM 2337 C C . GLU A 1 292 ? -24.209 -33.239 28.759 1.00 91.56 292 GLU A C 1
ATOM 2339 O O . GLU A 1 292 ? -25.196 -33.980 28.786 1.00 91.56 292 GLU A O 1
ATOM 2344 N N . LYS A 1 293 ? -24.291 -31.953 28.394 1.00 90.88 293 LYS A N 1
ATOM 2345 C CA . LYS A 1 293 ? -25.526 -31.310 27.916 1.00 90.88 293 LYS A CA 1
ATOM 2346 C C . LYS A 1 293 ? -26.054 -31.996 26.662 1.00 90.88 293 LYS A C 1
ATOM 2348 O O . LYS A 1 293 ? -27.230 -32.355 26.608 1.00 90.88 293 LYS A O 1
ATOM 2353 N N . VAL A 1 294 ? -25.192 -32.231 25.670 1.00 87.06 294 VAL A N 1
ATOM 2354 C CA . VAL A 1 294 ? -25.576 -32.924 24.429 1.00 87.06 294 VAL A CA 1
ATOM 2355 C C . VAL A 1 294 ? -25.985 -34.368 24.717 1.00 87.06 294 VAL A C 1
ATOM 2357 O O . VAL A 1 294 ? -27.001 -34.832 24.201 1.00 87.06 294 VAL A O 1
ATOM 2360 N N . ARG A 1 295 ? -25.254 -35.075 25.586 1.00 87.12 295 ARG A N 1
ATOM 2361 C CA . ARG A 1 295 ? -25.608 -36.440 25.999 1.00 87.12 295 ARG A CA 1
ATOM 2362 C C . ARG A 1 295 ? -26.989 -36.491 26.657 1.00 87.12 295 ARG A C 1
ATOM 2364 O O . ARG A 1 295 ? -27.796 -37.341 26.290 1.00 87.12 295 ARG A O 1
ATOM 2371 N N . HIS A 1 296 ? -27.281 -35.574 27.581 1.00 86.88 296 HIS A N 1
ATOM 2372 C CA . HIS A 1 296 ? -28.595 -35.477 28.220 1.00 86.88 296 HIS A CA 1
ATOM 2373 C C . HIS A 1 296 ? -29.699 -35.176 27.212 1.00 86.88 296 HIS A C 1
ATOM 2375 O O . HIS A 1 296 ? -30.749 -35.812 27.256 1.00 86.88 296 HIS A O 1
ATOM 2381 N N . LEU A 1 297 ? -29.456 -34.254 26.280 1.00 87.75 297 LEU A N 1
ATOM 2382 C CA . LEU A 1 297 ? -30.413 -33.914 25.232 1.00 87.75 297 LEU A CA 1
ATOM 2383 C C . LEU A 1 297 ? -30.760 -35.132 24.365 1.00 87.75 297 LEU A C 1
ATOM 2385 O O . LEU A 1 297 ? -31.934 -35.388 24.102 1.00 87.75 297 LEU A O 1
ATOM 2389 N N . LEU A 1 298 ? -29.754 -35.904 23.945 1.00 82.69 298 LEU A N 1
ATOM 2390 C CA . LEU A 1 298 ? -29.953 -37.107 23.135 1.00 82.69 298 LEU A CA 1
ATOM 2391 C C . LEU A 1 298 ? -30.742 -38.183 23.894 1.00 82.69 298 LEU A C 1
ATOM 2393 O O . LEU A 1 298 ? -31.679 -38.750 23.336 1.00 82.69 298 LEU A O 1
ATOM 2397 N N . LEU A 1 299 ? -30.427 -38.405 25.173 1.00 84.69 299 LEU A N 1
ATOM 2398 C CA . LEU A 1 299 ? -31.176 -39.330 26.030 1.00 84.69 299 LEU A CA 1
ATOM 2399 C C . LEU A 1 299 ? -32.627 -38.876 26.236 1.00 84.69 299 LEU A C 1
ATOM 2401 O O . LEU A 1 299 ? -33.547 -39.695 26.223 1.00 84.69 299 LEU A O 1
ATOM 2405 N N . LEU A 1 300 ? -32.852 -37.570 26.407 1.00 82.31 300 LEU A N 1
ATOM 2406 C CA . LEU A 1 300 ? -34.193 -37.005 26.531 1.00 82.31 300 LEU A CA 1
ATOM 2407 C C . LEU A 1 300 ? -34.985 -37.216 25.235 1.00 82.31 300 LEU A C 1
ATOM 2409 O O . LEU A 1 300 ? -36.140 -37.627 25.278 1.00 82.31 300 LEU A O 1
ATOM 2413 N N . ARG A 1 301 ? -34.349 -36.996 24.079 1.00 81.19 301 ARG A N 1
ATOM 2414 C CA . ARG A 1 301 ? -34.940 -37.213 22.754 1.00 81.19 301 ARG A CA 1
ATOM 2415 C C . ARG A 1 301 ? -35.354 -38.670 22.543 1.00 81.19 301 ARG A C 1
ATOM 2417 O O . ARG A 1 301 ? -36.440 -38.917 22.022 1.00 81.19 301 ARG A O 1
ATOM 2424 N N . GLU A 1 302 ? -34.502 -39.612 22.939 1.00 80.69 302 GLU A N 1
ATOM 2425 C CA . GLU A 1 302 ? -34.777 -41.049 22.865 1.00 80.69 302 GLU A CA 1
ATOM 2426 C C . GLU A 1 302 ? -35.969 -41.430 23.752 1.00 80.69 302 GLU A C 1
ATOM 2428 O O . GLU A 1 302 ? -36.920 -42.044 23.270 1.00 80.69 302 GLU A O 1
ATOM 2433 N N . LYS A 1 303 ? -35.984 -40.974 25.014 1.00 81.31 303 LYS A N 1
ATOM 2434 C CA . LYS A 1 303 ? -37.098 -41.220 25.946 1.00 81.31 303 LYS A CA 1
ATOM 2435 C C . LYS A 1 303 ? -38.414 -40.575 25.512 1.00 81.31 303 LYS A C 1
ATOM 2437 O O . LYS A 1 303 ? -39.473 -41.143 25.756 1.00 81.31 303 LYS A O 1
ATOM 2442 N N . LEU A 1 304 ? -38.356 -39.405 24.880 1.00 82.06 304 LEU A N 1
ATOM 2443 C CA . LEU A 1 304 ? -39.526 -38.699 24.352 1.00 82.06 304 LEU A CA 1
ATOM 2444 C C . LEU A 1 304 ? -39.971 -39.224 22.976 1.00 82.06 304 LEU A C 1
ATOM 2446 O O . LEU A 1 304 ? -40.939 -38.712 22.418 1.00 82.06 304 LEU A O 1
ATOM 2450 N N . GLY A 1 305 ? -39.285 -40.223 22.407 1.00 72.62 305 GLY A N 1
ATOM 2451 C CA . GLY A 1 305 ? -39.648 -40.811 21.115 1.00 72.62 305 GLY A CA 1
ATOM 2452 C C . GLY A 1 305 ? -39.463 -39.866 19.920 1.00 72.62 305 GLY A C 1
ATOM 2453 O O . GLY A 1 305 ? -39.989 -40.123 18.840 1.00 72.62 305 GLY A O 1
ATOM 2454 N N . LEU A 1 306 ? -38.683 -38.790 20.068 1.00 67.50 306 LEU A N 1
ATOM 2455 C CA . LEU A 1 306 ? -38.454 -37.757 19.043 1.00 67.50 306 LEU A CA 1
ATOM 2456 C C . LEU A 1 306 ? -37.414 -38.180 17.978 1.00 67.50 306 LEU A C 1
ATOM 2458 O O . LEU A 1 306 ? -36.861 -37.351 17.247 1.00 67.50 306 LEU A O 1
ATOM 2462 N N . GLY A 1 307 ? -37.106 -39.477 17.888 1.00 58.50 307 GLY A N 1
ATOM 2463 C CA . GLY A 1 307 ? -36.066 -40.058 17.030 1.00 58.50 307 GLY A CA 1
ATOM 2464 C C . GLY A 1 307 ? -36.366 -40.072 15.525 1.00 58.50 307 GLY A C 1
ATOM 2465 O O . GLY A 1 307 ? -35.518 -40.508 14.755 1.00 58.50 307 GLY A O 1
ATOM 2466 N N . SER A 1 308 ? -37.531 -39.589 15.077 1.00 55.81 308 SER A N 1
ATOM 2467 C CA . SER A 1 308 ? -37.955 -39.714 13.671 1.00 55.81 308 SER A CA 1
ATOM 2468 C C . SER A 1 308 ? -37.626 -38.517 12.759 1.00 55.81 308 SER A C 1
ATOM 2470 O O . SER A 1 308 ? -38.099 -38.478 11.625 1.00 55.81 308 SER A O 1
ATOM 2472 N N . GLY A 1 309 ? -36.816 -37.544 13.190 1.00 52.75 309 GLY A N 1
ATOM 2473 C CA . GLY A 1 309 ? -36.525 -36.363 12.363 1.00 52.75 309 GLY A CA 1
ATOM 2474 C C . GLY A 1 309 ? -35.137 -35.774 12.579 1.00 52.75 309 GLY A C 1
ATOM 2475 O O . GLY A 1 309 ? -34.984 -34.933 13.451 1.00 52.75 309 GLY A O 1
ATOM 2476 N N . GLY A 1 310 ? -34.147 -36.224 11.798 1.00 56.03 310 GLY A N 1
ATOM 2477 C CA . GLY A 1 310 ? -32.876 -35.534 11.493 1.00 56.03 310 GLY A CA 1
ATOM 2478 C C . GLY A 1 310 ? -31.966 -35.054 12.650 1.00 56.03 310 GLY A C 1
ATOM 2479 O O . GLY A 1 310 ? -32.323 -35.140 13.829 1.00 56.03 310 GLY A O 1
ATOM 2480 N N . PRO A 1 311 ? -30.738 -34.589 12.340 1.00 47.84 311 PRO A N 1
ATOM 2481 C CA . PRO A 1 311 ? -29.894 -33.845 13.279 1.00 47.84 311 PRO A CA 1
ATOM 2482 C C . PRO A 1 311 ? -30.399 -32.391 13.440 1.00 47.84 311 PRO A C 1
ATOM 2484 O O . PRO A 1 311 ? -30.970 -31.852 12.490 1.00 47.84 311 PRO A O 1
ATOM 2487 N N . PRO A 1 312 ? -30.205 -31.750 14.610 1.00 51.22 312 PRO A N 1
ATOM 2488 C CA . PRO A 1 312 ? -30.714 -30.403 14.874 1.00 51.22 312 PRO A CA 1
ATOM 2489 C C . PRO A 1 312 ? -29.992 -29.346 14.026 1.00 51.22 312 PRO A C 1
ATOM 2491 O O . PRO A 1 312 ? -28.772 -29.398 13.856 1.00 51.22 312 PRO A O 1
ATOM 2494 N N . GLN A 1 313 ? -30.749 -28.373 13.513 1.00 46.09 313 GLN A N 1
ATOM 2495 C CA . GLN A 1 313 ? -30.212 -27.142 12.933 1.00 46.09 313 GLN A CA 1
ATOM 2496 C C . GLN A 1 313 ? -30.046 -26.093 14.043 1.00 46.09 313 GLN A C 1
ATOM 2498 O O . GLN A 1 313 ? -30.811 -26.060 15.001 1.00 46.09 313 GLN A O 1
ATOM 2503 N N . HIS A 1 314 ? -29.051 -25.216 13.909 1.00 42.44 314 HIS A N 1
ATOM 2504 C CA . HIS A 1 314 ? -28.625 -24.207 14.896 1.00 42.44 314 HIS A CA 1
ATOM 2505 C C . HIS A 1 314 ? -29.699 -23.139 15.254 1.00 42.44 314 HIS A C 1
ATOM 2507 O O . HIS A 1 314 ? -29.412 -22.185 15.973 1.00 42.44 314 HIS A O 1
ATOM 2513 N N . GLN A 1 315 ? -30.929 -23.256 14.745 1.00 41.44 315 GLN A N 1
ATOM 2514 C CA . GLN A 1 315 ? -31.951 -22.204 14.778 1.00 41.44 315 GLN A CA 1
ATOM 2515 C C . GLN A 1 315 ? -32.994 -22.355 15.903 1.00 41.44 315 GLN A C 1
ATOM 2517 O O . GLN A 1 315 ? -33.673 -21.382 16.218 1.00 41.44 315 GLN A O 1
ATOM 2522 N N . ASP A 1 316 ? -33.073 -23.510 16.573 1.00 40.31 316 ASP A N 1
ATOM 2523 C CA . ASP A 1 316 ? -34.128 -23.788 17.571 1.00 40.31 316 ASP A CA 1
ATOM 2524 C C . ASP A 1 316 ? -33.853 -23.203 18.974 1.00 40.31 316 ASP A C 1
ATOM 2526 O O . ASP A 1 316 ? -34.688 -23.291 19.875 1.00 40.31 316 ASP A O 1
ATOM 2530 N N . TYR A 1 317 ? -32.695 -22.573 19.190 1.00 48.66 317 TYR A N 1
ATOM 2531 C CA . TYR A 1 317 ? -32.266 -22.112 20.518 1.00 48.66 317 TYR A CA 1
ATOM 2532 C C . TYR A 1 317 ? -32.974 -20.847 21.034 1.00 48.66 317 TYR A C 1
ATOM 2534 O O . TYR A 1 317 ? -32.860 -20.541 22.219 1.00 48.66 317 TYR A O 1
ATOM 2542 N N . LEU A 1 318 ? -33.709 -20.111 20.195 1.00 39.22 318 LEU A N 1
ATOM 2543 C CA . LEU A 1 318 ? -34.271 -18.803 20.574 1.00 39.22 318 LEU A CA 1
ATOM 2544 C C . LEU A 1 318 ? -35.778 -18.801 20.875 1.00 39.22 318 LEU A C 1
ATOM 2546 O O . LEU A 1 318 ? -36.300 -17.769 21.284 1.00 39.22 318 LEU A O 1
ATOM 2550 N N . GLN A 1 319 ? -36.490 -19.925 20.734 1.00 36.22 319 GLN A N 1
ATOM 2551 C CA . GLN A 1 319 ? -37.963 -19.917 20.720 1.00 36.22 319 GLN A CA 1
ATOM 2552 C C . GLN A 1 319 ? -38.643 -20.661 21.883 1.00 36.22 319 GLN A C 1
ATOM 2554 O O . GLN A 1 319 ? -39.770 -21.125 21.748 1.00 36.22 319 GLN A O 1
ATOM 2559 N N . VAL A 1 320 ? -37.990 -20.765 23.047 1.00 37.66 320 VAL A N 1
ATOM 2560 C CA . VAL A 1 320 ? -38.618 -21.303 24.281 1.00 37.66 320 VAL A CA 1
ATOM 2561 C C . VAL A 1 320 ? -38.839 -20.205 25.346 1.00 37.66 320 VAL A C 1
ATOM 2563 O O . VAL A 1 320 ? -39.308 -20.477 26.445 1.00 37.66 320 VAL A O 1
ATOM 2566 N N . GLY A 1 321 ? -38.542 -18.939 25.027 1.00 36.88 321 GLY A N 1
ATOM 2567 C CA . GLY A 1 321 ? -38.560 -17.833 25.996 1.00 36.88 321 GLY A CA 1
ATOM 2568 C C . GLY A 1 321 ? -39.817 -16.957 26.054 1.00 36.88 321 GLY A C 1
ATOM 2569 O O . GLY A 1 321 ? -39.968 -16.226 27.029 1.00 36.88 321 GLY A O 1
ATOM 2570 N N . GLU A 1 322 ? -40.723 -16.996 25.073 1.00 39.38 322 GLU A N 1
ATOM 2571 C CA . GLU A 1 322 ? -41.847 -16.046 25.019 1.00 39.38 322 GLU A CA 1
ATOM 2572 C C . GLU A 1 322 ? -43.190 -16.698 24.670 1.00 39.38 322 GLU A C 1
ATOM 2574 O O . GLU A 1 322 ? -43.412 -17.181 23.563 1.00 39.38 322 GLU A O 1
ATOM 2579 N N . GLY A 1 323 ? -44.112 -16.640 25.633 1.00 30.16 323 GLY A N 1
ATOM 2580 C CA . GLY A 1 323 ? -45.542 -16.897 25.466 1.00 30.16 323 GLY A CA 1
ATOM 2581 C C . GLY A 1 323 ? -46.112 -17.544 26.728 1.00 30.16 323 GLY A C 1
ATOM 2582 O O . GLY A 1 323 ? -45.808 -18.686 27.030 1.00 30.16 323 GLY A O 1
ATOM 2583 N N . GLY A 1 324 ? -46.936 -16.919 27.558 1.00 30.98 324 GLY A N 1
ATOM 2584 C CA . GLY A 1 324 ? -47.563 -15.606 27.556 1.00 30.98 324 GLY A CA 1
ATOM 2585 C C . GLY A 1 324 ? -48.583 -15.639 28.698 1.00 30.98 324 GLY A C 1
ATOM 2586 O O . GLY A 1 324 ? -49.433 -16.524 28.745 1.00 30.98 324 GLY A O 1
ATOM 2587 N N . LEU A 1 325 ? -48.469 -14.719 29.656 1.00 32.28 325 LEU A N 1
ATOM 2588 C CA . LEU A 1 325 ? -49.485 -14.480 30.682 1.00 32.28 325 LEU A CA 1
ATOM 2589 C C . LEU A 1 325 ? -50.615 -13.646 30.067 1.00 32.28 325 LEU A C 1
ATOM 2591 O O . LEU A 1 325 ? -50.346 -12.525 29.647 1.00 32.28 325 LEU A O 1
ATOM 2595 N N . GLN A 1 326 ? -51.864 -14.127 30.087 1.00 30.95 326 GLN A N 1
ATOM 2596 C CA . GLN A 1 326 ? -53.060 -13.266 30.080 1.00 30.95 326 GLN A CA 1
ATOM 2597 C C . GLN A 1 326 ? -54.242 -13.880 30.871 1.00 30.95 326 GLN A C 1
ATOM 2599 O O . GLN A 1 326 ? -54.270 -15.098 31.061 1.00 30.95 326 GLN A O 1
ATOM 2604 N N . PRO A 1 327 ? -55.189 -13.052 31.377 1.00 36.94 327 PRO A N 1
ATOM 2605 C CA . PRO A 1 327 ? -56.078 -13.383 32.499 1.00 36.94 327 PRO A CA 1
ATOM 2606 C C . PRO A 1 327 ? -57.585 -13.543 32.153 1.00 36.94 327 PRO A C 1
ATOM 2608 O O . PRO A 1 327 ? -58.083 -12.902 31.237 1.00 36.94 327 PRO A O 1
ATOM 2611 N N . GLY A 1 328 ? -58.312 -14.311 32.994 1.00 26.70 328 GLY A N 1
ATOM 2612 C CA . GLY A 1 328 ? -59.795 -14.387 33.144 1.00 26.70 328 GLY A CA 1
ATOM 2613 C C . GLY A 1 328 ? -60.524 -15.293 32.131 1.00 26.70 328 GLY A C 1
ATOM 2614 O O . GLY A 1 328 ? -60.227 -15.220 30.952 1.00 26.70 328 GLY A O 1
ATOM 2615 N N . GLY A 1 329 ? -61.491 -16.182 32.418 1.00 27.25 329 GLY A N 1
ATOM 2616 C CA . GLY A 1 329 ? -62.422 -16.531 33.519 1.00 27.25 329 GLY A CA 1
ATOM 2617 C C . GLY A 1 329 ? -63.786 -16.919 32.859 1.00 27.25 329 GLY A C 1
ATOM 2618 O O . GLY A 1 329 ? -63.926 -16.654 31.667 1.00 27.25 329 GLY A O 1
ATOM 2619 N N . PRO A 1 330 ? -64.858 -17.415 33.525 1.00 39.78 330 PRO A N 1
ATOM 2620 C CA . PRO A 1 330 ? -65.023 -18.349 34.650 1.00 39.78 330 PRO A CA 1
ATOM 2621 C C . PRO A 1 330 ? -65.865 -19.611 34.269 1.00 39.78 330 PRO A C 1
ATOM 2623 O O . PRO A 1 330 ? -66.565 -19.615 33.261 1.00 39.78 330 PRO A O 1
ATOM 2626 N N . GLY A 1 331 ? -65.910 -20.659 35.110 1.00 26.39 331 GLY A N 1
ATOM 2627 C CA . GLY A 1 331 ? -66.989 -21.662 35.005 1.00 26.39 331 GLY A CA 1
ATOM 2628 C C . GLY A 1 331 ? -66.747 -23.057 35.589 1.00 26.39 331 GLY A C 1
ATOM 2629 O O . GLY A 1 331 ? -66.207 -23.918 34.915 1.00 26.39 331 GLY A O 1
ATOM 2630 N N . SER A 1 332 ? -67.311 -23.285 36.782 1.00 27.25 332 SER A N 1
ATOM 2631 C CA . SER A 1 332 ? -67.939 -24.544 37.233 1.00 27.25 332 SER A CA 1
ATOM 2632 C C . SER A 1 332 ? -67.087 -25.817 37.407 1.00 27.25 332 SER A C 1
ATOM 2634 O O . SER A 1 332 ? -66.805 -26.530 36.452 1.00 27.25 332 SER A O 1
ATOM 2636 N N . GLY A 1 333 ? -66.882 -26.214 38.671 1.00 28.97 333 GLY A N 1
ATOM 2637 C CA . GLY A 1 333 ? -66.576 -27.604 39.040 1.00 28.97 333 GLY A CA 1
ATOM 2638 C C . GLY A 1 333 ? -65.870 -27.754 40.386 1.00 28.97 333 GLY A C 1
ATOM 2639 O O . GLY A 1 333 ? -64.657 -27.895 40.436 1.00 28.97 333 GLY A O 1
ATOM 2640 N N . ARG A 1 334 ? -66.625 -27.693 41.488 1.00 28.50 334 ARG A N 1
ATOM 2641 C CA . ARG A 1 334 ? -66.151 -27.979 42.853 1.00 28.50 334 ARG A CA 1
ATOM 2642 C C . ARG A 1 334 ? -65.689 -29.436 42.982 1.00 28.50 334 ARG A C 1
ATOM 2644 O O . ARG A 1 334 ? -66.511 -30.318 42.783 1.00 28.50 334 ARG A O 1
ATOM 2651 N N . GLU A 1 335 ? -64.512 -29.648 43.567 1.00 27.61 335 GLU A N 1
ATOM 2652 C CA . GLU A 1 335 ? -64.375 -30.584 44.690 1.00 27.61 335 GLU A CA 1
ATOM 2653 C C . GLU A 1 335 ? -63.237 -30.138 45.623 1.00 27.61 335 GLU A C 1
ATOM 2655 O O . GLU A 1 335 ? -62.095 -29.943 45.213 1.00 27.61 335 GLU A O 1
ATOM 2660 N N . LYS A 1 336 ? -63.587 -29.878 46.888 1.00 27.36 336 LYS A N 1
ATOM 2661 C CA . LYS A 1 336 ? -62.652 -29.576 47.977 1.00 27.36 336 LYS A CA 1
ATOM 2662 C C . LYS A 1 336 ? -62.282 -30.896 48.647 1.00 27.36 336 LYS A C 1
ATOM 2664 O O . LYS A 1 336 ? -63.174 -31.554 49.171 1.00 27.36 336 LYS A O 1
ATOM 2669 N N . ALA A 1 337 ? -60.992 -31.188 48.765 1.00 27.75 337 ALA A N 1
ATOM 2670 C CA . ALA A 1 337 ? -60.477 -32.062 49.812 1.00 27.75 337 ALA A CA 1
ATOM 2671 C C . ALA A 1 337 ? -59.292 -31.371 50.500 1.00 27.75 337 ALA A C 1
ATOM 2673 O O . ALA A 1 337 ? -58.396 -30.829 49.857 1.00 27.75 337 ALA A O 1
ATOM 2674 N N . GLN A 1 338 ? -59.383 -31.313 51.825 1.00 27.98 338 GLN A N 1
ATOM 2675 C CA . GLN A 1 338 ? -58.500 -30.637 52.770 1.00 27.98 338 GLN A CA 1
ATOM 2676 C C . GLN A 1 338 ? -57.066 -31.183 52.766 1.00 27.98 338 GLN A C 1
ATOM 2678 O O . GLN A 1 338 ? -56.858 -32.392 52.717 1.00 27.98 338 GLN A O 1
ATOM 2683 N N . LEU A 1 339 ? -56.094 -30.281 52.940 1.00 27.72 339 LEU A N 1
ATOM 2684 C CA . LEU A 1 339 ? -54.743 -30.620 53.389 1.00 27.72 339 LEU A CA 1
ATOM 2685 C C . LEU A 1 339 ? -54.754 -31.077 54.856 1.00 27.72 339 LEU A C 1
ATOM 2687 O O . LEU A 1 339 ? -55.334 -30.382 55.695 1.00 27.72 339 LEU A O 1
ATOM 2691 N N . PRO A 1 340 ? -53.970 -32.109 55.198 1.00 28.31 340 PRO A N 1
ATOM 2692 C CA . PRO A 1 340 ? -53.301 -32.199 56.481 1.00 28.31 340 PRO A CA 1
ATOM 2693 C C . PRO A 1 340 ? -51.802 -31.880 56.323 1.00 28.31 340 PRO A C 1
ATOM 2695 O O . PRO A 1 340 ? -51.090 -32.482 55.525 1.00 28.31 340 PRO A O 1
ATOM 2698 N N . SER A 1 341 ? -51.315 -30.932 57.118 1.00 31.77 341 SER A N 1
ATOM 2699 C CA . SER A 1 341 ? -49.944 -30.952 57.664 1.00 31.77 341 SER A CA 1
ATOM 2700 C C . SER A 1 341 ? -50.023 -31.704 59.011 1.00 31.77 341 SER A C 1
ATOM 2702 O O . SER A 1 341 ? -51.138 -31.726 59.546 1.00 31.77 341 SER A O 1
ATOM 2704 N N . PRO A 1 342 ? -48.968 -32.281 59.636 1.00 45.16 342 PRO A N 1
ATOM 2705 C CA . PRO A 1 342 ? -47.518 -32.189 59.378 1.00 45.16 342 PRO A CA 1
ATOM 2706 C C . PRO A 1 342 ? -46.754 -33.544 59.469 1.00 45.16 342 PRO A C 1
ATOM 2708 O O . PRO A 1 342 ? -47.279 -34.512 60.004 1.00 45.16 342 PRO A O 1
ATOM 2711 N N . ALA A 1 343 ? -45.490 -33.609 59.022 1.00 27.59 343 ALA A N 1
ATOM 2712 C CA . ALA A 1 343 ? -44.373 -34.303 59.707 1.00 27.59 343 ALA A CA 1
ATOM 2713 C C . ALA A 1 343 ? -43.120 -34.391 58.817 1.00 27.59 343 ALA A C 1
ATOM 2715 O O . ALA A 1 343 ? -43.197 -34.646 57.618 1.00 27.59 343 ALA A O 1
ATOM 2716 N N . ALA A 1 344 ? -41.958 -34.197 59.438 1.00 43.53 344 ALA A N 1
ATOM 2717 C CA . ALA A 1 344 ? -40.642 -34.350 58.837 1.00 43.53 344 ALA A CA 1
ATOM 2718 C C . ALA A 1 344 ? -40.423 -35.777 58.302 1.00 43.53 344 ALA A C 1
ATOM 2720 O O . ALA A 1 344 ? -40.511 -36.741 59.061 1.00 43.53 344 ALA A O 1
ATOM 2721 N N . ALA A 1 345 ? -40.086 -35.900 57.016 1.00 31.38 345 ALA A N 1
ATOM 2722 C CA . ALA A 1 345 ? -39.599 -37.138 56.420 1.00 31.38 345 ALA A CA 1
ATOM 2723 C C . ALA A 1 345 ? -38.202 -36.905 55.829 1.00 31.38 345 ALA A C 1
ATOM 2725 O O . ALA A 1 345 ? -37.991 -36.057 54.965 1.00 31.38 345 ALA A O 1
ATOM 2726 N N . THR A 1 346 ? -37.247 -37.650 56.371 1.00 36.06 346 THR A N 1
ATOM 2727 C CA . THR A 1 346 ? -35.833 -37.753 56.000 1.00 36.06 346 THR A CA 1
ATOM 2728 C C . THR A 1 346 ? -35.672 -38.041 54.497 1.00 36.06 346 THR A C 1
ATOM 2730 O O . THR A 1 346 ? -36.442 -38.846 53.970 1.00 36.06 346 THR A O 1
ATOM 2733 N N . PRO A 1 347 ? -34.686 -37.458 53.783 1.00 35.53 347 PRO A N 1
ATOM 2734 C CA . PRO A 1 347 ? -34.498 -37.745 52.365 1.00 35.53 347 PRO A CA 1
ATOM 2735 C C . PRO A 1 347 ? -34.053 -39.200 52.193 1.00 35.53 347 PRO A C 1
ATOM 2737 O O . PRO A 1 347 ? -32.949 -39.585 52.583 1.00 35.53 347 PRO A O 1
ATOM 2740 N N . THR A 1 348 ? -34.914 -40.025 51.603 1.00 36.38 348 THR A N 1
ATOM 2741 C CA . THR A 1 348 ? -34.527 -41.339 51.094 1.00 36.38 348 THR A CA 1
ATOM 2742 C C . THR A 1 348 ? -33.502 -41.138 49.985 1.00 36.38 348 THR A C 1
ATOM 2744 O O . THR A 1 348 ? -33.815 -40.565 48.941 1.00 36.38 348 THR A O 1
ATOM 2747 N N . ARG A 1 349 ? -32.268 -41.598 50.229 1.00 43.06 349 ARG A N 1
ATOM 2748 C CA . ARG A 1 349 ? -31.214 -41.770 49.223 1.00 43.06 349 ARG A CA 1
ATOM 2749 C C . ARG A 1 349 ? -31.821 -42.495 48.020 1.00 43.06 349 ARG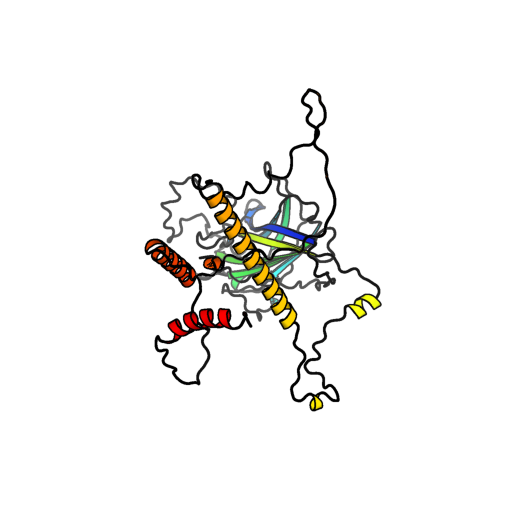 A C 1
ATOM 2751 O O . ARG A 1 349 ? -32.180 -43.665 48.133 1.00 43.06 349 ARG A O 1
ATOM 2758 N N . GLY A 1 350 ? -31.967 -41.793 46.898 1.00 42.41 350 GLY A N 1
ATOM 2759 C CA . GLY A 1 350 ? -32.308 -42.423 45.630 1.00 42.41 350 GLY A CA 1
ATOM 2760 C C . GLY A 1 350 ? -31.249 -43.472 45.318 1.00 42.41 350 GLY A C 1
ATOM 2761 O O . GLY A 1 350 ? -30.055 -43.178 45.374 1.00 42.41 350 GLY A O 1
ATOM 2762 N N . VAL A 1 351 ? -31.686 -44.702 45.061 1.00 50.25 351 VAL A N 1
ATOM 2763 C CA . VAL A 1 351 ? -30.821 -45.755 44.532 1.00 50.25 351 VAL A CA 1
ATOM 2764 C C . VAL A 1 351 ? -30.343 -45.261 43.169 1.00 50.25 351 VAL A C 1
ATOM 2766 O O . VAL A 1 351 ? -31.142 -45.127 42.244 1.00 50.25 351 VAL A O 1
ATOM 2769 N N . VAL A 1 352 ? -29.067 -44.892 43.082 1.00 58.12 352 VAL A N 1
ATOM 2770 C CA . VAL A 1 352 ? -28.418 -44.594 41.806 1.00 58.12 352 VAL A CA 1
ATOM 2771 C C . VAL A 1 352 ? -28.299 -45.927 41.081 1.00 58.12 352 VAL A C 1
ATOM 2773 O O . VAL A 1 352 ? -27.784 -46.890 41.638 1.00 58.12 352 VAL A O 1
ATOM 2776 N N . ASP A 1 353 ? -28.844 -46.005 39.873 1.00 54.84 353 ASP A N 1
ATOM 2777 C CA . ASP A 1 353 ? -28.727 -47.196 39.041 1.00 54.84 353 ASP A CA 1
ATOM 2778 C C . ASP A 1 353 ? -27.269 -47.330 38.571 1.00 54.84 353 ASP A C 1
ATOM 2780 O O . ASP A 1 353 ? -26.819 -46.629 37.664 1.00 54.84 353 ASP A O 1
ATOM 2784 N N . GLU A 1 354 ? -26.507 -48.204 39.234 1.00 56.84 354 GLU A N 1
ATOM 2785 C CA . GLU A 1 354 ? -25.087 -48.466 38.964 1.00 56.84 354 GLU A CA 1
ATOM 2786 C C . GLU A 1 354 ? -24.826 -48.923 37.513 1.00 56.84 354 GLU A C 1
ATOM 2788 O O . GLU A 1 354 ? -23.697 -48.824 37.025 1.00 56.84 354 GLU A O 1
ATOM 2793 N N . SER A 1 355 ? -25.858 -49.388 36.791 1.00 59.19 355 SER A N 1
ATOM 2794 C CA . SER A 1 355 ? -25.749 -49.805 35.385 1.00 59.19 355 SER A CA 1
ATOM 2795 C C . SER A 1 355 ? -25.375 -48.658 34.437 1.00 59.19 355 SER A C 1
ATOM 2797 O O . SER A 1 355 ? -24.841 -48.900 33.356 1.00 59.19 355 SER A O 1
ATOM 2799 N N . VAL A 1 356 ? -25.555 -47.404 34.867 1.00 54.41 356 VAL A N 1
ATOM 2800 C CA . VAL A 1 356 ? -25.146 -46.195 34.134 1.00 54.41 356 VAL A CA 1
ATOM 2801 C C . VAL A 1 356 ? -23.621 -46.112 33.951 1.00 54.41 356 VAL A C 1
ATOM 2803 O O . VAL A 1 356 ? -23.151 -45.503 32.987 1.00 54.41 356 VAL A O 1
ATOM 2806 N N . TYR A 1 357 ? -22.846 -46.750 34.836 1.00 55.66 357 TYR A N 1
ATOM 2807 C CA . TYR A 1 357 ? -21.379 -46.795 34.781 1.00 55.66 357 TYR A CA 1
ATOM 2808 C C . TYR A 1 357 ? -20.831 -48.098 34.187 1.00 55.66 357 TYR A C 1
ATOM 2810 O O . TYR A 1 357 ? -19.613 -48.294 34.156 1.00 55.66 357 TYR A O 1
ATOM 2818 N N . ALA A 1 358 ? -21.702 -48.997 33.717 1.00 59.56 358 ALA A N 1
ATOM 2819 C CA . ALA A 1 358 ? -21.262 -50.233 33.092 1.00 59.56 358 ALA A CA 1
ATOM 2820 C C . ALA A 1 358 ? -20.440 -49.929 31.819 1.00 59.56 358 ALA A C 1
ATOM 2822 O O . ALA A 1 358 ? -20.784 -49.009 31.067 1.00 59.56 358 ALA A O 1
ATOM 2823 N N . PRO A 1 359 ? -19.353 -50.680 31.552 1.00 53.88 359 PRO A N 1
ATOM 2824 C CA . PRO A 1 359 ? -18.570 -50.521 30.334 1.00 53.88 359 PRO A CA 1
ATOM 2825 C C . PRO A 1 359 ? -19.475 -50.666 29.111 1.00 53.88 359 PRO A C 1
ATOM 2827 O O . PRO A 1 359 ? -20.090 -51.708 28.901 1.00 53.88 359 PRO A O 1
ATOM 2830 N N . TRP A 1 360 ? -19.576 -49.608 28.311 1.00 64.75 360 TRP A N 1
ATOM 2831 C CA . TRP A 1 360 ? -20.402 -49.627 27.112 1.00 64.75 360 TRP A CA 1
ATOM 2832 C C . TRP A 1 360 ? -19.796 -50.570 26.063 1.00 64.75 360 TRP A C 1
ATOM 2834 O O . TRP A 1 360 ? -18.681 -50.351 25.581 1.00 64.75 360 TRP A O 1
ATOM 2844 N N . GLU A 1 361 ? -20.528 -51.626 25.705 1.00 67.06 361 GLU A N 1
ATOM 2845 C CA . GLU A 1 361 ? -20.143 -52.545 24.636 1.00 67.06 361 GLU A CA 1
ATOM 2846 C C . GLU A 1 361 ? -20.597 -52.004 23.273 1.00 67.06 361 GLU A C 1
ATOM 2848 O O . GLU A 1 361 ? -21.783 -51.983 22.954 1.00 67.06 361 GLU A O 1
ATOM 2853 N N . MET A 1 362 ? -19.640 -51.574 22.445 1.00 65.88 362 MET A N 1
ATOM 2854 C CA . MET A 1 362 ? -19.924 -51.109 21.084 1.00 65.88 362 MET A CA 1
ATOM 2855 C C . MET A 1 362 ? -20.364 -52.254 20.172 1.00 65.88 362 MET A C 1
ATOM 2857 O O . MET A 1 362 ? -19.647 -53.253 20.015 1.00 65.88 362 MET A O 1
ATOM 2861 N N . THR A 1 363 ? -21.467 -52.042 19.457 1.00 83.38 363 THR A N 1
ATOM 2862 C CA . THR A 1 363 ? -21.880 -52.902 18.345 1.00 83.38 363 THR A CA 1
ATOM 2863 C C . THR A 1 363 ? -20.833 -52.889 17.215 1.00 83.38 363 THR A C 1
ATOM 2865 O O . THR A 1 363 ? -20.037 -51.949 17.100 1.00 83.38 363 THR A O 1
ATOM 2868 N N . PRO A 1 364 ? -20.811 -53.900 16.320 1.00 75.62 364 PRO A N 1
ATOM 2869 C CA . PRO A 1 364 ? -19.838 -53.963 15.223 1.00 75.62 364 PRO A CA 1
ATOM 2870 C C . PRO A 1 364 ? -19.847 -52.713 14.329 1.00 75.62 364 PRO A C 1
ATOM 2872 O O . PRO A 1 364 ? -18.794 -52.241 13.902 1.00 75.62 364 PRO A O 1
ATOM 2875 N N . ARG A 1 365 ? -21.036 -52.138 14.107 1.00 64.06 365 ARG A N 1
ATOM 2876 C CA . ARG A 1 365 ? -21.237 -50.929 13.301 1.00 64.06 365 ARG A CA 1
ATOM 2877 C C . ARG A 1 365 ? -20.733 -49.667 14.004 1.00 64.06 365 ARG A C 1
ATOM 2879 O O . ARG A 1 365 ? -20.117 -48.819 13.365 1.00 64.06 365 ARG A O 1
ATOM 2886 N N . GLU A 1 366 ? -20.958 -49.540 15.309 1.00 65.88 366 GLU A N 1
ATOM 2887 C CA . GLU A 1 366 ? -20.439 -48.417 16.104 1.00 65.88 366 GLU A CA 1
ATOM 2888 C C . GLU A 1 366 ? -18.918 -48.464 16.204 1.00 65.88 366 GLU A C 1
ATOM 2890 O O . GLU A 1 366 ? -18.260 -47.432 16.086 1.00 65.88 366 GLU A O 1
ATOM 2895 N N . ARG A 1 367 ? -18.350 -49.666 16.335 1.00 70.44 367 ARG A N 1
ATOM 2896 C CA . ARG A 1 367 ? -16.902 -49.877 16.308 1.00 70.44 367 ARG A CA 1
ATOM 2897 C C . ARG A 1 367 ? -16.303 -49.450 14.970 1.00 70.44 367 ARG A C 1
ATOM 2899 O O . ARG A 1 367 ? -15.287 -48.759 14.953 1.00 70.44 367 ARG A O 1
ATOM 2906 N N . GLU A 1 368 ? -16.931 -49.810 13.854 1.00 74.00 368 GLU A N 1
ATOM 2907 C CA . GLU A 1 368 ? -16.503 -49.382 12.518 1.00 74.00 368 GLU A CA 1
ATOM 2908 C C . GLU A 1 368 ? -16.546 -47.852 12.371 1.00 74.00 368 GLU A C 1
ATOM 2910 O O . GLU A 1 368 ? -15.566 -47.243 11.935 1.00 74.00 368 GLU A O 1
ATOM 2915 N N . LEU A 1 369 ? -17.650 -47.222 12.788 1.00 64.75 369 LEU A N 1
ATOM 2916 C CA . LEU A 1 369 ? -17.819 -45.769 12.736 1.00 64.75 369 LEU A CA 1
ATOM 2917 C C . LEU A 1 369 ? -16.794 -45.047 13.612 1.00 64.75 369 LEU A C 1
ATOM 2919 O O . LEU A 1 369 ? -16.098 -44.167 13.117 1.00 64.75 369 LEU A O 1
ATOM 2923 N N . ALA A 1 370 ? -16.625 -45.459 14.867 1.00 71.06 370 ALA A N 1
ATOM 2924 C CA . ALA A 1 370 ? -15.647 -44.865 15.773 1.00 71.06 370 ALA A CA 1
ATOM 2925 C C . ALA A 1 370 ? -14.212 -45.005 15.254 1.00 71.06 370 ALA A C 1
ATOM 2927 O O . ALA A 1 370 ? -13.426 -44.063 15.350 1.00 71.06 370 ALA A O 1
ATOM 2928 N N . THR A 1 371 ? -13.882 -46.138 14.628 1.00 72.19 371 THR A N 1
ATOM 2929 C CA . THR A 1 371 ? -12.566 -46.346 14.008 1.00 72.19 371 THR A CA 1
ATOM 2930 C C . THR A 1 371 ? -12.345 -45.389 12.832 1.00 72.19 371 THR A C 1
ATOM 2932 O O . THR A 1 371 ? -11.259 -44.825 12.694 1.00 72.19 371 THR A O 1
ATOM 2935 N N . ARG A 1 372 ? -13.373 -45.140 12.009 1.00 60.62 372 ARG A N 1
ATOM 2936 C CA . ARG A 1 372 ? -13.306 -44.159 10.912 1.00 60.62 372 ARG A CA 1
ATOM 2937 C C . ARG A 1 372 ? -13.157 -42.732 11.434 1.00 60.62 372 ARG A C 1
ATOM 2939 O O . ARG A 1 372 ? -12.322 -41.993 10.923 1.00 60.62 372 ARG A O 1
ATOM 2946 N N . THR A 1 373 ? -13.899 -42.365 12.476 1.00 66.25 373 THR A N 1
ATOM 2947 C CA . THR A 1 373 ? -13.820 -41.034 13.095 1.00 66.25 373 THR A CA 1
ATOM 2948 C C . THR A 1 373 ? -12.453 -40.795 13.740 1.00 66.25 373 THR A C 1
ATOM 2950 O O . THR A 1 373 ? -11.860 -39.738 13.543 1.00 66.25 373 THR A O 1
ATOM 2953 N N . LEU A 1 374 ? -11.892 -41.794 14.430 1.00 71.06 374 LEU A N 1
ATOM 2954 C CA . LEU A 1 374 ? -10.526 -41.732 14.963 1.00 71.06 374 LEU A CA 1
ATOM 2955 C C . LEU A 1 374 ? -9.479 -41.628 13.849 1.00 71.06 374 LEU A C 1
ATOM 2957 O O . LEU A 1 374 ? -8.531 -40.857 13.978 1.00 71.06 374 LEU A O 1
ATOM 2961 N N . GLY A 1 375 ? -9.666 -42.347 12.739 1.00 65.69 375 GLY A N 1
ATOM 2962 C CA . GLY A 1 375 ? -8.812 -42.226 11.557 1.00 65.69 375 GLY A CA 1
ATOM 2963 C C . GLY A 1 375 ? -8.809 -40.809 10.975 1.00 65.69 375 GLY A C 1
ATOM 2964 O O . GLY A 1 375 ? -7.748 -40.291 10.634 1.00 65.69 375 GLY A O 1
ATOM 2965 N N . LEU A 1 376 ? -9.971 -40.150 10.931 1.00 63.09 376 LEU A N 1
ATOM 2966 C CA . LEU A 1 376 ? -10.095 -38.761 10.482 1.00 63.09 376 LEU A CA 1
ATOM 2967 C C . LEU A 1 376 ? -9.386 -37.788 11.434 1.00 63.09 376 LEU A C 1
ATOM 2969 O O . LEU A 1 376 ? -8.613 -36.948 10.975 1.00 63.09 376 LEU A O 1
ATOM 2973 N N . ILE A 1 377 ? -9.570 -37.944 12.747 1.00 60.00 377 ILE A N 1
ATOM 2974 C CA . ILE A 1 377 ? -8.926 -37.095 13.763 1.00 60.00 377 ILE A CA 1
ATOM 2975 C C . ILE A 1 377 ? -7.400 -37.243 13.707 1.00 60.00 377 ILE A C 1
ATOM 2977 O O . ILE A 1 377 ? -6.678 -36.250 13.645 1.00 60.00 377 ILE A O 1
ATOM 2981 N N . LEU A 1 378 ? -6.896 -38.478 13.660 1.00 56.47 378 LEU A N 1
ATOM 2982 C CA . LEU A 1 378 ? -5.457 -38.748 13.607 1.00 56.47 378 LEU A CA 1
ATOM 2983 C C . LEU A 1 378 ? -4.823 -38.331 12.273 1.00 56.47 378 LEU A C 1
ATOM 2985 O O . LEU A 1 378 ? -3.641 -38.005 12.244 1.00 56.47 378 LEU A O 1
ATOM 2989 N N . SER A 1 379 ? -5.594 -38.275 11.182 1.00 56.94 379 SER A N 1
ATOM 2990 C CA . SER A 1 379 ? -5.119 -37.737 9.898 1.00 56.94 379 SER A CA 1
ATOM 2991 C C . SER A 1 379 ? -4.938 -36.212 9.895 1.00 56.94 379 SER A C 1
ATOM 2993 O O . SER A 1 379 ? -4.260 -35.680 9.017 1.00 56.94 379 SER A O 1
ATOM 2995 N N . HIS A 1 380 ? -5.530 -35.505 10.865 1.00 48.34 380 HIS A N 1
ATOM 2996 C CA . HIS A 1 380 ? -5.462 -34.046 11.005 1.00 48.34 380 HIS A CA 1
ATOM 2997 C C . HIS A 1 380 ? -4.459 -33.563 12.063 1.00 48.34 380 HIS A C 1
ATOM 2999 O O . HIS A 1 380 ? -4.160 -32.371 12.109 1.00 48.34 380 HIS A O 1
ATOM 3005 N N . ILE A 1 381 ? -3.895 -34.461 12.878 1.00 48.25 381 ILE A N 1
ATOM 3006 C CA . ILE A 1 381 ? -2.903 -34.117 13.904 1.00 48.25 381 ILE A CA 1
ATOM 3007 C C . ILE A 1 381 ? -1.510 -34.552 13.410 1.00 48.25 381 ILE A C 1
ATOM 3009 O O . ILE A 1 381 ? -1.255 -35.751 13.290 1.00 48.25 381 ILE A O 1
ATOM 3013 N N . PRO A 1 382 ? -0.575 -33.627 13.113 1.00 43.56 382 PRO A N 1
ATOM 3014 C CA . PRO A 1 382 ? 0.768 -33.997 12.677 1.00 43.56 382 PRO A CA 1
ATOM 3015 C C . PRO A 1 382 ? 1.526 -34.721 13.803 1.00 43.56 382 PRO A C 1
ATOM 3017 O O . PRO A 1 382 ? 1.876 -34.135 14.821 1.00 43.56 382 PRO A O 1
ATOM 3020 N N . SER A 1 383 ? 1.813 -36.010 13.611 1.00 49.44 383 SER A N 1
ATOM 3021 C CA . SER A 1 383 ? 2.421 -36.893 14.619 1.00 49.44 383 SER A CA 1
ATOM 3022 C C . SER A 1 383 ? 3.961 -36.876 14.648 1.00 49.44 383 SER A C 1
ATOM 3024 O O . SER A 1 383 ? 4.574 -37.890 14.990 1.00 49.44 383 SER A O 1
ATOM 3026 N N . LYS A 1 384 ? 4.625 -35.787 14.240 1.00 43.72 384 LYS A N 1
ATOM 3027 C CA . LYS A 1 384 ? 6.098 -35.708 14.267 1.00 43.72 384 LYS A CA 1
ATOM 3028 C C . LYS A 1 384 ? 6.579 -34.621 15.233 1.00 43.72 384 LYS A C 1
ATOM 3030 O O . LYS A 1 384 ? 6.228 -33.463 15.024 1.00 43.72 384 LYS A O 1
ATOM 3035 N N . PRO A 1 385 ? 7.406 -34.956 16.241 1.00 46.81 385 PRO A N 1
ATOM 3036 C CA . PRO A 1 385 ? 8.136 -33.946 16.997 1.00 46.81 385 PRO A CA 1
ATOM 3037 C C . PRO A 1 385 ? 9.226 -33.286 16.120 1.00 46.81 385 PRO A C 1
ATOM 3039 O O . PRO A 1 385 ? 9.661 -33.891 15.131 1.00 46.81 385 PRO A O 1
ATOM 3042 N N . PRO A 1 386 ? 9.663 -32.054 16.450 1.00 37.84 386 PRO A N 1
ATOM 3043 C CA . PRO A 1 386 ? 10.692 -31.329 15.701 1.00 37.84 386 PRO A CA 1
ATOM 3044 C C . PRO A 1 386 ? 12.063 -32.030 15.785 1.00 37.84 386 PRO A C 1
ATOM 3046 O O . PRO A 1 386 ? 12.316 -32.767 16.741 1.00 37.84 386 PRO A O 1
ATOM 3049 N N . PRO A 1 387 ? 12.966 -31.825 14.805 1.00 38.38 387 PRO A N 1
ATOM 3050 C CA . PRO A 1 387 ? 14.268 -32.481 14.790 1.00 38.38 387 PRO A CA 1
ATOM 3051 C C . PRO A 1 387 ? 15.180 -31.884 15.871 1.00 38.38 387 PRO A C 1
ATOM 3053 O O . PRO A 1 387 ? 15.576 -30.725 15.785 1.00 38.38 387 PRO A O 1
ATOM 3056 N N . THR A 1 388 ? 15.536 -32.676 16.881 1.00 38.28 388 THR A N 1
ATOM 3057 C CA . THR A 1 388 ? 16.607 -32.356 17.834 1.00 38.28 388 THR A CA 1
ATOM 3058 C C . THR A 1 388 ? 17.933 -32.980 17.382 1.00 38.28 388 THR A C 1
ATOM 3060 O O . THR A 1 388 ? 17.965 -34.075 16.819 1.00 38.28 388 THR A O 1
ATOM 3063 N N . GLY A 1 389 ? 19.022 -32.224 17.569 1.00 35.53 389 GLY A N 1
ATOM 3064 C CA . GLY A 1 389 ? 20.394 -32.535 17.147 1.00 35.53 389 GLY A CA 1
ATOM 3065 C C . GLY A 1 389 ? 21.050 -33.742 17.844 1.00 35.53 389 GLY A C 1
ATOM 3066 O O . GLY A 1 389 ? 20.407 -34.470 18.600 1.00 35.53 389 GLY A O 1
ATOM 3067 N N . PRO A 1 390 ? 22.338 -34.006 17.555 1.00 37.38 390 PRO A N 1
ATOM 3068 C CA . PRO A 1 390 ? 22.917 -35.337 17.662 1.00 37.38 390 PRO A CA 1
ATOM 3069 C C . PRO A 1 390 ? 23.308 -35.671 19.102 1.00 37.38 390 PRO A C 1
ATOM 3071 O O . PRO A 1 390 ? 24.226 -35.081 19.660 1.00 37.38 390 PRO A O 1
ATOM 3074 N N . GLY A 1 391 ? 22.653 -36.679 19.678 1.00 39.44 391 GLY A N 1
ATOM 3075 C CA . GLY A 1 391 ? 23.126 -37.317 20.905 1.00 39.44 391 GLY A CA 1
ATOM 3076 C C . GLY A 1 391 ? 22.013 -37.819 21.812 1.00 39.44 391 GLY A C 1
ATOM 3077 O O . GLY A 1 391 ? 21.695 -37.174 22.801 1.00 39.44 391 GLY A O 1
ATOM 3078 N N . SER A 1 392 ? 21.429 -38.980 21.505 1.00 29.06 392 SER A N 1
ATOM 3079 C CA . SER A 1 392 ? 21.053 -40.005 22.499 1.00 29.06 392 SER A CA 1
ATOM 3080 C C . SER A 1 392 ? 20.297 -41.175 21.852 1.00 29.06 392 SER A C 1
ATOM 3082 O O . SER A 1 392 ? 19.796 -41.101 20.734 1.00 29.06 392 SER A O 1
ATOM 3084 N N . ALA A 1 393 ? 20.347 -42.307 22.546 1.00 33.09 393 ALA A N 1
ATOM 3085 C CA . ALA A 1 393 ? 20.130 -43.677 22.099 1.00 33.09 393 ALA A CA 1
ATOM 3086 C C . ALA A 1 393 ? 18.817 -43.988 21.346 1.00 33.09 393 ALA A C 1
ATOM 3088 O O . ALA A 1 393 ? 17.728 -43.542 21.697 1.00 33.09 393 ALA A O 1
ATOM 3089 N N . LYS A 1 394 ? 18.926 -44.906 20.370 1.00 31.86 394 LYS A N 1
ATOM 3090 C CA . LYS A 1 394 ? 17.800 -45.604 19.731 1.00 31.86 394 LYS A CA 1
ATOM 3091 C C . LYS A 1 394 ? 16.984 -46.376 20.776 1.00 31.86 394 LYS A C 1
ATOM 3093 O O . LYS A 1 394 ? 17.390 -47.462 21.187 1.00 31.86 394 LYS A O 1
ATOM 3098 N N . VAL A 1 395 ? 15.796 -45.885 21.120 1.00 31.84 395 VAL A N 1
ATOM 3099 C CA . VAL A 1 395 ? 14.768 -46.688 21.797 1.00 31.84 395 VAL A CA 1
ATOM 3100 C C . VAL A 1 395 ? 13.853 -47.293 20.731 1.00 31.84 395 VAL A C 1
ATOM 3102 O O . VAL A 1 395 ? 13.123 -46.593 20.033 1.00 31.84 395 VAL A O 1
ATOM 3105 N N . ARG A 1 396 ? 13.916 -48.621 20.568 1.00 30.97 396 ARG A N 1
ATOM 3106 C CA . ARG A 1 396 ? 12.969 -49.391 19.745 1.00 30.97 396 ARG A CA 1
ATOM 3107 C C . ARG A 1 396 ? 11.589 -49.350 20.410 1.00 30.97 396 ARG A C 1
ATOM 3109 O O . ARG A 1 396 ? 11.379 -50.017 21.419 1.00 30.97 396 ARG A O 1
ATOM 3116 N N . PHE A 1 397 ? 10.641 -48.633 19.813 1.00 30.27 397 PHE A N 1
ATOM 3117 C CA . PHE A 1 397 ? 9.223 -48.718 20.168 1.00 30.27 397 PHE A CA 1
ATOM 3118 C C . PHE A 1 397 ? 8.667 -50.077 19.704 1.00 30.27 397 PHE A C 1
ATOM 3120 O O . PHE A 1 397 ? 8.451 -50.303 18.514 1.00 30.27 397 PHE A O 1
ATOM 3127 N N . ARG A 1 398 ? 8.481 -51.018 20.637 1.00 32.62 398 ARG A N 1
ATOM 3128 C CA . ARG A 1 398 ? 7.641 -52.208 20.424 1.00 32.62 398 ARG A CA 1
ATOM 3129 C C . ARG A 1 398 ? 6.184 -51.828 20.700 1.00 32.62 398 ARG A C 1
ATOM 3131 O O . ARG A 1 398 ? 5.909 -51.089 21.640 1.00 32.62 398 ARG A O 1
ATOM 3138 N N . ALA A 1 399 ? 5.268 -52.361 19.893 1.00 34.88 399 ALA A N 1
ATOM 3139 C CA . ALA A 1 399 ? 3.825 -52.086 19.859 1.00 34.88 399 ALA A CA 1
ATOM 3140 C C . ALA A 1 399 ? 3.029 -52.424 21.147 1.00 34.88 399 ALA A C 1
ATOM 3142 O O . ALA A 1 399 ? 1.805 -52.486 21.127 1.00 34.88 399 ALA A O 1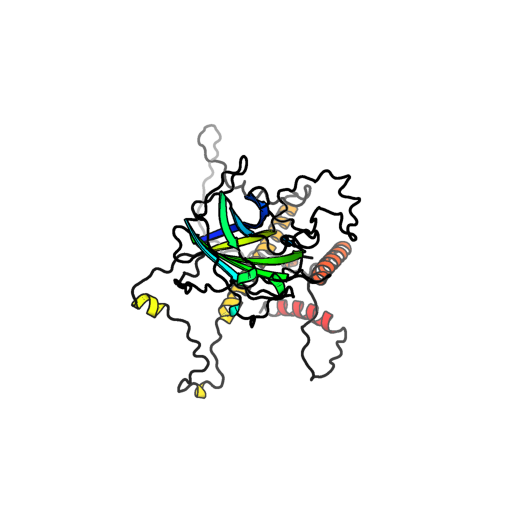
ATOM 3143 N N . THR A 1 400 ? 3.694 -52.613 22.284 1.00 33.53 400 THR A N 1
ATOM 3144 C CA . THR A 1 400 ? 3.079 -52.935 23.577 1.00 33.53 400 THR A CA 1
ATOM 3145 C C . THR A 1 400 ? 2.565 -51.695 24.327 1.00 33.53 400 THR A C 1
ATOM 3147 O O . THR A 1 400 ? 1.797 -51.832 25.273 1.00 33.53 400 THR A O 1
ATOM 3150 N N . ALA A 1 401 ? 2.931 -50.479 23.898 1.00 35.84 401 ALA A N 1
ATOM 3151 C CA . ALA A 1 401 ? 2.547 -49.231 24.572 1.00 35.84 401 ALA A CA 1
ATOM 3152 C C . ALA A 1 401 ? 1.080 -48.807 24.339 1.00 35.84 401 ALA A C 1
ATOM 3154 O O . ALA A 1 401 ? 0.524 -48.056 25.133 1.00 35.84 401 ALA A O 1
ATOM 3155 N N . ILE A 1 402 ? 0.419 -49.310 23.290 1.00 40.84 402 ILE A N 1
ATOM 3156 C CA . ILE A 1 402 ? -0.966 -48.914 22.969 1.00 40.84 402 ILE A CA 1
ATOM 3157 C C . ILE A 1 402 ? -1.978 -49.617 23.893 1.00 40.84 402 ILE A C 1
ATOM 3159 O O . ILE A 1 402 ? -3.015 -49.049 24.222 1.00 40.84 402 ILE A O 1
ATOM 3163 N N . LEU A 1 403 ? -1.643 -50.801 24.418 1.00 37.16 403 LEU A N 1
ATOM 3164 C CA . LEU A 1 403 ? -2.471 -51.497 25.411 1.00 37.16 403 LEU A CA 1
ATOM 3165 C C . LEU A 1 403 ? -2.333 -50.912 26.828 1.00 37.16 403 LEU A C 1
ATOM 3167 O O . LEU A 1 403 ? -3.262 -51.034 27.623 1.00 37.16 403 LEU A O 1
ATOM 3171 N N . SER A 1 404 ? -1.230 -50.221 27.149 1.00 35.25 404 SER A N 1
ATOM 3172 C CA . SER A 1 404 ? -1.043 -49.634 28.487 1.00 35.25 404 SER A CA 1
ATOM 3173 C C . SER A 1 404 ? -1.807 -48.320 28.675 1.00 35.25 404 SER A C 1
ATOM 3175 O O . SER A 1 404 ? -2.170 -47.989 29.800 1.00 35.25 404 SER A O 1
ATOM 3177 N N . VAL A 1 405 ? -2.099 -47.587 27.595 1.00 38.75 405 VAL A N 1
ATOM 3178 C CA . VAL A 1 405 ? -2.916 -46.362 27.658 1.00 38.75 405 VAL A CA 1
ATOM 3179 C C . VAL A 1 405 ? -4.388 -46.707 27.901 1.00 38.75 405 VAL A C 1
ATOM 3181 O O . VAL A 1 405 ? -5.042 -46.053 28.707 1.00 38.75 405 VAL A O 1
ATOM 3184 N N . VAL A 1 406 ? -4.882 -47.799 27.307 1.00 40.97 406 VAL A N 1
ATOM 3185 C CA . VAL A 1 406 ? -6.251 -48.290 27.543 1.00 40.97 406 VAL A CA 1
ATOM 3186 C C . VAL A 1 406 ? -6.402 -48.870 28.958 1.00 40.97 406 VAL A C 1
ATOM 3188 O O . VAL A 1 406 ? -7.386 -48.577 29.632 1.00 40.97 406 VAL A O 1
ATOM 3191 N N . ALA A 1 407 ? -5.397 -49.596 29.465 1.00 35.50 407 ALA A N 1
ATOM 3192 C CA . ALA A 1 407 ? -5.409 -50.111 30.839 1.00 35.50 407 ALA A CA 1
ATOM 3193 C C . ALA A 1 407 ? -5.243 -49.009 31.912 1.00 35.50 407 ALA A C 1
ATOM 3195 O O . ALA A 1 407 ? -5.806 -49.112 33.002 1.00 35.50 407 ALA A O 1
ATOM 3196 N N . SER A 1 408 ? -4.513 -47.926 31.613 1.00 38.12 408 SER A N 1
ATOM 3197 C CA . SER A 1 408 ? -4.334 -46.796 32.541 1.00 38.12 408 SER A CA 1
ATOM 3198 C C . SER A 1 408 ? -5.620 -45.977 32.717 1.00 38.12 408 SER A C 1
ATOM 3200 O O . SER A 1 408 ? -5.940 -45.562 33.830 1.00 38.12 408 SER A O 1
ATOM 3202 N N . MET A 1 409 ? -6.430 -45.827 31.660 1.00 37.19 409 MET A N 1
ATOM 3203 C CA . MET A 1 409 ? -7.730 -45.150 31.770 1.00 37.19 409 MET A CA 1
ATOM 3204 C C . MET A 1 409 ? -8.777 -45.959 32.553 1.00 37.19 409 MET A C 1
ATOM 3206 O O . MET A 1 409 ? -9.673 -45.359 33.139 1.00 37.19 409 MET A O 1
ATOM 3210 N N . GLN A 1 410 ? -8.643 -47.288 32.641 1.00 39.56 410 GLN A N 1
ATOM 3211 C CA . GLN A 1 410 ? -9.505 -48.120 33.494 1.00 39.56 410 GLN A CA 1
ATOM 3212 C C . GLN A 1 410 ? -9.110 -48.073 34.982 1.00 39.56 410 GLN A C 1
ATOM 3214 O O . GLN A 1 410 ? -9.987 -48.095 35.841 1.00 39.56 410 GLN A O 1
ATOM 3219 N N . ASN A 1 411 ? -7.821 -47.934 35.318 1.00 36.72 411 ASN A N 1
ATOM 3220 C CA . ASN A 1 411 ? -7.373 -47.879 36.720 1.00 36.72 411 ASN A CA 1
ATOM 3221 C C . ASN A 1 411 ? -7.561 -46.508 37.394 1.00 36.72 411 ASN A C 1
ATOM 3223 O O . ASN A 1 411 ? -7.706 -46.449 38.614 1.00 36.72 411 ASN A O 1
ATOM 3227 N N . ILE A 1 412 ? -7.610 -45.410 36.633 1.00 39.69 412 ILE A N 1
ATOM 3228 C CA . ILE A 1 412 ? -7.870 -44.068 37.192 1.00 39.69 412 ILE A CA 1
ATOM 3229 C C . ILE A 1 412 ? -9.318 -43.948 37.708 1.00 39.69 412 ILE A C 1
ATOM 3231 O O . ILE A 1 412 ? -9.560 -43.253 38.692 1.00 39.69 412 ILE A O 1
ATOM 3235 N N . ALA A 1 413 ? -10.263 -44.700 37.131 1.00 37.81 413 ALA A N 1
ATOM 3236 C CA . ALA A 1 413 ? -11.642 -44.764 37.619 1.00 37.81 413 ALA A CA 1
ATOM 3237 C C . ALA A 1 413 ? -11.784 -45.526 38.957 1.00 37.81 413 ALA A C 1
ATOM 3239 O O . ALA A 1 413 ? -12.704 -45.251 39.720 1.00 37.81 413 ALA A O 1
ATOM 3240 N N . GLY A 1 414 ? -10.860 -46.439 39.285 1.00 39.72 414 GLY A N 1
ATOM 3241 C CA . GLY A 1 414 ? -10.877 -47.193 40.548 1.00 39.72 414 GLY A CA 1
ATOM 3242 C C . GLY A 1 414 ? -10.257 -46.465 41.748 1.00 39.72 414 GLY A C 1
ATOM 3243 O O . GLY A 1 414 ? -10.539 -46.819 42.890 1.00 39.72 414 GLY A O 1
ATOM 3244 N N . LEU A 1 415 ? -9.424 -45.444 41.519 1.00 37.78 415 LEU A N 1
ATOM 3245 C CA . LEU A 1 415 ? -8.718 -44.706 42.580 1.00 37.78 415 LEU A CA 1
ATOM 3246 C C . LEU A 1 415 ? -9.466 -43.461 43.080 1.00 37.78 415 LEU A C 1
ATOM 3248 O O . LEU A 1 415 ? -9.087 -42.909 44.106 1.00 37.78 415 LEU A O 1
ATOM 3252 N N . LEU A 1 416 ? -10.541 -43.054 42.400 1.00 36.91 416 LEU A N 1
ATOM 3253 C CA . LEU A 1 416 ? -11.413 -41.942 42.806 1.00 36.91 416 LEU A CA 1
ATOM 3254 C C . LEU A 1 416 ? -12.666 -42.396 43.582 1.00 36.91 416 LEU A C 1
ATOM 3256 O O . LEU A 1 416 ? -13.532 -41.578 43.875 1.00 36.91 416 LEU A O 1
ATOM 3260 N N . ALA A 1 417 ? -12.755 -43.684 43.935 1.00 41.03 417 ALA A N 1
ATOM 3261 C CA . ALA A 1 417 ? -13.870 -44.273 44.686 1.00 41.03 417 ALA A CA 1
ATOM 3262 C C . ALA A 1 417 ? -13.463 -44.836 46.070 1.00 41.03 417 ALA A C 1
ATOM 3264 O O . ALA A 1 417 ? -14.096 -45.767 46.572 1.00 41.03 417 ALA A O 1
ATOM 3265 N N . LYS A 1 418 ? -12.421 -44.279 46.703 1.00 35.97 418 LYS A N 1
ATOM 3266 C CA . LYS A 1 418 ? -12.147 -44.449 48.140 1.00 35.97 418 LYS A CA 1
ATOM 3267 C C . LYS A 1 418 ? -11.964 -43.113 48.832 1.00 35.97 418 LYS A C 1
ATOM 3269 O O . LYS A 1 418 ? -11.210 -42.285 48.279 1.00 35.97 418 LYS A O 1
#